Protein AF-0000000078900677 (afdb_homodimer)

Organism: Rhodospirillum centenum (strain ATCC 51521 / SW) (NCBI:txid414684)

Nearest PDB structures (foldseek):
  5m3i-assembly2_B  TM=9.871E-01  e=1.539E-17  Mycobacterium tuberculosis
  5m31-assembly1_A  TM=9.769E-01  e=2.908E-17  Thermus aquaticus Y51MC23
  4etj-assembly1_A-2  TM=8.429E-01  e=5.356E-09  synthetic construct
  4j5s-assembly1_A  TM=8.784E-01  e=6.621E-09  Homo sapiens
  7ny6-assembly1_A  TM=7.768E-01  e=5.996E-07  Capsaspora owczarzaki ATCC 30864

Foldseek 3Di:
DEDEDADQQVPDQFQEEEAEDALQLDQDDDRSVVCCVVPVVVSVVSNVCSVVSNDAQLAWDWDQPPDPGPHRIYIYQHQALFLQAAGDVVSLLSSLLNVQVVCVVVVTQEYEYEQRRVALRVDDSVVNVVSNCVSNVPPPNHYYYYHYDDPDRHPHPHAHADDDDLLLLLLLQLQVLLCVVDPDQWDFPLLSQLLSVLLVLLPPPPVFDWDQDDLATGGPCVLVVCCNCDRPFKHQCVVPDDPRRGIIHGGNPNNVVSCVVCVPVVSSVVSSVLSSQLCVVQSDSNSSSLLRLLLCCCPVVVQPDLVSSLVVQVVSDVVSVVADSVSNVVSVVSCVVSPSHDDD/DEDEDADDQVPDQFQEEEAEDALQLDQDDDRSVVCCVVPVVVSVVSNVCSVVSNDAQLAWDWDQPPDPGPHRIYIYQHQALFLQAAGDVVSLLSSLLNVLVVCVVVVTQEYEYEQRRVALRVDPSVVNVVSNCVSHVPPPNHYYYYHYDDPDRHPHPHAHADDDDLLLLLLLQLQVLLCVVDPDQWDFPLLSQLLSVLLVLLPPPPVFDWDQDDLATGGPCVLVVCCNCDRPAKHQCPVPDDPRRGIIGGGHPNNVVSCVVCVPVVSSVVSSVLSSQLCVVQSDSNSSSLLRLLLCCCPVVVQPDLVSSLVVQVVSDVVSVVQDSVSNVVSVVSCVVSVSHDDD

Solvent-accessible surface area (backbone atoms only — not comparable to full-atom values): 36822 Å² total; per-residue (Å²): 90,81,45,76,46,72,81,65,74,92,70,52,90,20,44,26,38,50,39,62,32,33,25,69,45,63,57,85,55,71,67,28,26,53,44,37,71,76,34,51,66,53,42,54,52,46,31,52,34,20,48,54,67,57,35,37,71,34,34,67,43,75,38,72,66,82,49,94,52,70,48,31,29,41,36,36,38,28,32,21,44,23,85,56,19,37,34,44,70,70,28,46,53,40,28,39,54,34,48,42,51,50,36,60,75,66,63,51,47,25,35,35,36,58,50,73,33,38,41,75,23,65,41,58,55,84,66,42,52,59,53,54,46,68,52,51,68,81,48,76,78,30,42,36,39,36,33,51,73,71,90,66,82,57,84,45,89,45,54,70,78,64,77,87,41,73,61,57,23,47,52,45,47,50,52,50,58,65,32,66,71,43,64,49,77,53,45,31,47,46,43,49,46,38,51,53,49,46,40,38,75,60,64,47,88,62,83,66,60,66,41,88,45,96,73,23,61,38,40,73,64,49,54,57,54,47,55,50,30,39,26,57,41,32,37,67,45,86,83,56,81,79,59,52,78,40,53,35,29,75,29,65,65,27,53,60,53,24,51,61,69,42,69,82,34,64,68,61,52,52,34,50,50,53,44,57,59,64,42,60,62,24,89,44,62,62,20,35,31,49,41,44,36,50,51,43,36,36,72,76,64,60,31,85,45,68,67,46,34,48,54,50,46,44,65,71,41,79,70,43,60,73,57,29,55,61,55,52,43,51,41,50,48,50,37,48,76,72,61,73,45,82,80,125,88,79,46,79,47,73,80,64,74,91,69,53,89,21,43,25,38,48,37,60,31,34,25,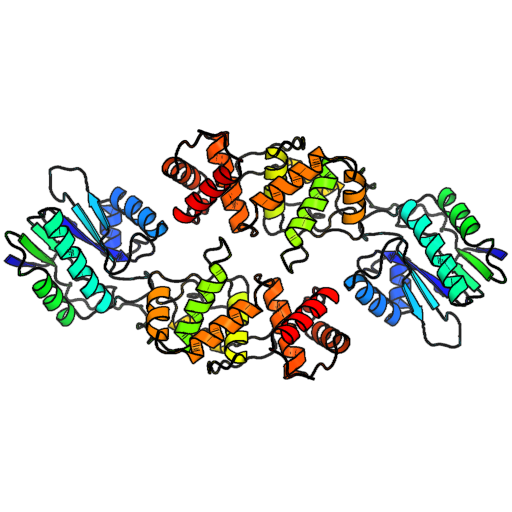69,46,63,58,86,56,71,68,29,28,53,45,36,73,76,35,52,67,53,41,54,51,47,31,53,32,19,48,51,67,56,35,39,71,34,33,64,44,74,39,72,65,81,49,96,53,70,46,32,28,40,34,36,39,27,31,20,45,23,84,58,20,39,34,44,69,68,27,46,54,39,26,39,55,34,47,41,50,50,36,60,76,65,64,51,46,26,35,34,36,59,48,72,32,38,40,73,23,65,41,58,54,85,65,43,52,60,54,53,48,68,50,50,68,80,49,77,77,28,41,36,39,36,32,52,72,68,90,62,82,55,85,45,88,46,54,72,78,64,79,86,41,72,60,57,25,46,52,45,48,49,52,51,60,67,32,66,71,44,63,48,77,52,47,31,46,46,41,50,44,39,51,53,49,44,39,38,73,59,63,46,88,63,83,66,60,66,40,88,45,97,72,22,62,40,39,72,65,49,53,58,55,48,56,51,30,39,26,58,40,32,36,66,45,85,84,56,82,79,59,51,78,40,54,34,29,75,29,66,64,27,52,60,54,23,51,60,68,42,70,83,34,63,69,61,52,52,35,50,51,52,44,57,60,64,43,61,61,23,88,42,62,62,22,34,31,50,41,44,36,53,49,43,36,37,72,75,62,62,32,84,44,68,67,46,34,48,53,49,44,46,66,69,41,79,72,44,59,76,58,28,57,59,53,52,44,51,42,49,48,50,36,48,75,71,63,75,43,80,81,126

Secondary structure (DSSP, 8-state):
-EEEE-S-GGG---SEEEEEE-SSS---SHHHHHHHHH-HHHHHHHHHHHHTT---TT--EEEE---SSSPSEEEEEE--SSTTS---HHHHHHHHHHHHHHHHHHT--EEEE--TTSSTT---HHHHHHHHHHHHTT-TT-EEEEEPPPSS-----PPPPPPP-HHHHHHHHHHHHHHHTSS-S-EEHHHHHHHHHHHHHTT------EEEETTEEEETTHHHHHHHHBTTTEES-TT----TT-EEEEPTTHHHHHHHHHTT-HHHHHHHHHHHHHHTT--SHHHHHHHHHHHHHHHTS---SHHHHHHHHHHH-GGGGGS-HHHHHHHHHHHHHTT-S---/-EEEE-S-GGG---SEEEEEEESSS---SHHHHHHHHH-HHHHHHHHHHHHTT---TT--EEEE---SSSPSEEEEEEEESSTTS---HHHHHHHHHHHHHHHHHHT--EEEE--TTSSTT---HHHHHHHHHHHHTT-TT-EEEEEPPPSS-----PPPPPPP-HHHHHHHHHHHHHHHTSS-S-EEHHHHHHHHHHHHHTT------EEEETTEEEETTHHHHHHHHBTTTEES-TT----TT-EEEEPTTHHHHHHHHHTT-HHHHHHHHHHHHHHTT--SHHHHHHHHHHHHHHHTS---SHHHHHHHHHHH-GGGGGS-HHHHHHHHHHHHHTT-S---

Radius of gyration: 32.6 Å; Cα contacts (8 Å, |Δi|>4): 1233; chains: 2; bounding box: 56×105×67 Å

pLDDT: mean 92.78, std 8.24, range [39.47, 98.81]

Sequence (688 aa):
MIRYTTGDILRADAEAIVNTVNCVGIMGRGIALQFKNAFPANFKAYEAACKRDEVQPGKMFVFDTGTFTNPKYIINFPTKRHWRGKSRMDDIDSGLVALAEEVRQRSIRSIAIPPLGSGLGGLNWEDVRPRIEAALRDLPDLDVIVFEPNNAPVTTKSQEVPTMSPGRAALVVLMNRYLGGLMDPFVTLLELHKLMYFMQEAGEPLRLKYAKAPYGPYAENLRHVLHAVEGHLVSGYADGGDAPDKQLELVPGAVKDAESFLSDKQDTTARLDRVAELVEGFETPFGLELLATVHWVTTRENAISAEDAMAKVYAWNERKKRFSPRQIGIALQTLQNKGWLASAMIRYTTGDILRADAEAIVNTVNCVGIMGRGIALQFKNAFPANFKAYEAACKRDEVQPGKMFVFDTGTFTNPKYIINFPTKRHWRGKSRMDDIDSGLVALAEEVRQRSIRSIAIPPLGSGLGGLNWEDVRPRIEAALRDLPDLDVIVFEPNNAPVTTKSQEVPTMSPGRAALVVLMNRYLGGLMDPFVTLLELHKLMYFMQEAGEPLRLKYAKAPYGPYAENLRHVLHAVEGHLVSGYADGGDAPDKQLELVPGAVKDAESFLSDKQDTTARLDRVAELVEGFETPFGLELLATVHWVTTRENAISAEDAMAKVYAWNERKKRFSPRQIGIALQTLQNKGWLASA

InterPro domains:
  IPR002589 Macro domain [PF01661] (18-130)
  IPR002589 Macro domain [PS51154] (1-163)
  IPR002589 Macro domain [SM00506] (1-132)
  IPR043472 Macro domain-like [G3DSA:3.40.220.10] (1-148)
  IPR043472 Macro domain-like [SSF52949] (1-148)
  IPR050892 ADP-ribose derivative metabolism enzymes [PTHR12521] (2-157)

Structure (mmCIF, N/CA/C/O backbone):
data_AF-0000000078900677-model_v1
#
loop_
_entity.id
_entity.type
_entity.pdbx_description
1 polymer 'Macro domain-containing protein'
#
loop_
_atom_site.group_PDB
_atom_site.id
_atom_site.type_symbol
_atom_site.label_atom_id
_atom_site.label_alt_id
_atom_site.label_comp_id
_atom_site.label_asym_id
_atom_site.label_entity_id
_atom_site.label_seq_id
_atom_site.pdbx_PDB_ins_code
_atom_site.Cartn_x
_atom_site.Cartn_y
_atom_site.Cartn_z
_atom_site.occupancy
_atom_site.B_iso_or_equiv
_atom_site.auth_seq_id
_atom_site.auth_comp_id
_atom_site.auth_asym_id
_atom_site.auth_atom_id
_atom_site.pdbx_PDB_model_num
ATOM 1 N N . MET A 1 1 ? 4.938 -49.375 -26.469 1 87.06 1 MET A N 1
ATOM 2 C CA . MET A 1 1 ? 4.348 -50.312 -25.531 1 87.06 1 MET A CA 1
ATOM 3 C C . MET A 1 1 ? 4.121 -49.688 -24.172 1 87.06 1 MET A C 1
ATOM 5 O O . MET A 1 1 ? 4.953 -48.906 -23.688 1 87.06 1 MET A O 1
ATOM 9 N N . ILE A 1 2 ? 2.906 -49.812 -23.641 1 95.06 2 ILE A N 1
ATOM 10 C CA . ILE A 1 2 ? 2.572 -49.281 -22.328 1 95.06 2 ILE A CA 1
ATOM 11 C C . ILE A 1 2 ? 2.391 -50.438 -21.328 1 95.06 2 ILE A C 1
ATOM 13 O O . ILE A 1 2 ? 1.645 -51.375 -21.594 1 95.06 2 ILE A O 1
ATOM 17 N N . ARG A 1 3 ? 3.117 -50.438 -20.312 1 95 3 ARG A N 1
ATOM 18 C CA . ARG A 1 3 ? 2.963 -51.438 -19.25 1 95 3 ARG A CA 1
ATOM 19 C C . ARG A 1 3 ? 2.648 -50.781 -17.922 1 95 3 ARG A C 1
ATOM 21 O O . ARG A 1 3 ? 3.129 -49.688 -17.641 1 95 3 ARG A O 1
ATOM 28 N N . TYR A 1 4 ? 1.927 -51.438 -17.062 1 95.12 4 TYR A N 1
ATOM 29 C CA . TYR A 1 4 ? 1.5 -50.938 -15.766 1 95.12 4 TYR A CA 1
ATOM 30 C C . TYR A 1 4 ? 2.225 -51.656 -14.641 1 95.12 4 TYR A C 1
ATOM 32 O O . TYR A 1 4 ? 2.475 -52.875 -14.719 1 95.12 4 TYR A O 1
ATOM 40 N N . THR A 1 5 ? 2.57 -50.969 -13.719 1 94 5 THR A N 1
ATOM 41 C CA . THR A 1 5 ? 3.242 -51.562 -12.562 1 94 5 THR A CA 1
ATOM 42 C C . THR A 1 5 ? 2.885 -50.781 -11.289 1 94 5 THR A C 1
ATOM 44 O O . THR A 1 5 ? 2.102 -49.844 -11.328 1 94 5 THR A O 1
ATOM 47 N N . THR A 1 6 ? 3.301 -51.281 -10.094 1 91.81 6 THR A N 1
ATOM 48 C CA . THR A 1 6 ? 3.184 -50.625 -8.805 1 91.81 6 THR A CA 1
ATOM 49 C C . THR A 1 6 ? 4.543 -50.531 -8.117 1 91.81 6 THR A C 1
ATOM 51 O O . THR A 1 6 ? 5.5 -51.188 -8.531 1 91.81 6 THR A O 1
ATOM 54 N N . GLY A 1 7 ? 4.656 -49.656 -7.227 1 89.06 7 GLY A N 1
ATOM 55 C CA . GLY A 1 7 ? 5.906 -49.594 -6.488 1 89.06 7 GLY A CA 1
ATOM 56 C C . GLY A 1 7 ? 6.531 -48.219 -6.52 1 89.06 7 GLY A C 1
ATOM 57 O O . GLY A 1 7 ? 5.82 -47.188 -6.535 1 89.06 7 GLY A O 1
ATOM 58 N N . ASP A 1 8 ? 7.93 -48.25 -6.422 1 92.19 8 ASP A N 1
ATOM 59 C CA . ASP A 1 8 ? 8.695 -47 -6.277 1 92.19 8 ASP A CA 1
ATOM 60 C C . ASP A 1 8 ? 9.242 -46.562 -7.625 1 92.19 8 ASP A C 1
ATOM 62 O O . ASP A 1 8 ? 10.172 -47.156 -8.164 1 92.19 8 ASP A O 1
ATOM 66 N N . ILE A 1 9 ? 8.75 -45.438 -8.094 1 94.94 9 ILE A N 1
ATOM 67 C CA . ILE A 1 9 ? 9.094 -44.938 -9.422 1 94.94 9 ILE A CA 1
ATOM 68 C C . ILE A 1 9 ? 10.57 -44.562 -9.469 1 94.94 9 ILE A C 1
ATOM 70 O O . ILE A 1 9 ? 11.188 -44.594 -10.531 1 94.94 9 ILE A O 1
ATOM 74 N N . LEU A 1 10 ? 11.188 -44.25 -8.344 1 95.38 10 LEU A N 1
ATOM 75 C CA . LEU A 1 10 ? 12.586 -43.844 -8.289 1 95.38 10 LEU A CA 1
ATOM 76 C C . LEU A 1 10 ? 13.5 -45.031 -8.609 1 95.38 10 LEU A C 1
ATOM 78 O O . LEU A 1 10 ? 14.688 -44.844 -8.906 1 95.38 10 LEU A O 1
ATOM 82 N N . ARG A 1 11 ? 12.938 -46.188 -8.602 1 92.56 11 ARG A N 1
ATOM 83 C CA . ARG A 1 11 ? 13.711 -47.406 -8.859 1 92.56 11 ARG A CA 1
ATOM 84 C C . ARG A 1 11 ? 13.469 -47.906 -10.281 1 92.56 11 ARG A C 1
ATOM 86 O O . ARG A 1 11 ? 14.016 -48.938 -10.68 1 92.56 11 ARG A O 1
ATOM 93 N N . ALA A 1 12 ? 12.656 -47.188 -10.984 1 94.88 12 ALA A N 1
ATOM 94 C CA . ALA A 1 12 ? 12.359 -47.594 -12.352 1 94.88 12 ALA A CA 1
ATOM 95 C C . ALA A 1 12 ? 13.594 -47.469 -13.242 1 94.88 12 ALA A C 1
ATOM 97 O O . ALA A 1 12 ? 14.344 -46.5 -13.141 1 94.88 12 ALA A O 1
ATOM 98 N N . ASP A 1 13 ? 13.867 -48.469 -14.055 1 95.38 13 ASP A N 1
ATOM 99 C CA . ASP A 1 13 ? 14.93 -48.375 -15.047 1 95.38 13 ASP A CA 1
ATOM 100 C C . ASP A 1 13 ? 14.414 -47.781 -16.359 1 95.38 13 ASP A C 1
ATOM 102 O O . ASP A 1 13 ? 14.172 -48.5 -17.328 1 95.38 13 ASP A O 1
ATOM 106 N N . ALA A 1 14 ? 14.289 -46.5 -16.422 1 97.31 14 ALA A N 1
ATOM 107 C CA . ALA A 1 14 ? 13.797 -45.75 -17.562 1 97.31 14 ALA A CA 1
ATOM 108 C C . ALA A 1 14 ? 14.688 -44.531 -17.859 1 97.31 14 ALA A C 1
ATOM 110 O O . ALA A 1 14 ? 15.242 -43.938 -16.938 1 97.31 14 ALA A O 1
ATOM 111 N N . GLU A 1 15 ? 14.805 -44.219 -19.062 1 97.69 15 GLU A N 1
ATOM 112 C CA . GLU A 1 15 ? 15.609 -43.062 -19.484 1 97.69 15 GLU A CA 1
ATOM 113 C C . GLU A 1 15 ? 15.094 -41.781 -18.891 1 97.69 15 GLU A C 1
ATOM 115 O O . GLU A 1 15 ? 15.875 -40.875 -18.562 1 97.69 15 GLU A O 1
ATOM 120 N N . ALA A 1 16 ? 13.789 -41.656 -18.797 1 98.19 16 ALA A N 1
ATOM 121 C CA . ALA A 1 16 ? 13.148 -40.5 -18.188 1 98.19 16 ALA A CA 1
ATOM 122 C C . ALA A 1 16 ? 12.164 -40.938 -17.094 1 98.19 16 ALA A C 1
ATOM 124 O O . ALA A 1 16 ? 11.469 -41.938 -17.25 1 98.19 16 ALA A O 1
ATOM 125 N N . ILE A 1 17 ? 12.125 -40.188 -16 1 98.31 17 ILE A N 1
ATOM 126 C CA . ILE A 1 17 ? 11.117 -40.406 -14.969 1 98.31 17 ILE A CA 1
ATOM 127 C C . ILE A 1 17 ? 10.352 -39.094 -14.727 1 98.31 17 ILE A C 1
ATOM 129 O O . ILE A 1 17 ? 10.945 -38 -14.734 1 98.31 17 ILE A O 1
ATOM 133 N N . VAL A 1 18 ? 9.055 -39.219 -14.555 1 98.31 18 VAL A N 1
ATOM 134 C CA . VAL A 1 18 ? 8.195 -38.031 -14.422 1 98.31 18 VAL A CA 1
ATOM 135 C C . VAL A 1 18 ? 7.949 -37.75 -12.945 1 98.31 18 VAL A C 1
ATOM 137 O O . VAL A 1 18 ? 7.625 -38.625 -12.164 1 98.31 18 VAL A O 1
ATOM 140 N N . ASN A 1 19 ? 8.164 -36.531 -12.547 1 97.38 19 ASN A N 1
ATOM 141 C CA . ASN A 1 19 ? 7.875 -35.969 -11.219 1 97.38 19 ASN A CA 1
ATOM 142 C C . ASN A 1 19 ? 6.676 -35.031 -11.25 1 97.38 19 ASN A C 1
ATOM 144 O O . ASN A 1 19 ? 6.703 -34 -11.93 1 97.38 19 ASN A O 1
ATOM 148 N N . THR A 1 20 ? 5.605 -35.375 -10.555 1 95.69 20 THR A N 1
ATOM 149 C CA . THR A 1 20 ? 4.465 -34.469 -10.492 1 95.69 20 THR A CA 1
ATOM 150 C C . THR A 1 20 ? 4.75 -33.312 -9.547 1 95.69 20 THR A C 1
ATOM 152 O O . THR A 1 20 ? 5.129 -33.531 -8.391 1 95.69 20 THR A O 1
ATOM 155 N N . VAL A 1 21 ? 4.586 -32.094 -10.086 1 95.69 21 VAL A N 1
ATOM 156 C CA . VAL A 1 21 ? 4.938 -30.906 -9.297 1 95.69 21 VAL A CA 1
ATOM 157 C C . VAL A 1 21 ? 3.83 -29.875 -9.406 1 95.69 21 VAL A C 1
ATOM 159 O O . VAL A 1 21 ? 2.873 -30.047 -10.164 1 95.69 21 VAL A O 1
ATOM 162 N N . ASN A 1 22 ? 3.963 -28.844 -8.547 1 93.44 22 ASN A N 1
ATOM 163 C CA . ASN A 1 22 ? 3.172 -27.625 -8.695 1 93.44 22 ASN A CA 1
ATOM 164 C C . ASN A 1 22 ? 3.951 -26.531 -9.414 1 93.44 22 ASN A C 1
ATOM 166 O O . ASN A 1 22 ? 5.113 -26.734 -9.781 1 93.44 22 ASN A O 1
ATOM 170 N N . CYS A 1 23 ? 3.314 -25.406 -9.578 1 94.25 23 CYS A N 1
ATOM 171 C CA . CYS A 1 23 ? 3.932 -24.344 -10.367 1 94.25 23 CYS A CA 1
ATOM 172 C C . CYS A 1 23 ? 4.586 -23.312 -9.469 1 94.25 23 CYS A C 1
ATOM 174 O O . CYS A 1 23 ? 5.039 -22.266 -9.945 1 94.25 23 CYS A O 1
ATOM 176 N N . VAL A 1 24 ? 4.664 -23.594 -8.156 1 91.06 24 VAL A N 1
ATOM 177 C CA . VAL A 1 24 ? 5.133 -22.531 -7.273 1 91.06 24 VAL A CA 1
ATOM 178 C C . VAL A 1 24 ? 6.395 -22.984 -6.543 1 91.06 24 VAL A C 1
ATOM 180 O O . VAL A 1 24 ? 6.781 -22.406 -5.531 1 91.06 24 VAL A O 1
ATOM 183 N N . GLY A 1 25 ? 6.969 -24.078 -6.934 1 92.19 25 GLY A N 1
ATOM 184 C CA . GLY A 1 25 ? 8.328 -24.422 -6.551 1 92.19 25 GLY A CA 1
ATOM 185 C C . GLY A 1 25 ? 8.406 -25.141 -5.211 1 92.19 25 GLY A C 1
ATOM 186 O O . GLY A 1 25 ? 9.414 -25.047 -4.512 1 92.19 25 GLY A O 1
ATOM 187 N N . ILE A 1 26 ? 7.309 -25.844 -4.855 1 90.06 26 ILE A N 1
ATOM 188 C CA . ILE A 1 26 ? 7.277 -26.5 -3.553 1 90.06 26 ILE A CA 1
ATOM 189 C C . ILE A 1 26 ? 7.234 -28.016 -3.74 1 90.06 26 ILE A C 1
ATOM 191 O O . ILE A 1 26 ? 6.457 -28.531 -4.551 1 90.06 26 ILE A O 1
ATOM 195 N N . MET A 1 27 ? 8.172 -28.672 -3.135 1 92.94 27 MET A N 1
ATOM 196 C CA . MET A 1 27 ? 8.125 -30.125 -3.014 1 92.94 27 MET A CA 1
ATOM 197 C C . MET A 1 27 ? 8.062 -30.547 -1.548 1 92.94 27 MET A C 1
ATOM 199 O O . MET A 1 27 ? 9.094 -30.859 -0.945 1 92.94 27 MET A O 1
ATOM 203 N N . GLY A 1 28 ? 6.898 -30.609 -1.034 1 86.94 28 GLY A N 1
ATOM 204 C CA . GLY A 1 28 ? 6.781 -30.75 0.408 1 86.94 28 GLY A CA 1
ATOM 205 C C . GLY A 1 28 ? 6.258 -32.125 0.831 1 86.94 28 GLY A C 1
ATOM 206 O O . GLY A 1 28 ? 6.406 -32.5 1.989 1 86.94 28 GLY A O 1
ATOM 207 N N . ARG A 1 29 ? 5.59 -32.875 -0.027 1 85.56 29 ARG A N 1
ATOM 208 C CA . ARG A 1 29 ? 5 -34.188 0.309 1 85.56 29 ARG A CA 1
ATOM 209 C C . ARG A 1 29 ? 4.914 -35.062 -0.92 1 85.56 29 ARG A C 1
ATOM 211 O O . ARG A 1 29 ? 5.145 -34.625 -2.043 1 85.56 29 ARG A O 1
ATOM 218 N N . GLY A 1 30 ? 4.688 -36.406 -0.71 1 86.06 30 GLY A N 1
ATOM 219 C CA . GLY A 1 30 ? 4.414 -37.344 -1.78 1 86.06 30 GLY A CA 1
ATOM 220 C C . GLY A 1 30 ? 5.625 -37.625 -2.646 1 86.06 30 GLY A C 1
ATOM 221 O O . GLY A 1 30 ? 6.746 -37.719 -2.143 1 86.06 30 GLY A O 1
ATOM 222 N N . ILE A 1 31 ? 5.336 -37.812 -3.844 1 89.75 31 ILE A N 1
ATOM 223 C CA . ILE A 1 31 ? 6.379 -38.188 -4.789 1 89.75 31 ILE A CA 1
ATOM 224 C C . ILE A 1 31 ? 7.34 -37.031 -5 1 89.75 31 ILE A C 1
ATOM 226 O O . ILE A 1 31 ? 8.539 -37.219 -5.18 1 89.75 31 ILE A O 1
ATOM 230 N N . ALA A 1 32 ? 6.754 -35.781 -4.992 1 92.56 32 ALA A N 1
ATOM 231 C CA . ALA A 1 32 ? 7.594 -34.594 -5.176 1 92.56 32 ALA A CA 1
ATOM 232 C C . ALA A 1 32 ? 8.68 -34.531 -4.102 1 92.56 32 ALA A C 1
ATOM 234 O O . ALA A 1 32 ? 9.828 -34.188 -4.391 1 92.56 32 ALA A O 1
ATOM 235 N N . LEU A 1 33 ? 8.336 -34.906 -2.912 1 91.81 33 LEU A N 1
ATOM 236 C CA . LEU A 1 33 ? 9.305 -34.906 -1.823 1 91.81 33 LEU A CA 1
ATOM 237 C C . LEU A 1 33 ? 10.367 -35.969 -2.035 1 91.81 33 LEU A C 1
ATOM 239 O O . LEU A 1 33 ? 11.555 -35.75 -1.774 1 91.81 33 LEU A O 1
ATOM 243 N N . GLN A 1 34 ? 9.969 -37.125 -2.42 1 92.75 34 GLN A N 1
ATOM 244 C CA . GLN A 1 34 ? 10.906 -38.219 -2.707 1 92.75 34 GLN A CA 1
ATOM 245 C C . GLN A 1 34 ? 11.914 -37.781 -3.773 1 92.75 34 GLN A C 1
ATOM 247 O O . GLN A 1 34 ? 13.109 -38.062 -3.646 1 92.75 34 GLN A O 1
ATOM 252 N N . PHE A 1 35 ? 11.414 -37.094 -4.781 1 96.56 35 PHE A N 1
ATOM 253 C CA . PHE A 1 35 ? 12.297 -36.625 -5.848 1 96.56 35 PHE A CA 1
ATOM 254 C C . PHE A 1 35 ? 13.258 -35.562 -5.32 1 96.56 35 PHE A C 1
ATOM 256 O O . PHE A 1 35 ? 14.414 -35.531 -5.734 1 96.56 35 PHE A O 1
ATOM 263 N N . LYS A 1 36 ? 12.711 -34.688 -4.473 1 95.69 36 LYS A N 1
ATOM 264 C CA . LYS A 1 36 ? 13.578 -33.688 -3.873 1 95.69 36 LYS A CA 1
ATOM 265 C C . LYS A 1 36 ? 14.75 -34.312 -3.135 1 95.69 36 LYS A C 1
ATOM 267 O O . LYS A 1 36 ? 15.891 -33.875 -3.273 1 95.69 36 LYS A O 1
ATOM 272 N N . ASN A 1 37 ? 14.5 -35.344 -2.416 1 94.19 37 ASN A N 1
ATOM 273 C CA . ASN A 1 37 ? 15.523 -36.062 -1.642 1 94.19 37 ASN A CA 1
ATOM 274 C C . ASN A 1 37 ? 16.484 -36.812 -2.545 1 94.19 37 ASN A C 1
ATOM 276 O O . ASN A 1 37 ? 17.703 -36.812 -2.305 1 94.19 37 ASN A O 1
ATOM 280 N N . ALA A 1 38 ? 15.992 -37.438 -3.566 1 94.75 38 ALA A N 1
ATOM 281 C CA . ALA A 1 38 ? 16.797 -38.281 -4.449 1 94.75 38 ALA A CA 1
ATOM 282 C C . ALA A 1 38 ? 17.594 -37.438 -5.43 1 94.75 38 ALA A C 1
ATOM 284 O O . ALA A 1 38 ? 18.703 -37.812 -5.82 1 94.75 38 ALA A O 1
ATOM 285 N N . PHE A 1 39 ? 17 -36.219 -5.816 1 96.44 39 PHE A N 1
ATOM 286 C CA . PHE A 1 39 ? 17.609 -35.375 -6.832 1 96.44 39 PHE A CA 1
ATOM 287 C C . PHE A 1 39 ? 17.578 -33.906 -6.418 1 96.44 39 PHE A C 1
ATOM 289 O O . PHE A 1 39 ? 16.906 -33.094 -7.062 1 96.44 39 PHE A O 1
ATOM 296 N N . PRO A 1 40 ? 18.375 -33.469 -5.496 1 95.44 40 PRO A N 1
ATOM 297 C CA . PRO A 1 40 ? 18.359 -32.094 -4.984 1 95.44 40 PRO A CA 1
ATOM 298 C C . PRO A 1 40 ? 18.656 -31.062 -6.062 1 95.44 40 PRO A C 1
ATOM 300 O O . PRO A 1 40 ? 18.141 -29.953 -6.008 1 95.44 40 PRO A O 1
ATOM 303 N N . ALA A 1 41 ? 19.469 -31.422 -7.031 1 94.88 41 ALA A N 1
ATOM 304 C CA . ALA A 1 41 ? 19.781 -30.484 -8.109 1 94.88 41 ALA A CA 1
ATOM 305 C C . ALA A 1 41 ? 18.547 -30.203 -8.961 1 94.88 41 ALA A C 1
ATOM 307 O O . ALA A 1 41 ? 18.328 -29.078 -9.422 1 94.88 41 ALA A O 1
ATOM 308 N N . ASN A 1 42 ? 17.797 -31.25 -9.219 1 96.94 42 ASN A N 1
ATOM 309 C CA . ASN A 1 42 ? 16.531 -31.094 -9.914 1 96.94 42 ASN A CA 1
ATOM 310 C C . ASN A 1 42 ? 15.594 -30.141 -9.164 1 96.94 42 ASN A C 1
ATOM 312 O O . ASN A 1 42 ? 14.938 -29.281 -9.773 1 96.94 42 ASN A O 1
ATOM 316 N N . PHE A 1 43 ? 15.531 -30.25 -7.828 1 96.56 43 PHE A N 1
ATOM 317 C CA . PHE A 1 43 ? 14.656 -29.391 -7.02 1 96.56 43 PHE A CA 1
ATOM 318 C C . PHE A 1 43 ? 15.094 -27.938 -7.117 1 96.56 43 PHE A C 1
ATOM 320 O O . PHE A 1 43 ? 14.258 -27.047 -7.297 1 96.56 43 PHE A O 1
ATOM 327 N N . LYS A 1 44 ? 16.344 -27.75 -7.008 1 92 44 LYS A N 1
ATOM 328 C CA . LYS A 1 44 ? 16.875 -26.391 -7.078 1 92 44 LYS A CA 1
ATOM 329 C C . LYS A 1 44 ? 16.547 -25.75 -8.422 1 92 44 LYS A C 1
ATOM 331 O O . LYS A 1 44 ? 16.141 -24.578 -8.484 1 92 44 LYS A O 1
ATOM 336 N N . ALA A 1 45 ? 16.75 -26.516 -9.469 1 93.62 45 ALA A N 1
ATOM 337 C CA . ALA A 1 45 ? 16.469 -26.016 -10.812 1 93.62 45 ALA A CA 1
ATOM 338 C C . ALA A 1 45 ? 14.977 -25.75 -10.992 1 93.62 45 ALA A C 1
ATOM 340 O O . ALA A 1 45 ? 14.594 -24.734 -11.57 1 93.62 45 ALA A O 1
ATOM 341 N N . TYR A 1 46 ? 14.18 -26.625 -10.516 1 95.62 46 TYR A N 1
ATOM 342 C CA . TYR A 1 46 ? 12.727 -26.516 -10.57 1 95.62 46 TYR A CA 1
ATOM 343 C C . TYR A 1 46 ? 12.25 -25.281 -9.828 1 95.62 46 TYR A C 1
ATOM 345 O O . TYR A 1 46 ? 11.438 -24.5 -10.344 1 95.62 46 TYR A O 1
ATOM 353 N N . GLU A 1 47 ? 12.727 -25.094 -8.625 1 92 47 GLU A N 1
ATOM 354 C CA . GLU A 1 47 ? 12.352 -23.953 -7.805 1 92 47 GLU A CA 1
ATOM 355 C C . GLU A 1 47 ? 12.688 -22.641 -8.516 1 92 47 GLU A C 1
ATOM 357 O O . GLU A 1 47 ? 11.875 -21.719 -8.531 1 92 47 GLU A O 1
ATOM 362 N N . ALA A 1 48 ? 13.852 -22.609 -9.062 1 86.88 48 ALA A N 1
ATOM 363 C CA . ALA A 1 48 ? 14.281 -21.422 -9.797 1 86.88 48 ALA A CA 1
ATOM 364 C C . ALA A 1 48 ? 13.398 -21.188 -11.023 1 86.88 48 ALA A C 1
ATOM 366 O O . ALA A 1 48 ? 13.062 -20.031 -11.336 1 86.88 48 ALA A O 1
ATOM 367 N N . ALA A 1 49 ? 13.078 -22.234 -11.75 1 92.12 49 ALA A N 1
ATOM 368 C CA . ALA A 1 49 ? 12.219 -22.125 -12.93 1 92.12 49 ALA A CA 1
ATOM 369 C C . ALA A 1 49 ? 10.836 -21.609 -12.555 1 92.12 49 ALA A C 1
ATOM 371 O O . ALA A 1 49 ? 10.227 -20.844 -13.312 1 92.12 49 ALA A O 1
ATOM 372 N N . CYS A 1 50 ? 10.312 -22.031 -11.43 1 92.75 50 CYS A N 1
ATOM 373 C CA . CYS A 1 50 ? 9.016 -21.547 -10.961 1 92.75 50 CYS A CA 1
ATOM 374 C C . CYS A 1 50 ? 9.055 -20.047 -10.688 1 92.75 50 CYS A C 1
ATOM 376 O O . CYS A 1 50 ? 8.117 -19.328 -11.023 1 92.75 50 CYS A O 1
ATOM 378 N N . LYS A 1 51 ? 10.164 -19.656 -10.164 1 84.69 51 LYS A N 1
ATOM 379 C CA . LYS A 1 51 ? 10.32 -18.25 -9.852 1 84.69 51 LYS A CA 1
ATOM 380 C C . LYS A 1 51 ? 10.391 -17.406 -11.125 1 84.69 51 LYS A C 1
ATOM 382 O O . LYS A 1 51 ? 10.133 -16.203 -11.094 1 84.69 51 LYS A O 1
ATOM 387 N N . ARG A 1 52 ? 10.742 -18.094 -12.266 1 84.75 52 ARG A N 1
ATOM 388 C CA . ARG A 1 52 ? 10.797 -17.422 -13.562 1 84.75 52 ARG A CA 1
ATOM 389 C C . ARG A 1 52 ? 9.508 -17.656 -14.352 1 84.75 52 ARG A C 1
ATOM 391 O O . ARG A 1 52 ? 9.453 -17.375 -15.547 1 84.75 52 ARG A O 1
ATOM 398 N N . ASP A 1 53 ? 8.555 -18.25 -13.711 1 85.38 53 ASP A N 1
ATOM 399 C CA . ASP A 1 53 ? 7.266 -18.547 -14.328 1 85.38 53 ASP A CA 1
ATOM 400 C C . ASP A 1 53 ? 7.434 -19.469 -15.539 1 85.38 53 ASP A C 1
ATOM 402 O O . ASP A 1 53 ? 6.75 -19.297 -16.547 1 85.38 53 ASP A O 1
ATOM 406 N N . GLU A 1 54 ? 8.445 -20.297 -15.398 1 90.94 54 GLU A N 1
ATOM 407 C CA . GLU A 1 54 ? 8.758 -21.203 -16.5 1 90.94 54 GLU A CA 1
ATOM 408 C C . GLU A 1 54 ? 8.055 -22.547 -16.328 1 90.94 54 GLU A C 1
ATOM 410 O O . GLU A 1 54 ? 8.023 -23.359 -17.266 1 90.94 54 GLU A O 1
ATOM 415 N N . VAL A 1 55 ? 7.52 -22.781 -15.172 1 93.69 55 VAL A N 1
ATOM 416 C CA . VAL A 1 55 ? 6.75 -24 -14.906 1 93.69 55 VAL A CA 1
ATOM 417 C C . VAL A 1 55 ? 5.258 -23.672 -14.883 1 93.69 55 VAL A C 1
ATOM 419 O O . VAL A 1 55 ? 4.758 -23.094 -13.914 1 93.69 55 VAL A O 1
ATOM 422 N N . GLN A 1 56 ? 4.582 -24.016 -15.961 1 92.5 56 GLN A N 1
ATOM 423 C CA . GLN A 1 56 ? 3.166 -23.734 -16.172 1 92.5 56 GLN A CA 1
ATOM 424 C C . GLN A 1 56 ? 2.41 -24.969 -16.625 1 92.5 56 GLN A C 1
ATOM 426 O O . GLN A 1 56 ? 3.008 -25.922 -17.156 1 92.5 56 GLN A O 1
ATOM 431 N N . PRO A 1 57 ? 1.095 -24.922 -16.391 1 91.25 57 PRO A N 1
ATOM 432 C CA . PRO A 1 57 ? 0.342 -26.047 -16.953 1 91.25 57 PRO A CA 1
ATOM 433 C C . PRO A 1 57 ? 0.555 -26.188 -18.469 1 91.25 57 PRO A C 1
ATOM 435 O O . PRO A 1 57 ? 0.55 -25.203 -19.188 1 91.25 57 PRO A O 1
ATOM 438 N N . GLY A 1 58 ? 0.856 -27.422 -18.844 1 93.69 58 GLY A N 1
ATOM 439 C CA . GLY A 1 58 ? 1.041 -27.672 -20.266 1 93.69 58 GLY A CA 1
ATOM 440 C C . GLY A 1 58 ? 2.471 -27.453 -20.734 1 93.69 58 GLY A C 1
ATOM 441 O O . GLY A 1 58 ? 2.758 -27.531 -21.922 1 93.69 58 GLY A O 1
ATOM 442 N N . LYS A 1 59 ? 3.312 -27.125 -19.828 1 94.5 59 LYS A N 1
ATOM 443 C CA . LYS A 1 59 ? 4.73 -26.953 -20.141 1 94.5 59 LYS A CA 1
ATOM 444 C C . LYS A 1 59 ? 5.602 -27.766 -19.188 1 94.5 59 LYS A C 1
ATOM 446 O O . LYS A 1 59 ? 5.535 -27.609 -17.969 1 94.5 59 LYS A O 1
ATOM 451 N N . MET A 1 60 ? 6.406 -28.641 -19.781 1 96.31 60 MET A N 1
ATOM 452 C CA . MET A 1 60 ? 7.273 -29.484 -18.953 1 96.31 60 MET A CA 1
ATOM 453 C C . MET A 1 60 ? 8.547 -28.734 -18.562 1 96.31 60 MET A C 1
ATOM 455 O O . MET A 1 60 ? 9.039 -27.906 -19.328 1 96.31 60 MET A O 1
ATOM 459 N N . PHE A 1 61 ? 9.008 -29 -17.391 1 97.25 61 PHE A N 1
ATOM 460 C CA . PHE A 1 61 ? 10.375 -28.641 -17.031 1 97.25 61 PHE A CA 1
ATOM 461 C C . PHE A 1 61 ? 11.266 -29.875 -16.984 1 97.25 61 PHE A C 1
ATOM 463 O O . PHE A 1 61 ? 11.125 -30.719 -16.094 1 97.25 61 PHE A O 1
ATOM 470 N N . VAL A 1 62 ? 12.188 -29.953 -17.938 1 98 62 VAL A N 1
ATOM 471 C CA . VAL A 1 62 ? 13.016 -31.141 -18.062 1 98 62 VAL A CA 1
ATOM 472 C C . VAL A 1 62 ? 14.406 -30.875 -17.484 1 98 62 VAL A C 1
ATOM 474 O O . VAL A 1 62 ? 15.062 -29.906 -17.844 1 98 62 VAL A O 1
ATOM 477 N N . PHE A 1 63 ? 14.758 -31.672 -16.516 1 97.56 63 PHE A N 1
ATOM 478 C CA . PHE A 1 63 ? 16.094 -31.594 -15.922 1 97.56 63 PHE A CA 1
ATOM 479 C C . PHE A 1 63 ? 16.969 -32.75 -16.422 1 97.56 63 PHE A C 1
ATOM 481 O O . PHE A 1 63 ? 16.625 -33.906 -16.266 1 97.56 63 PHE A O 1
ATOM 488 N N . ASP A 1 64 ? 18.047 -32.344 -17.078 1 96.62 64 ASP A N 1
ATOM 489 C CA . ASP A 1 64 ? 19.047 -33.344 -17.5 1 96.62 64 ASP A CA 1
ATOM 490 C C . ASP A 1 64 ? 19.984 -33.719 -16.359 1 96.62 64 ASP A C 1
ATOM 492 O O . ASP A 1 64 ? 20.719 -32.844 -15.836 1 96.62 64 ASP A O 1
ATOM 496 N N . THR A 1 65 ? 19.984 -34.938 -15.953 1 94.31 65 THR A N 1
ATOM 497 C CA . THR A 1 65 ? 20.781 -35.375 -14.805 1 94.31 65 THR A CA 1
ATOM 498 C C . THR A 1 65 ? 22.266 -35.375 -15.133 1 94.31 65 THR A C 1
ATOM 500 O O . THR A 1 65 ? 23.109 -35.438 -14.234 1 94.31 65 THR A O 1
ATOM 503 N N . GLY A 1 66 ? 22.578 -35.406 -16.406 1 91.88 66 GLY A N 1
ATOM 504 C CA . GLY A 1 66 ? 23.969 -35.375 -16.844 1 91.88 66 GLY A CA 1
ATOM 505 C C . GLY A 1 66 ? 24.688 -36.719 -16.688 1 91.88 66 GLY A C 1
ATOM 506 O O . GLY A 1 66 ? 25.922 -36.75 -16.734 1 91.88 66 GLY A O 1
ATOM 507 N N . THR A 1 67 ? 23.969 -37.75 -16.438 1 89.19 67 THR A N 1
ATOM 508 C CA . THR A 1 67 ? 24.562 -39.062 -16.25 1 89.19 67 THR A CA 1
ATOM 509 C C . THR A 1 67 ? 24.328 -39.938 -17.484 1 89.19 67 THR A C 1
ATOM 511 O O . THR A 1 67 ? 23.438 -39.656 -18.281 1 89.19 67 THR A O 1
ATOM 514 N N . PHE A 1 68 ? 25.125 -41.031 -17.547 1 88.81 68 PHE A N 1
ATOM 515 C CA . PHE A 1 68 ? 24.969 -41.969 -18.641 1 88.81 68 PHE A CA 1
ATOM 516 C C . PHE A 1 68 ? 24.078 -43.156 -18.219 1 88.81 68 PHE A C 1
ATOM 518 O O . PHE A 1 68 ? 23.672 -43.938 -19.047 1 88.81 68 PHE A O 1
ATOM 525 N N . THR A 1 69 ? 23.828 -43.188 -16.953 1 91.31 69 THR A N 1
ATOM 526 C CA . THR A 1 69 ? 22.922 -44.219 -16.438 1 91.31 69 THR A CA 1
ATOM 527 C C . THR A 1 69 ? 21.531 -43.625 -16.203 1 91.31 69 THR A C 1
ATOM 529 O O . THR A 1 69 ? 21.359 -42.406 -16.078 1 91.31 69 THR A O 1
ATOM 532 N N . ASN A 1 70 ? 20.547 -44.469 -16.234 1 94.12 70 ASN A N 1
ATOM 533 C CA . ASN A 1 70 ? 19.172 -44.062 -15.992 1 94.12 70 ASN A CA 1
ATOM 534 C C . ASN A 1 70 ? 18.969 -43.562 -14.555 1 94.12 70 ASN A C 1
ATOM 536 O O . ASN A 1 70 ? 19.594 -44.094 -13.625 1 94.12 70 ASN A O 1
ATOM 540 N N . PRO A 1 71 ? 18.172 -42.594 -14.383 1 96.88 71 PRO A N 1
ATOM 541 C CA . PRO A 1 71 ? 17.453 -41.812 -15.406 1 96.88 71 PRO A CA 1
ATOM 542 C C . PRO A 1 71 ? 18.281 -40.656 -15.969 1 96.88 71 PRO A C 1
ATOM 544 O O . PRO A 1 71 ? 18.984 -39.969 -15.219 1 96.88 71 PRO A O 1
ATOM 547 N N . LYS A 1 72 ? 18.266 -40.469 -17.203 1 97.19 72 LYS A N 1
ATOM 548 C CA . LYS A 1 72 ? 18.953 -39.344 -17.875 1 97.19 72 LYS A CA 1
ATOM 549 C C . LYS A 1 72 ? 18.172 -38.062 -17.734 1 97.19 72 LYS A C 1
ATOM 551 O O . LYS A 1 72 ? 18.75 -36.969 -17.688 1 97.19 72 LYS A O 1
ATOM 556 N N . TYR A 1 73 ? 16.812 -38.188 -17.703 1 97.94 73 TYR A N 1
ATOM 557 C CA . TYR A 1 73 ? 15.953 -37.031 -17.625 1 97.94 73 TYR A CA 1
ATOM 558 C C . TYR A 1 73 ? 14.961 -37.156 -16.469 1 97.94 73 TYR A C 1
ATOM 560 O O . TYR A 1 73 ? 14.414 -38.25 -16.25 1 97.94 73 TYR A O 1
ATOM 568 N N . ILE A 1 74 ? 14.867 -36.156 -15.703 1 98.25 74 ILE A N 1
ATOM 569 C CA . ILE A 1 74 ? 13.734 -35.969 -14.805 1 98.25 74 ILE A CA 1
ATOM 570 C C . ILE A 1 74 ? 12.758 -34.969 -15.391 1 98.25 74 ILE A C 1
ATOM 572 O O . ILE A 1 74 ? 13.125 -33.812 -15.602 1 98.25 74 ILE A O 1
ATOM 576 N N . ILE A 1 75 ? 11.57 -35.344 -15.672 1 98.44 75 ILE A N 1
ATOM 577 C CA . ILE A 1 75 ? 10.586 -34.469 -16.281 1 98.44 75 ILE A CA 1
ATOM 578 C C . ILE A 1 75 ? 9.586 -34 -15.211 1 98.44 75 ILE A C 1
ATOM 580 O O . ILE A 1 75 ? 8.758 -34.812 -14.75 1 98.44 75 ILE A O 1
ATOM 584 N N . ASN A 1 76 ? 9.68 -32.781 -14.836 1 98.25 76 ASN A N 1
ATOM 585 C CA . ASN A 1 76 ? 8.742 -32.219 -13.883 1 98.25 76 ASN A CA 1
ATOM 586 C C . ASN A 1 76 ? 7.434 -31.797 -14.562 1 98.25 76 ASN A C 1
ATOM 588 O O . ASN A 1 76 ? 7.418 -30.875 -15.375 1 98.25 76 ASN A O 1
ATOM 592 N N . PHE A 1 77 ? 6.422 -32.5 -14.289 1 97.94 77 PHE A N 1
ATOM 593 C CA . PHE A 1 77 ? 5.09 -32.375 -14.875 1 97.94 77 PHE A CA 1
ATOM 594 C C . PHE A 1 77 ? 4.168 -31.594 -13.953 1 97.94 77 PHE A C 1
ATOM 596 O O . PHE A 1 77 ? 3.723 -32.094 -12.922 1 97.94 77 PHE A O 1
ATOM 603 N N . PRO A 1 78 ? 3.881 -30.328 -14.273 1 96.56 78 PRO A N 1
ATOM 604 C CA . PRO A 1 78 ? 2.967 -29.562 -13.422 1 96.56 78 PRO A CA 1
ATOM 605 C C . PRO A 1 78 ? 1.538 -30.094 -13.453 1 96.56 78 PRO A C 1
ATOM 607 O O . PRO A 1 78 ? 0.803 -29.844 -14.414 1 96.56 78 PRO A O 1
ATOM 610 N N . THR A 1 79 ? 1.165 -30.781 -12.398 1 94.44 79 THR A N 1
ATOM 611 C CA . THR A 1 79 ? -0.189 -31.312 -12.305 1 94.44 79 THR A CA 1
ATOM 612 C C . THR A 1 79 ? -1.086 -30.375 -11.508 1 94.44 79 THR A C 1
ATOM 614 O O . THR A 1 79 ? -2.312 -30.469 -11.562 1 94.44 79 THR A O 1
ATOM 617 N N . LYS A 1 80 ? -0.41 -29.578 -10.656 1 91.06 80 LYS A N 1
ATOM 618 C CA . LYS A 1 80 ? -1.104 -28.578 -9.859 1 91.06 80 LYS A CA 1
ATOM 619 C C . LYS A 1 80 ? -0.526 -27.188 -10.102 1 91.06 80 LYS A C 1
ATOM 621 O O . LYS A 1 80 ? 0.687 -27.031 -10.266 1 91.06 80 LYS A O 1
ATOM 626 N N . ARG A 1 81 ? -1.368 -26.25 -10.086 1 91.25 81 ARG A N 1
ATOM 627 C CA . ARG A 1 81 ? -0.904 -24.875 -10.227 1 91.25 81 ARG A CA 1
ATOM 628 C C . ARG A 1 81 ? -0.348 -24.344 -8.906 1 91.25 81 ARG A C 1
ATOM 630 O O . ARG A 1 81 ? 0.591 -23.547 -8.898 1 91.25 81 ARG A O 1
ATOM 637 N N . HIS A 1 82 ? -0.964 -24.75 -7.812 1 88.44 82 HIS A N 1
ATOM 638 C CA . HIS A 1 82 ? -0.543 -24.453 -6.445 1 88.44 82 HIS A CA 1
ATOM 639 C C . HIS A 1 82 ? -0.659 -25.688 -5.559 1 88.44 82 HIS A C 1
ATOM 641 O O . HIS A 1 82 ? -1.574 -26.5 -5.727 1 88.44 82 HIS A O 1
ATOM 647 N N . TRP A 1 83 ? 0.198 -25.797 -4.582 1 83.62 83 TRP A N 1
ATOM 648 C CA . TRP A 1 83 ? 0.264 -27.016 -3.791 1 83.62 83 TRP A CA 1
ATOM 649 C C . TRP A 1 83 ? -0.99 -27.188 -2.939 1 83.62 83 TRP A C 1
ATOM 651 O O . TRP A 1 83 ? -1.361 -28.312 -2.582 1 83.62 83 TRP A O 1
ATOM 661 N N . ARG A 1 84 ? -1.653 -26.125 -2.67 1 79.81 84 ARG A N 1
ATOM 662 C CA . ARG A 1 84 ? -2.855 -26.156 -1.844 1 79.81 84 ARG A CA 1
ATOM 663 C C . ARG A 1 84 ? -4.086 -26.484 -2.684 1 79.81 84 ARG A C 1
ATOM 665 O O . ARG A 1 84 ? -5.145 -26.812 -2.145 1 79.81 84 ARG A O 1
ATOM 672 N N . GLY A 1 85 ? -3.982 -26.406 -3.955 1 83.69 85 GLY A N 1
ATOM 673 C CA . GLY A 1 85 ? -5.109 -26.641 -4.844 1 83.69 85 GLY A CA 1
ATOM 674 C C . GLY A 1 85 ? -5.18 -28.062 -5.355 1 83.69 85 GLY A C 1
ATOM 675 O O . GLY A 1 85 ? -4.309 -28.875 -5.055 1 83.69 85 GLY A O 1
ATOM 676 N N . LYS A 1 86 ? -6.207 -28.312 -6.145 1 87.62 86 LYS A N 1
ATOM 677 C CA . LYS A 1 86 ? -6.398 -29.625 -6.766 1 87.62 86 LYS A CA 1
ATOM 678 C C . LYS A 1 86 ? -5.875 -29.641 -8.203 1 87.62 86 LYS A C 1
ATOM 680 O O . LYS A 1 86 ? -5.754 -28.578 -8.828 1 87.62 86 LYS A O 1
ATOM 685 N N . SER A 1 87 ? -5.52 -30.812 -8.641 1 91.12 87 SER A N 1
ATOM 686 C CA . SER A 1 87 ? -5.176 -30.984 -10.047 1 91.12 87 SER A CA 1
ATOM 687 C C . SER A 1 87 ? -6.406 -30.828 -10.938 1 91.12 87 SER A C 1
ATOM 689 O O . SER A 1 87 ? -7.535 -31.016 -10.477 1 91.12 87 SER A O 1
ATOM 691 N N . ARG A 1 88 ? -6.211 -30.422 -12.117 1 92.06 88 ARG A N 1
ATOM 692 C CA . ARG A 1 88 ? -7.258 -30.281 -13.125 1 92.06 88 ARG A CA 1
ATOM 693 C C . ARG A 1 88 ? -6.992 -31.172 -14.328 1 92.06 88 ARG A C 1
ATOM 695 O O . ARG A 1 88 ? -5.848 -31.328 -14.766 1 92.06 88 ARG A O 1
ATOM 702 N N . MET A 1 89 ? -8.094 -31.781 -14.828 1 92.88 89 MET A N 1
ATOM 703 C CA . MET A 1 89 ? -7.953 -32.656 -15.984 1 92.88 89 MET A CA 1
ATOM 704 C C . MET A 1 89 ? -7.395 -31.891 -17.172 1 92.88 89 MET A C 1
ATOM 706 O O . MET A 1 89 ? -6.602 -32.438 -17.953 1 92.88 89 MET A O 1
ATOM 710 N N . ASP A 1 90 ? -7.816 -30.609 -17.266 1 92.75 90 ASP A N 1
ATOM 711 C CA . ASP A 1 90 ? -7.32 -29.781 -18.359 1 92.75 90 ASP A CA 1
ATOM 712 C C . ASP A 1 90 ? -5.801 -29.625 -18.297 1 92.75 90 ASP A C 1
ATOM 714 O O . ASP A 1 90 ? -5.129 -29.578 -19.328 1 92.75 90 ASP A O 1
ATOM 718 N N . ASP A 1 91 ? -5.332 -29.531 -17.156 1 94.5 91 ASP A N 1
ATOM 719 C CA . ASP A 1 91 ? -3.891 -29.406 -16.953 1 94.5 91 ASP A CA 1
ATOM 720 C C . ASP A 1 91 ? -3.178 -30.719 -17.297 1 94.5 91 ASP A C 1
ATOM 722 O O . ASP A 1 91 ? -2.072 -30.703 -17.844 1 94.5 91 ASP A O 1
ATOM 726 N N . ILE A 1 92 ? -3.807 -31.844 -16.984 1 96.12 92 ILE A N 1
ATOM 727 C CA . ILE A 1 92 ? -3.266 -33.156 -17.312 1 96.12 92 ILE A CA 1
ATOM 728 C C . ILE A 1 92 ? -3.225 -33.312 -18.844 1 96.12 92 ILE A C 1
ATOM 730 O O . ILE A 1 92 ? -2.201 -33.719 -19.391 1 96.12 92 ILE A O 1
ATOM 734 N N . ASP A 1 93 ? -4.309 -32.906 -19.469 1 96.5 93 ASP A N 1
ATOM 735 C CA . ASP A 1 93 ? -4.41 -33.062 -20.922 1 96.5 93 ASP A CA 1
ATOM 736 C C . ASP A 1 93 ? -3.34 -32.219 -21.625 1 96.5 93 ASP A C 1
ATOM 738 O O . ASP A 1 93 ? -2.617 -32.75 -22.484 1 96.5 93 ASP A O 1
ATOM 742 N N . SER A 1 94 ? -3.27 -31 -21.25 1 95.88 94 SER A N 1
ATOM 743 C CA . SER A 1 94 ? -2.283 -30.125 -21.875 1 95.88 94 SER A CA 1
ATOM 744 C C . SER A 1 94 ? -0.862 -30.562 -21.547 1 95.88 94 SER A C 1
ATOM 746 O O . SER A 1 94 ? 0.033 -30.469 -22.391 1 95.88 94 SER A O 1
ATOM 748 N N . GLY A 1 95 ? -0.684 -31.031 -20.391 1 97.31 95 GLY A N 1
ATOM 749 C CA . GLY A 1 95 ? 0.616 -31.547 -19.984 1 97.31 95 GLY A CA 1
ATOM 750 C C . GLY A 1 95 ? 1.041 -32.781 -20.75 1 97.31 95 GLY A C 1
ATOM 751 O O . GLY A 1 95 ? 2.211 -32.906 -21.109 1 97.31 95 GLY A O 1
ATOM 752 N N . LEU A 1 96 ? 0.121 -33.625 -21.016 1 97.69 96 LEU A N 1
ATOM 753 C CA . LEU A 1 96 ? 0.417 -34.875 -21.75 1 97.69 96 LEU A CA 1
ATOM 754 C C . LEU A 1 96 ? 0.818 -34.562 -23.188 1 97.69 96 LEU A C 1
ATOM 756 O O . LEU A 1 96 ? 1.686 -35.25 -23.75 1 97.69 96 LEU A O 1
ATOM 760 N N . VAL A 1 97 ? 0.166 -33.562 -23.766 1 97.12 97 VAL A N 1
ATOM 761 C CA . VAL A 1 97 ? 0.562 -33.125 -25.094 1 97.12 97 VAL A CA 1
ATOM 762 C C . VAL A 1 97 ? 2.01 -32.656 -25.078 1 97.12 97 VAL A C 1
ATOM 764 O O . VAL A 1 97 ? 2.812 -33.031 -25.922 1 97.12 97 VAL A O 1
ATOM 767 N N . ALA A 1 98 ? 2.289 -31.844 -24.094 1 97.25 98 ALA A N 1
ATOM 768 C CA . ALA A 1 98 ? 3.635 -31.297 -23.938 1 97.25 98 ALA A CA 1
ATOM 769 C C . ALA A 1 98 ? 4.645 -32.406 -23.641 1 97.25 98 ALA A C 1
ATOM 771 O O . ALA A 1 98 ? 5.777 -32.375 -24.125 1 97.25 98 ALA A O 1
ATOM 772 N N . LEU A 1 99 ? 4.258 -33.375 -22.844 1 97.75 99 LEU A N 1
ATOM 773 C CA . LEU A 1 99 ? 5.129 -34.5 -22.516 1 97.75 99 LEU A CA 1
ATOM 774 C C . LEU A 1 99 ? 5.492 -35.312 -23.75 1 97.75 99 LEU A C 1
ATOM 776 O O . LEU A 1 99 ? 6.652 -35.656 -23.953 1 97.75 99 LEU A O 1
ATOM 780 N N . ALA A 1 100 ? 4.508 -35.562 -24.578 1 97.5 100 ALA A N 1
ATOM 781 C CA . ALA A 1 100 ? 4.734 -36.281 -25.812 1 97.5 100 ALA A CA 1
ATOM 782 C C . ALA A 1 100 ? 5.73 -35.562 -26.719 1 97.5 100 ALA A C 1
ATOM 784 O O . ALA A 1 100 ? 6.586 -36.188 -27.344 1 97.5 100 ALA A O 1
ATOM 785 N N . GLU A 1 101 ? 5.535 -34.281 -26.734 1 97 101 GLU A N 1
ATOM 786 C CA . GLU A 1 101 ? 6.438 -33.469 -27.531 1 97 101 GLU A CA 1
ATOM 787 C C . GLU A 1 101 ? 7.871 -33.562 -27.016 1 97 101 GLU A C 1
ATOM 789 O O . GLU A 1 101 ? 8.812 -33.656 -27.812 1 97 101 GLU A O 1
ATOM 794 N N . GLU A 1 102 ? 8.039 -33.5 -25.719 1 97.19 102 GLU A N 1
ATOM 795 C CA . GLU A 1 102 ? 9.367 -33.625 -25.125 1 97.19 102 GLU A CA 1
ATOM 796 C C . GLU A 1 102 ? 9.992 -34.969 -25.438 1 97.19 102 GLU A C 1
ATOM 798 O O . GLU A 1 102 ? 11.195 -35.062 -25.688 1 97.19 102 GLU A O 1
ATOM 803 N N . VAL A 1 103 ? 9.25 -36 -25.375 1 97.12 103 VAL A N 1
ATOM 804 C CA . VAL A 1 103 ? 9.711 -37.375 -25.656 1 97.12 103 VAL A CA 1
ATOM 805 C C . VAL A 1 103 ? 10.211 -37.438 -27.094 1 97.12 103 VAL A C 1
ATOM 807 O O . VAL A 1 103 ? 11.273 -38 -27.359 1 97.12 103 VAL A O 1
ATOM 810 N N . ARG A 1 104 ? 9.438 -36.844 -27.969 1 96.12 104 ARG A N 1
ATOM 811 C CA . ARG A 1 104 ? 9.797 -36.844 -29.391 1 96.12 104 ARG A CA 1
ATOM 812 C C . ARG A 1 104 ? 11.078 -36.031 -29.625 1 96.12 104 ARG A C 1
ATOM 814 O O . ARG A 1 104 ? 12.008 -36.5 -30.281 1 96.12 104 ARG A O 1
ATOM 821 N N . GLN A 1 105 ? 11.117 -34.875 -29.094 1 95.81 105 GLN A N 1
ATOM 822 C CA . GLN A 1 105 ? 12.211 -33.938 -29.328 1 95.81 105 GLN A CA 1
ATOM 823 C C . GLN A 1 105 ? 13.523 -34.5 -28.781 1 95.81 105 GLN A C 1
ATOM 825 O O . GLN A 1 105 ? 14.586 -34.25 -29.359 1 95.81 105 GLN A O 1
ATOM 830 N N . ARG A 1 106 ? 13.414 -35.188 -27.734 1 95.81 106 ARG A N 1
ATOM 831 C CA . ARG A 1 106 ? 14.625 -35.688 -27.062 1 95.81 106 ARG A CA 1
ATOM 832 C C . ARG A 1 106 ? 14.891 -37.156 -27.391 1 95.81 106 ARG A C 1
ATOM 834 O O . ARG A 1 106 ? 15.867 -37.719 -26.922 1 95.81 106 ARG A O 1
ATOM 841 N N . SER A 1 107 ? 14.031 -37.75 -28.172 1 95.56 107 SER A N 1
ATOM 842 C CA . SER A 1 107 ? 14.148 -39.156 -28.609 1 95.56 107 SER A CA 1
ATOM 843 C C . SER A 1 107 ? 14.258 -40.094 -27.422 1 95.56 107 SER A C 1
ATOM 845 O O . SER A 1 107 ? 15.141 -40.938 -27.375 1 95.56 107 SER A O 1
ATOM 847 N N . ILE A 1 108 ? 13.445 -39.844 -26.469 1 96.62 108 ILE A N 1
ATOM 848 C CA . ILE A 1 108 ? 13.414 -40.688 -25.281 1 96.62 108 ILE A CA 1
ATOM 849 C C . ILE A 1 108 ? 12.852 -42.062 -25.625 1 96.62 108 ILE A C 1
ATOM 851 O O . ILE A 1 108 ? 11.836 -42.156 -26.312 1 96.62 108 ILE A O 1
ATOM 855 N N . ARG A 1 109 ? 13.461 -43.125 -25.109 1 96.31 109 ARG A N 1
ATOM 856 C CA . ARG A 1 109 ? 13.078 -44.469 -25.516 1 96.31 109 ARG A CA 1
ATOM 857 C C . ARG A 1 109 ? 12.312 -45.188 -24.406 1 96.31 109 ARG A C 1
ATOM 859 O O . ARG A 1 109 ? 11.656 -46.188 -24.656 1 96.31 109 ARG A O 1
ATOM 866 N N . SER A 1 110 ? 12.453 -44.75 -23.188 1 97.44 110 SER A N 1
ATOM 867 C CA . SER A 1 110 ? 11.688 -45.312 -22.078 1 97.44 110 SER A CA 1
ATOM 868 C C . SER A 1 110 ? 11.344 -44.219 -21.047 1 97.44 110 SER A C 1
ATOM 870 O O . SER A 1 110 ? 12.156 -43.344 -20.781 1 97.44 110 SER A O 1
ATOM 872 N N . ILE A 1 111 ? 10.148 -44.312 -20.516 1 98.31 111 ILE A N 1
ATOM 873 C CA . ILE A 1 111 ? 9.703 -43.281 -19.578 1 98.31 111 ILE A CA 1
ATOM 874 C C . ILE A 1 111 ? 8.82 -43.906 -18.5 1 98.31 111 ILE A C 1
ATOM 876 O O . ILE A 1 111 ? 8.023 -44.812 -18.797 1 98.31 111 ILE A O 1
ATOM 880 N N . ALA A 1 112 ? 9.078 -43.562 -17.234 1 98.12 112 ALA A N 1
ATOM 881 C CA . ALA A 1 112 ? 8.234 -43.969 -16.125 1 98.12 112 ALA A CA 1
ATOM 882 C C . ALA A 1 112 ? 7.301 -42.812 -15.703 1 98.12 112 ALA A C 1
ATOM 884 O O . ALA A 1 112 ? 7.738 -41.688 -15.516 1 98.12 112 ALA A O 1
ATOM 885 N N . ILE A 1 113 ? 6.031 -43.094 -15.562 1 97.69 113 ILE A N 1
ATOM 886 C CA . ILE A 1 113 ? 5.016 -42.062 -15.312 1 97.69 113 ILE A CA 1
ATOM 887 C C . ILE A 1 113 ? 4.207 -42.438 -14.07 1 97.69 113 ILE A C 1
ATOM 889 O O . ILE A 1 113 ? 3.666 -43.531 -13.984 1 97.69 113 ILE A O 1
ATOM 893 N N . PRO A 1 114 ? 4.152 -41.531 -13.125 1 96.38 114 PRO A N 1
ATOM 894 C CA . PRO A 1 114 ? 3.277 -41.75 -11.969 1 96.38 114 PRO A CA 1
ATOM 895 C C . PRO A 1 114 ? 1.809 -41.5 -12.289 1 96.38 114 PRO A C 1
ATOM 897 O O . PRO A 1 114 ? 1.479 -41.062 -13.398 1 96.38 114 PRO A O 1
ATOM 900 N N . PRO A 1 115 ? 0.912 -41.875 -11.32 1 93.94 115 PRO A N 1
ATOM 901 C CA . PRO A 1 115 ? -0.497 -41.531 -11.555 1 93.94 115 PRO A CA 1
ATOM 902 C C . PRO A 1 115 ? -0.773 -40.031 -11.477 1 93.94 115 PRO A C 1
ATOM 904 O O . PRO A 1 115 ? -1.212 -39.531 -10.438 1 93.94 115 PRO A O 1
ATOM 907 N N . LEU A 1 116 ? -0.625 -39.438 -12.594 1 94.62 116 LEU A N 1
ATOM 908 C CA . LEU A 1 116 ? -0.658 -38 -12.711 1 94.62 116 LEU A CA 1
ATOM 909 C C . LEU A 1 116 ? -1.905 -37.438 -12.047 1 94.62 116 LEU A C 1
ATOM 911 O O . LEU A 1 116 ? -3.027 -37.719 -12.477 1 94.62 116 LEU A O 1
ATOM 915 N N . GLY A 1 117 ? -1.687 -36.688 -10.992 1 90.88 117 GLY A N 1
ATOM 916 C CA . GLY A 1 117 ? -2.758 -35.938 -10.352 1 90.88 117 GLY A CA 1
ATOM 917 C C . GLY A 1 117 ? -3.719 -36.844 -9.578 1 90.88 117 GLY A C 1
ATOM 918 O O . GLY A 1 117 ? -4.703 -36.344 -9.016 1 90.88 117 GLY A O 1
ATOM 919 N N . SER A 1 118 ? -3.582 -38.125 -9.469 1 87.25 118 SER A N 1
ATOM 920 C CA . SER A 1 118 ? -4.566 -39.031 -8.914 1 87.25 118 SER A CA 1
ATOM 921 C C . SER A 1 118 ? -4.227 -39.406 -7.48 1 87.25 118 SER A C 1
ATOM 923 O O . SER A 1 118 ? -4.938 -40.219 -6.855 1 87.25 118 SER A O 1
ATOM 925 N N . GLY A 1 119 ? -3.432 -38.906 -6.832 1 80.94 119 GLY A N 1
ATOM 926 C CA . GLY A 1 119 ? -3.123 -39 -5.418 1 80.94 119 GLY A CA 1
ATOM 927 C C . GLY A 1 119 ? -3.502 -37.781 -4.625 1 80.94 119 GLY A C 1
ATOM 928 O O . GLY A 1 119 ? -4.684 -37.469 -4.445 1 80.94 119 GLY A O 1
ATOM 929 N N . LEU A 1 120 ? -2.553 -37.094 -4.281 1 76.44 120 LEU A N 1
ATOM 930 C CA . LEU A 1 120 ? -2.75 -35.844 -3.531 1 76.44 120 LEU A CA 1
ATOM 931 C C . LEU A 1 120 ? -3.455 -34.812 -4.383 1 76.44 120 LEU A C 1
ATOM 933 O O . LEU A 1 120 ? -4 -33.844 -3.854 1 76.44 120 LEU A O 1
ATOM 937 N N . GLY A 1 121 ? -3.498 -35.094 -5.703 1 85.06 121 GLY A N 1
ATOM 938 C CA . GLY A 1 121 ? -4.117 -34.156 -6.621 1 85.06 121 GLY A CA 1
ATOM 939 C C . GLY A 1 121 ? -5.621 -34.312 -6.723 1 85.06 121 GLY A C 1
ATOM 940 O O . GLY A 1 121 ? -6.32 -33.406 -7.195 1 85.06 121 GLY A O 1
ATOM 941 N N . GLY A 1 122 ? -6.191 -35.562 -6.387 1 83.94 122 GLY A N 1
ATOM 942 C CA . GLY A 1 122 ? -7.621 -35.75 -6.215 1 83.94 122 GLY A CA 1
ATOM 943 C C . GLY A 1 122 ? -8.312 -36.25 -7.473 1 83.94 122 GLY A C 1
ATOM 944 O O . GLY A 1 122 ? -9.516 -36.5 -7.465 1 83.94 122 GLY A O 1
ATOM 945 N N . LEU A 1 123 ? -7.625 -36.406 -8.586 1 90.75 123 LEU A N 1
ATOM 946 C CA . LEU A 1 123 ? -8.258 -36.875 -9.812 1 90.75 123 LEU A CA 1
ATOM 947 C C . LEU A 1 123 ? -8.523 -38.375 -9.75 1 90.75 123 LEU A C 1
ATOM 949 O O . LEU A 1 123 ? -7.844 -39.125 -9.023 1 90.75 123 LEU A O 1
ATOM 953 N N . ASN A 1 124 ? -9.539 -38.781 -10.469 1 90.56 124 ASN A N 1
ATOM 954 C CA . ASN A 1 124 ? -9.867 -40.188 -10.578 1 90.56 124 ASN A CA 1
ATOM 955 C C . ASN A 1 124 ? -8.922 -40.906 -11.547 1 90.56 124 ASN A C 1
ATOM 957 O O . ASN A 1 124 ? -8.891 -40.594 -12.734 1 90.56 124 ASN A O 1
ATOM 961 N N . TRP A 1 125 ? -8.281 -41.906 -11.055 1 92.88 125 TRP A N 1
ATOM 962 C CA . TRP A 1 125 ? -7.297 -42.656 -11.836 1 92.88 125 TRP A CA 1
ATOM 963 C C . TRP A 1 125 ? -7.938 -43.25 -13.086 1 92.88 125 TRP A C 1
ATOM 965 O O . TRP A 1 125 ? -7.32 -43.281 -14.156 1 92.88 125 TRP A O 1
ATOM 975 N N . GLU A 1 126 ? -9.156 -43.625 -12.969 1 93.19 126 GLU A N 1
ATOM 976 C CA . GLU A 1 126 ? -9.867 -44.25 -14.086 1 93.19 126 GLU A CA 1
ATOM 977 C C . GLU A 1 126 ? -10.07 -43.25 -15.227 1 93.19 126 GLU A C 1
ATOM 979 O O . GLU A 1 126 ? -10.25 -43.656 -16.375 1 93.19 126 GLU A O 1
ATOM 984 N N . ASP A 1 127 ? -10.023 -42.031 -14.867 1 94.88 127 ASP A N 1
ATOM 985 C CA . ASP A 1 127 ? -10.156 -40.969 -15.883 1 94.88 127 ASP A CA 1
ATOM 986 C C . ASP A 1 127 ? -8.797 -40.594 -16.453 1 94.88 127 ASP A C 1
ATOM 988 O O . ASP A 1 127 ? -8.688 -40.219 -17.625 1 94.88 127 ASP A O 1
ATOM 992 N N . VAL A 1 128 ? -7.75 -40.656 -15.68 1 95.94 128 VAL A N 1
ATOM 993 C CA . VAL A 1 128 ? -6.414 -40.156 -16.047 1 95.94 128 VAL A CA 1
ATOM 994 C C . VAL A 1 128 ? -5.707 -41.219 -16.891 1 95.94 128 VAL A C 1
ATOM 996 O O . VAL A 1 128 ? -5.039 -40.875 -17.875 1 95.94 128 VAL A O 1
ATOM 999 N N . ARG A 1 129 ? -5.895 -42.469 -16.562 1 95.75 129 ARG A N 1
ATOM 1000 C CA . ARG A 1 129 ? -5.203 -43.562 -17.188 1 95.75 129 ARG A CA 1
ATOM 1001 C C . ARG A 1 129 ? -5.406 -43.562 -18.703 1 95.75 129 ARG A C 1
ATOM 1003 O O . ARG A 1 129 ? -4.438 -43.562 -19.469 1 95.75 129 ARG A O 1
ATOM 1010 N N . PRO A 1 130 ? -6.664 -43.438 -19.172 1 96.12 130 PRO A N 1
ATOM 1011 C CA . PRO A 1 130 ? -6.867 -43.438 -20.609 1 96.12 130 PRO A CA 1
ATOM 1012 C C . PRO A 1 130 ? -6.227 -42.25 -21.312 1 96.12 130 PRO A C 1
ATOM 1014 O O . PRO A 1 130 ? -5.848 -42.344 -22.469 1 96.12 130 PRO A O 1
ATOM 1017 N N . ARG A 1 131 ? -6.109 -41.125 -20.641 1 96.75 131 ARG A N 1
ATOM 1018 C CA . ARG A 1 131 ? -5.484 -39.938 -21.219 1 96.75 131 ARG A CA 1
ATOM 1019 C C . ARG A 1 131 ? -3.988 -40.156 -21.422 1 96.75 131 ARG A C 1
ATOM 1021 O O . ARG A 1 131 ? -3.42 -39.688 -22.406 1 96.75 131 ARG A O 1
ATOM 1028 N N . ILE A 1 132 ? -3.355 -40.844 -20.5 1 97.06 132 ILE A N 1
ATOM 1029 C CA . ILE A 1 132 ? -1.939 -41.156 -20.625 1 97.06 132 ILE A CA 1
ATOM 1030 C C . ILE A 1 132 ? -1.726 -42.062 -21.828 1 97.06 132 ILE A C 1
ATOM 1032 O O . ILE A 1 132 ? -0.845 -41.812 -22.656 1 97.06 132 ILE A O 1
ATOM 1036 N N . GLU A 1 133 ? -2.562 -43.062 -21.938 1 96.5 133 GLU A N 1
ATOM 1037 C CA . GLU A 1 133 ? -2.465 -44.031 -23.031 1 96.5 133 GLU A CA 1
ATOM 1038 C C . GLU A 1 133 ? -2.646 -43.344 -24.391 1 96.5 133 GLU A C 1
ATOM 1040 O O . GLU A 1 133 ? -1.863 -43.562 -25.312 1 96.5 133 GLU A O 1
ATOM 1045 N N . ALA A 1 134 ? -3.658 -42.531 -24.422 1 96.06 134 ALA A N 1
ATOM 1046 C CA . ALA A 1 134 ? -3.984 -41.844 -25.672 1 96.06 134 ALA A CA 1
ATOM 1047 C C . ALA A 1 134 ? -2.846 -40.938 -26.109 1 96.06 134 ALA A C 1
ATOM 1049 O O . ALA A 1 134 ? -2.578 -40.781 -27.312 1 96.06 134 ALA A O 1
ATOM 1050 N N . ALA A 1 135 ? -2.191 -40.281 -25.203 1 95.94 135 ALA A N 1
ATOM 1051 C CA . ALA A 1 135 ? -1.172 -39.281 -25.516 1 95.94 135 ALA A CA 1
ATOM 1052 C C . ALA A 1 135 ? 0.133 -39.938 -25.938 1 95.94 135 ALA A C 1
ATOM 1054 O O . ALA A 1 135 ? 0.891 -39.375 -26.734 1 95.94 135 ALA A O 1
ATOM 1055 N N . LEU A 1 136 ? 0.407 -41.219 -25.453 1 95.56 136 LEU A N 1
ATOM 1056 C CA . LEU A 1 136 ? 1.75 -41.75 -25.641 1 95.56 136 LEU A CA 1
ATOM 1057 C C . LEU A 1 136 ? 1.722 -43 -26.516 1 95.56 136 LEU A C 1
ATOM 1059 O O . LEU A 1 136 ? 2.768 -43.5 -26.953 1 95.56 136 LEU A O 1
ATOM 1063 N N . ARG A 1 137 ? 0.564 -43.5 -26.875 1 91.56 137 ARG A N 1
ATOM 1064 C CA . ARG A 1 137 ? 0.414 -44.781 -27.562 1 91.56 137 ARG A CA 1
ATOM 1065 C C . ARG A 1 137 ? 1.015 -44.719 -28.969 1 91.56 137 ARG A C 1
ATOM 1067 O O . ARG A 1 137 ?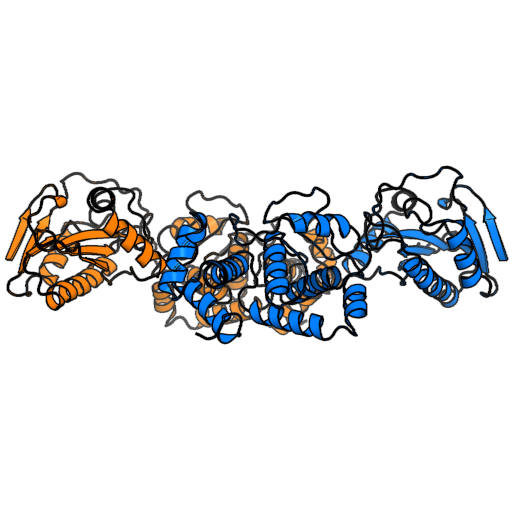 1.512 -45.719 -29.469 1 91.56 137 ARG A O 1
ATOM 1074 N N . ASP A 1 138 ? 1.051 -43.562 -29.609 1 90.81 138 ASP A N 1
ATOM 1075 C CA . ASP A 1 138 ? 1.444 -43.469 -31.016 1 90.81 138 ASP A CA 1
ATOM 1076 C C . ASP A 1 138 ? 2.918 -43.094 -31.156 1 90.81 138 ASP A C 1
ATOM 1078 O O . ASP A 1 138 ? 3.43 -42.969 -32.281 1 90.81 138 ASP A O 1
ATOM 1082 N N . LEU A 1 139 ? 3.557 -42.938 -30.062 1 93 139 LEU A N 1
ATOM 1083 C CA . LEU A 1 139 ? 4.977 -42.594 -30.141 1 93 139 LEU A CA 1
ATOM 1084 C C . LEU A 1 139 ? 5.809 -43.844 -30.438 1 93 139 LEU A C 1
ATOM 1086 O O . LEU A 1 139 ? 5.762 -44.812 -29.688 1 93 139 LEU A O 1
ATOM 1090 N N . PRO A 1 140 ? 6.496 -43.75 -31.5 1 89.69 140 PRO A N 1
ATOM 1091 C CA . PRO A 1 140 ? 7.25 -44.938 -31.906 1 89.69 140 PRO A CA 1
ATOM 1092 C C . PRO A 1 140 ? 8.43 -45.25 -30.984 1 89.69 140 PRO A C 1
ATOM 1094 O O . PRO A 1 140 ? 9.062 -44.312 -30.469 1 89.69 140 PRO A O 1
ATOM 1097 N N . ASP A 1 141 ? 8.773 -46.469 -30.75 1 91.94 141 ASP A N 1
ATOM 1098 C CA . ASP A 1 141 ? 9.969 -46.969 -30.062 1 91.94 141 ASP A CA 1
ATOM 1099 C C . ASP A 1 141 ? 10.039 -46.406 -28.641 1 91.94 141 ASP A C 1
ATOM 1101 O O . ASP A 1 141 ? 11.102 -46 -28.172 1 91.94 141 ASP A O 1
ATOM 1105 N N . LEU A 1 142 ? 8.906 -46.219 -28.031 1 96.44 142 LEU A N 1
ATOM 1106 C CA . LEU A 1 142 ? 8.859 -45.719 -26.656 1 96.44 142 LEU A CA 1
ATOM 1107 C C . LEU A 1 142 ? 8.297 -46.812 -25.734 1 96.44 142 LEU A C 1
ATOM 1109 O O . LEU A 1 142 ? 7.211 -47.344 -25.984 1 96.44 142 LEU A O 1
ATOM 1113 N N . ASP A 1 143 ? 9.062 -47.156 -24.719 1 96.62 143 ASP A N 1
ATOM 1114 C CA . ASP A 1 143 ? 8.594 -48.031 -23.625 1 96.62 143 ASP A CA 1
ATOM 1115 C C . ASP A 1 143 ? 8.047 -47.188 -22.469 1 96.62 143 ASP A C 1
ATOM 1117 O O . ASP A 1 143 ? 8.789 -46.469 -21.812 1 96.62 143 ASP A O 1
ATOM 1121 N N . VAL A 1 144 ? 6.75 -47.281 -22.219 1 97.62 144 VAL A N 1
ATOM 1122 C CA . VAL A 1 144 ? 6.102 -46.5 -21.188 1 97.62 144 VAL A CA 1
ATOM 1123 C C . VAL A 1 144 ? 5.777 -47.375 -19.984 1 97.62 144 VAL A C 1
ATOM 1125 O O . VAL A 1 144 ? 5.07 -48.375 -20.109 1 97.62 144 VAL A O 1
ATOM 1128 N N . ILE A 1 145 ? 6.328 -47 -18.844 1 97.31 145 ILE A N 1
ATOM 1129 C CA . ILE A 1 145 ? 6.023 -47.656 -17.578 1 97.31 145 ILE A CA 1
ATOM 1130 C C . ILE A 1 145 ? 5.102 -46.781 -16.734 1 97.31 145 ILE A C 1
ATOM 1132 O O . ILE A 1 145 ? 5.531 -45.75 -16.219 1 97.31 145 ILE A O 1
ATOM 1136 N N . VAL A 1 146 ? 3.881 -47.188 -16.578 1 96.94 146 VAL A N 1
ATOM 1137 C CA . VAL A 1 146 ? 2.92 -46.406 -15.82 1 96.94 146 VAL A CA 1
ATOM 1138 C C . VAL A 1 146 ? 2.762 -47 -14.422 1 96.94 146 VAL A C 1
ATOM 1140 O O . VAL A 1 146 ? 2.439 -48.156 -14.273 1 96.94 146 VAL A O 1
ATOM 1143 N N . PHE A 1 147 ? 3.045 -46.188 -13.445 1 95.25 147 PHE A N 1
ATOM 1144 C CA . PHE A 1 147 ? 2.84 -46.594 -12.062 1 95.25 147 PHE A CA 1
ATOM 1145 C C . PHE A 1 147 ? 1.404 -46.312 -11.625 1 95.25 147 PHE A C 1
ATOM 1147 O O . PHE A 1 147 ? 0.93 -45.188 -11.703 1 95.25 147 PHE A O 1
ATOM 1154 N N . GLU A 1 148 ? 0.724 -47.281 -11.164 1 92.19 148 GLU A N 1
ATOM 1155 C CA . GLU A 1 148 ? -0.656 -47.156 -10.703 1 92.19 148 GLU A CA 1
ATOM 1156 C C . GLU A 1 148 ? -0.713 -46.75 -9.234 1 92.19 148 GLU A C 1
ATOM 1158 O O . GLU A 1 148 ? 0.223 -47 -8.477 1 92.19 148 GLU A O 1
ATOM 1163 N N . PRO A 1 149 ? -1.805 -46 -8.891 1 87.38 149 PRO A N 1
ATOM 1164 C CA . PRO A 1 149 ? -1.921 -45.594 -7.48 1 87.38 149 PRO A CA 1
ATOM 1165 C C . PRO A 1 149 ? -2.02 -46.781 -6.539 1 87.38 149 PRO A C 1
ATOM 1167 O O . PRO A 1 149 ? -2.533 -47.844 -6.922 1 87.38 149 PRO A O 1
ATOM 1170 N N . ASN A 1 150 ? -1.382 -46.531 -5.363 1 72.81 150 ASN A N 1
ATOM 1171 C CA . ASN A 1 150 ? -1.585 -47.594 -4.363 1 72.81 150 ASN A CA 1
ATOM 1172 C C . ASN A 1 150 ? -3.012 -47.562 -3.822 1 72.81 150 ASN A C 1
ATOM 1174 O O . ASN A 1 150 ? -3.676 -46.531 -3.832 1 72.81 150 ASN A O 1
ATOM 1178 N N . ASN A 1 151 ? -3.854 -48.625 -3.887 1 59.31 151 ASN A N 1
ATOM 1179 C CA . ASN A 1 151 ? -5.254 -48.844 -3.523 1 59.31 151 ASN A CA 1
ATOM 1180 C C . ASN A 1 151 ? -5.664 -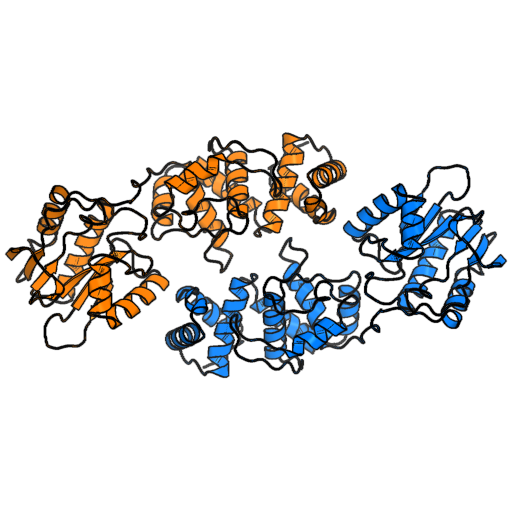47.969 -2.354 1 59.31 151 ASN A C 1
ATOM 1182 O O . ASN A 1 151 ? -6.824 -47.969 -1.933 1 59.31 151 ASN A O 1
ATOM 1186 N N . ALA A 1 152 ? -4.793 -47.188 -1.583 1 51.97 152 ALA A N 1
ATOM 1187 C CA . ALA A 1 152 ? -5.316 -46.469 -0.425 1 51.97 152 ALA A CA 1
ATOM 1188 C C . ALA A 1 152 ? -5.793 -45.062 -0.813 1 51.97 152 ALA A C 1
ATOM 1190 O O . ALA A 1 152 ? -5.055 -44.312 -1.442 1 51.97 152 ALA A O 1
ATOM 1191 N N . PRO A 1 153 ? -7.125 -44.906 -0.7 1 50.66 153 PRO A N 1
ATOM 1192 C CA . PRO A 1 153 ? -7.66 -43.562 -0.956 1 50.66 153 PRO A CA 1
ATOM 1193 C C . PRO A 1 153 ? -6.895 -42.469 -0.214 1 50.66 153 PRO A C 1
ATOM 1195 O O . PRO A 1 153 ? -6.605 -42.625 0.978 1 50.66 153 PRO A O 1
ATOM 1198 N N . VAL A 1 154 ? -6.066 -41.719 -0.835 1 52.16 154 VAL A N 1
ATOM 1199 C CA . VAL A 1 154 ? -5.41 -40.625 -0.129 1 52.16 154 VAL A CA 1
ATOM 1200 C C . VAL A 1 154 ? -6.391 -39.5 0.07 1 52.16 154 VAL A C 1
ATOM 1202 O O . VAL A 1 154 ? -7.047 -39.062 -0.879 1 52.16 154 VAL A O 1
ATOM 1205 N N . THR A 1 155 ? -6.898 -39.375 1.296 1 49.97 155 THR A N 1
ATOM 1206 C CA . THR A 1 155 ? -7.742 -38.219 1.649 1 49.97 155 THR A CA 1
ATOM 1207 C C . THR A 1 155 ? -7.027 -36.906 1.362 1 49.97 155 THR A C 1
ATOM 1209 O O . THR A 1 155 ? -5.953 -36.656 1.911 1 49.97 155 THR A O 1
ATOM 1212 N N . THR A 1 156 ? -7.262 -36.344 0.213 1 54.84 156 THR A N 1
ATOM 1213 C CA . THR A 1 156 ? -6.699 -35.031 -0.069 1 54.84 156 THR A CA 1
ATOM 1214 C C . THR A 1 156 ? -7.453 -33.938 0.69 1 54.84 156 THR A C 1
ATOM 1216 O O . THR A 1 156 ? -8.68 -33.969 0.778 1 54.84 156 THR A O 1
ATOM 1219 N N . LYS A 1 157 ? -6.836 -33.219 1.443 1 55.91 157 LYS A N 1
ATOM 1220 C CA . LYS A 1 157 ? -7.395 -32.062 2.148 1 55.91 157 LYS A CA 1
ATOM 1221 C C . LYS A 1 157 ? -7.672 -30.922 1.188 1 55.91 157 LYS A C 1
ATOM 1223 O O . LYS A 1 157 ? -7.996 -29.812 1.619 1 55.91 157 LYS A O 1
ATOM 1228 N N . SER A 1 158 ? -7.562 -31.359 -0.122 1 61.62 158 SER A N 1
ATOM 1229 C CA . SER A 1 158 ? -7.594 -30.219 -1.029 1 61.62 158 SER A CA 1
ATOM 1230 C C . SER A 1 158 ? -9.031 -29.812 -1.375 1 61.62 158 SER A C 1
ATOM 1232 O O . SER A 1 158 ? -9.914 -30.672 -1.45 1 61.62 158 SER A O 1
ATOM 1234 N N . GLN A 1 159 ? -9.258 -28.484 -1.423 1 67.38 159 GLN A N 1
ATOM 1235 C CA . GLN A 1 159 ? -10.555 -27.922 -1.778 1 67.38 159 GLN A CA 1
ATOM 1236 C C . GLN A 1 159 ? -10.859 -28.125 -3.26 1 67.38 159 GLN A C 1
ATOM 1238 O O . GLN A 1 159 ? -9.938 -28.219 -4.078 1 67.38 159 GLN A O 1
ATOM 1243 N N . GLU A 1 160 ? -12.109 -28.375 -3.551 1 80.5 160 GLU A N 1
ATOM 1244 C CA . GLU A 1 160 ? -12.562 -28.5 -4.934 1 80.5 160 GLU A CA 1
ATOM 1245 C C . GLU A 1 160 ? -12.195 -27.266 -5.75 1 80.5 160 GLU A C 1
ATOM 1247 O O . GLU A 1 160 ? -12.141 -26.156 -5.211 1 80.5 160 GLU A O 1
ATOM 1252 N N . VAL A 1 161 ? -11.844 -27.5 -6.977 1 84.12 161 VAL A N 1
ATOM 1253 C CA . VAL A 1 161 ? -11.562 -26.391 -7.875 1 84.12 161 VAL A CA 1
ATOM 1254 C C . VAL A 1 161 ? -12.789 -25.484 -8 1 84.12 161 VAL A C 1
ATOM 1256 O O . VAL A 1 161 ? -13.867 -25.953 -8.375 1 84.12 161 VAL A O 1
ATOM 1259 N N . PRO A 1 162 ? -12.609 -24.312 -7.676 1 89.75 162 PRO A N 1
ATOM 1260 C CA . PRO A 1 162 ? -13.773 -23.422 -7.773 1 89.75 162 PRO A CA 1
ATOM 1261 C C . PRO A 1 162 ? -14.164 -23.125 -9.219 1 89.75 162 PRO A C 1
ATOM 1263 O O . PRO A 1 162 ? -13.297 -23 -10.086 1 89.75 162 PRO A O 1
ATOM 1266 N N . THR A 1 163 ? -15.453 -23.094 -9.398 1 91.56 163 THR A N 1
ATOM 1267 C CA . THR A 1 163 ? -15.93 -22.656 -10.703 1 91.56 163 THR A CA 1
ATOM 1268 C C . THR A 1 163 ? -15.609 -21.172 -10.922 1 91.56 163 THR A C 1
ATOM 1270 O O . THR A 1 163 ? -15.727 -20.359 -10 1 91.56 163 THR A O 1
ATOM 1273 N N . MET A 1 164 ? -15.273 -20.906 -12.188 1 94.38 164 MET A N 1
ATOM 1274 C CA . MET A 1 164 ? -15.016 -19.5 -12.508 1 94.38 164 MET A CA 1
ATOM 1275 C C . MET A 1 164 ? -16.328 -18.719 -12.656 1 94.38 164 MET A C 1
ATOM 1277 O O . MET A 1 164 ? -17.266 -19.219 -13.273 1 94.38 164 MET A O 1
ATOM 1281 N N . SER A 1 165 ? -16.5 -17.703 -11.945 1 95.12 165 SER A N 1
ATOM 1282 C CA . SER A 1 165 ? -17.609 -16.75 -12.062 1 95.12 165 SER A CA 1
ATOM 1283 C C . SER A 1 165 ? -17.125 -15.375 -12.5 1 95.12 165 SER A C 1
ATOM 1285 O O . SER A 1 165 ? -15.922 -15.094 -12.453 1 95.12 165 SER A O 1
ATOM 1287 N N . PRO A 1 166 ? -17.953 -14.594 -13.047 1 94.75 166 PRO A N 1
ATOM 1288 C CA . PRO A 1 166 ? -17.531 -13.234 -13.391 1 94.75 166 PRO A CA 1
ATOM 1289 C C . PRO A 1 166 ? -16.875 -12.508 -12.227 1 94.75 166 PRO A C 1
ATOM 1291 O O . PRO A 1 166 ? -15.867 -11.812 -12.422 1 94.75 166 PRO A O 1
ATOM 1294 N N . GLY A 1 167 ? -17.406 -12.703 -11.07 1 96.06 167 GLY A N 1
ATOM 1295 C CA . GLY A 1 167 ? -16.828 -12.086 -9.883 1 96.06 167 GLY A CA 1
ATOM 1296 C C . GLY A 1 167 ? -15.43 -12.562 -9.578 1 96.06 167 GLY A C 1
ATOM 1297 O O . GLY A 1 167 ? -14.547 -11.75 -9.273 1 96.06 167 GLY A O 1
ATOM 1298 N N . ARG A 1 168 ? -15.195 -13.828 -9.633 1 97.25 168 ARG A N 1
ATOM 1299 C CA . ARG A 1 168 ? -13.875 -14.398 -9.375 1 97.25 168 ARG A CA 1
ATOM 1300 C C . ARG A 1 168 ? -12.883 -13.977 -10.461 1 97.25 168 ARG A C 1
ATOM 1302 O O . ARG A 1 168 ? -11.727 -13.672 -10.164 1 97.25 168 ARG A O 1
ATOM 1309 N N . ALA A 1 169 ? -13.312 -14.008 -11.688 1 97.88 169 ALA A N 1
ATOM 1310 C CA . ALA A 1 169 ? -12.469 -13.555 -12.789 1 97.88 169 ALA A CA 1
ATOM 1311 C C . ALA A 1 169 ? -12.086 -12.086 -12.625 1 97.88 169 ALA A C 1
ATOM 1313 O O . ALA A 1 169 ? -10.938 -11.711 -12.859 1 97.88 169 ALA A O 1
ATOM 1314 N N . ALA A 1 170 ? -13.07 -11.273 -12.234 1 97.44 170 ALA A N 1
ATOM 1315 C CA . ALA A 1 170 ? -12.812 -9.852 -12.016 1 97.44 170 ALA A CA 1
ATOM 1316 C C . ALA A 1 170 ? -11.773 -9.648 -10.914 1 97.44 170 ALA A C 1
ATOM 1318 O O . ALA A 1 170 ? -10.906 -8.781 -11.023 1 97.44 170 ALA A O 1
ATOM 1319 N N . LEU A 1 171 ? -11.914 -10.398 -9.859 1 97.94 171 LEU A N 1
ATOM 1320 C CA . LEU A 1 171 ? -10.961 -10.352 -8.758 1 97.94 171 LEU A CA 1
ATOM 1321 C C . LEU A 1 171 ? -9.539 -10.602 -9.258 1 97.94 171 LEU A C 1
ATOM 1323 O O . LEU A 1 171 ? -8.633 -9.812 -8.969 1 97.94 171 LEU A O 1
ATOM 1327 N N . VAL A 1 172 ? -9.297 -11.586 -10.062 1 97.94 172 VAL A N 1
ATOM 1328 C CA . VAL A 1 172 ? -7.992 -11.992 -10.562 1 97.94 172 VAL A CA 1
ATOM 1329 C C . VAL A 1 172 ? -7.445 -10.922 -11.508 1 97.94 172 VAL A C 1
ATOM 1331 O O . VAL A 1 172 ? -6.293 -10.5 -11.375 1 97.94 172 VAL A O 1
ATOM 1334 N N . VAL A 1 173 ? -8.289 -10.5 -12.414 1 97.75 173 VAL A N 1
ATOM 1335 C CA . VAL A 1 173 ? -7.844 -9.547 -13.422 1 97.75 173 VAL A CA 1
ATOM 1336 C C . VAL A 1 173 ? -7.555 -8.195 -12.773 1 97.75 173 VAL A C 1
ATOM 1338 O O . VAL A 1 173 ? -6.594 -7.516 -13.141 1 97.75 173 VAL A O 1
ATOM 1341 N N . LEU A 1 174 ? -8.352 -7.793 -11.844 1 97 174 LEU A N 1
ATOM 1342 C CA . LEU A 1 174 ? -8.133 -6.535 -11.141 1 97 174 LEU A CA 1
ATOM 1343 C C . LEU A 1 174 ? -6.824 -6.57 -10.359 1 97 174 LEU A C 1
ATOM 1345 O O . LEU A 1 174 ? -6.062 -5.602 -10.375 1 97 174 LEU A O 1
ATOM 1349 N N . MET A 1 175 ? -6.578 -7.668 -9.625 1 96.5 175 MET A N 1
ATOM 1350 C CA . MET A 1 175 ? -5.305 -7.84 -8.93 1 96.5 175 MET A CA 1
ATOM 1351 C C . MET A 1 175 ? -4.137 -7.719 -9.906 1 96.5 175 MET A C 1
ATOM 1353 O O . MET A 1 175 ? -3.162 -7.016 -9.625 1 96.5 175 MET A O 1
ATOM 1357 N N . ASN A 1 176 ? -4.262 -8.383 -11.016 1 95.94 176 ASN A N 1
ATOM 1358 C CA . ASN A 1 176 ? -3.197 -8.391 -12.016 1 95.94 176 ASN A CA 1
ATOM 1359 C C . ASN A 1 176 ? -2.922 -6.988 -12.555 1 95.94 176 ASN A C 1
ATOM 1361 O O . ASN A 1 176 ? -1.765 -6.582 -12.68 1 95.94 176 ASN A O 1
ATOM 1365 N N . ARG A 1 177 ? -3.961 -6.281 -12.867 1 93.94 177 ARG A N 1
ATOM 1366 C CA . ARG A 1 177 ? -3.824 -4.934 -13.398 1 93.94 177 ARG A CA 1
ATOM 1367 C C . ARG A 1 177 ? -3.232 -3.988 -12.359 1 93.94 177 ARG A C 1
ATOM 1369 O O . ARG A 1 177 ? -2.398 -3.141 -12.688 1 93.94 177 ARG A O 1
ATOM 1376 N N . TYR A 1 178 ? -3.75 -4.168 -11.164 1 93.94 178 TYR A N 1
ATOM 1377 C CA . TYR A 1 178 ? -3.256 -3.342 -10.062 1 93.94 178 TYR A CA 1
ATOM 1378 C C . TYR A 1 178 ? -1.758 -3.539 -9.867 1 93.94 178 TYR A C 1
ATOM 1380 O O . TYR A 1 178 ? -1.024 -2.578 -9.625 1 93.94 178 TYR A O 1
ATOM 1388 N N . LEU A 1 179 ? -1.289 -4.734 -10.008 1 90.31 179 LEU A N 1
ATOM 1389 C CA . LEU A 1 179 ? 0.105 -5.109 -9.789 1 90.31 179 LEU A CA 1
ATOM 1390 C C . LEU A 1 179 ? 0.967 -4.703 -10.984 1 90.31 179 LEU A C 1
ATOM 1392 O O . LEU A 1 179 ? 2.178 -4.52 -10.844 1 90.31 179 LEU A O 1
ATOM 1396 N N . GLY A 1 180 ? 0.449 -4.602 -12.141 1 84.56 180 GLY A N 1
ATOM 1397 C CA . GLY A 1 180 ? 1.177 -4.344 -13.375 1 84.56 180 GLY A CA 1
ATOM 1398 C C . GLY A 1 180 ? 2.012 -3.08 -13.32 1 84.56 180 GLY A C 1
ATOM 1399 O O . GLY A 1 180 ? 3.062 -2.996 -13.961 1 84.56 180 GLY A O 1
ATOM 1400 N N . GLY A 1 181 ? 1.654 -2.117 -12.602 1 75.56 181 GLY A N 1
ATOM 1401 C CA . GLY A 1 181 ? 2.393 -0.867 -12.531 1 75.56 181 GLY A CA 1
ATOM 1402 C C . GLY A 1 181 ? 3.4 -0.834 -11.398 1 75.56 181 GLY A C 1
ATOM 1403 O O . GLY A 1 181 ? 4.117 0.154 -11.219 1 75.56 181 GLY A O 1
ATOM 1404 N N . LEU A 1 182 ? 3.461 -1.951 -10.672 1 80.88 182 LEU A N 1
ATOM 1405 C CA . LEU A 1 182 ? 4.328 -2.02 -9.5 1 80.88 182 LEU A CA 1
ATOM 1406 C C . LEU A 1 182 ? 5.262 -3.219 -9.586 1 80.88 182 LEU A C 1
ATOM 1408 O O . LEU A 1 182 ? 5.105 -4.074 -10.461 1 80.88 182 LEU A O 1
ATOM 1412 N N . MET A 1 183 ? 6.289 -3.244 -8.844 1 85.81 183 MET A N 1
ATOM 1413 C CA . MET A 1 183 ? 7.203 -4.379 -8.789 1 85.81 183 MET A CA 1
ATOM 1414 C C . MET A 1 183 ? 6.738 -5.402 -7.754 1 85.81 183 MET A C 1
ATOM 1416 O O . MET A 1 183 ? 7.172 -6.555 -7.777 1 85.81 183 MET A O 1
ATOM 1420 N N . ASP A 1 184 ? 5.707 -5.035 -7.008 1 88.38 184 ASP A N 1
ATOM 1421 C CA . ASP A 1 184 ? 5.227 -5.902 -5.938 1 88.38 184 ASP A CA 1
ATOM 1422 C C . ASP A 1 184 ? 4.543 -7.145 -6.504 1 88.38 184 ASP A C 1
ATOM 1424 O O . ASP A 1 184 ? 3.775 -7.055 -7.465 1 88.38 184 ASP A O 1
ATOM 1428 N N . PRO A 1 185 ? 4.812 -8.281 -5.941 1 88.19 185 PRO A N 1
ATOM 1429 C CA . PRO A 1 185 ? 4.176 -9.516 -6.418 1 88.19 185 PRO A CA 1
ATOM 1430 C C . PRO A 1 185 ? 2.869 -9.82 -5.695 1 88.19 185 PRO A C 1
ATOM 1432 O O . PRO A 1 185 ? 2.289 -10.891 -5.887 1 88.19 185 PRO A O 1
ATOM 1435 N N . PHE A 1 186 ? 2.451 -8.953 -4.797 1 92.88 186 PHE A N 1
ATOM 1436 C CA . PHE A 1 186 ? 1.264 -9.227 -3.996 1 92.88 186 PHE A CA 1
ATOM 1437 C C . PHE A 1 186 ? 0.426 -7.961 -3.826 1 92.88 186 PHE A C 1
ATOM 1439 O O . PHE A 1 186 ? 0.913 -6.852 -4.055 1 92.88 186 PHE A O 1
ATOM 1446 N N . VAL A 1 187 ? -0.804 -8.133 -3.564 1 95.62 187 VAL A N 1
ATOM 1447 C CA . VAL A 1 187 ? -1.708 -7.109 -3.059 1 95.62 187 VAL A CA 1
ATOM 1448 C C . VAL A 1 187 ? -2.062 -7.402 -1.604 1 95.62 187 VAL A C 1
ATOM 1450 O O . VAL A 1 187 ? -2.053 -8.562 -1.177 1 95.62 187 VAL A O 1
ATOM 1453 N N . THR A 1 188 ? -2.248 -6.395 -0.802 1 96 188 THR A N 1
ATOM 1454 C CA . THR A 1 188 ? -2.691 -6.629 0.568 1 96 188 THR A CA 1
ATOM 1455 C C . THR A 1 188 ? -4.199 -6.855 0.617 1 96 188 THR A C 1
ATOM 1457 O O . THR A 1 188 ? -4.918 -6.496 -0.319 1 96 188 THR A O 1
ATOM 1460 N N . LEU A 1 189 ? -4.613 -7.488 1.704 1 97.56 189 LEU A N 1
ATOM 1461 C CA . LEU A 1 189 ? -6.043 -7.719 1.9 1 97.56 189 LEU A CA 1
ATOM 1462 C C . LEU A 1 189 ? -6.812 -6.402 1.894 1 97.56 189 LEU A C 1
ATOM 1464 O O . LEU A 1 189 ? -7.918 -6.328 1.354 1 97.56 189 LEU A O 1
ATOM 1468 N N . LEU A 1 190 ? -6.285 -5.352 2.477 1 97.88 190 LEU A N 1
ATOM 1469 C CA . LEU A 1 190 ? -6.906 -4.031 2.477 1 97.88 190 LEU A CA 1
ATOM 1470 C C . LEU A 1 190 ? -7.133 -3.535 1.053 1 97.88 190 LEU A C 1
ATOM 1472 O O . LEU A 1 190 ? -8.234 -3.09 0.713 1 97.88 190 LEU A O 1
ATOM 1476 N N . GLU A 1 191 ? -6.105 -3.607 0.265 1 97.62 191 GLU A N 1
ATOM 1477 C CA . GLU A 1 191 ? -6.188 -3.152 -1.12 1 97.62 191 GLU A CA 1
ATOM 1478 C C . GLU A 1 191 ? -7.238 -3.936 -1.897 1 97.62 191 GLU A C 1
ATOM 1480 O O . GLU A 1 191 ? -8.016 -3.357 -2.664 1 97.62 191 GLU A O 1
ATOM 1485 N N . LEU A 1 192 ? -7.23 -5.234 -1.653 1 98.25 192 LEU A N 1
ATOM 1486 C CA . LEU A 1 192 ? -8.18 -6.07 -2.383 1 98.25 192 LEU A CA 1
ATOM 1487 C C . LEU A 1 192 ? -9.617 -5.707 -2.018 1 98.25 192 LEU A C 1
ATOM 1489 O O . LEU A 1 192 ? -10.492 -5.672 -2.887 1 98.25 192 LEU A O 1
ATOM 1493 N N . HIS A 1 193 ? -9.875 -5.484 -0.709 1 98.44 193 HIS A N 1
ATOM 1494 C CA . HIS A 1 193 ? -11.211 -5.066 -0.29 1 98.44 193 HIS A CA 1
ATOM 1495 C C . HIS A 1 193 ? -11.641 -3.799 -1.021 1 98.44 193 HIS A C 1
ATOM 1497 O O . HIS A 1 193 ? -12.789 -3.693 -1.457 1 98.44 193 HIS A O 1
ATOM 1503 N N . LYS A 1 194 ? -10.742 -2.842 -1.195 1 98.75 194 LYS A N 1
ATOM 1504 C CA . LYS A 1 194 ? -11.086 -1.58 -1.848 1 98.75 194 LYS A CA 1
ATOM 1505 C C . LYS A 1 194 ? -11.305 -1.776 -3.344 1 98.75 194 LYS A C 1
ATOM 1507 O O . LYS A 1 194 ? -12.203 -1.174 -3.93 1 98.75 194 LYS A O 1
ATOM 1512 N N . LEU A 1 195 ? -10.453 -2.6 -3.928 1 98.5 195 LEU A N 1
ATOM 1513 C CA . LEU A 1 195 ? -10.594 -2.881 -5.352 1 98.5 195 LEU A CA 1
ATOM 1514 C C . LEU A 1 195 ? -11.945 -3.531 -5.645 1 98.5 195 LEU A C 1
ATOM 1516 O O . LEU A 1 195 ? -12.648 -3.125 -6.574 1 98.5 195 LEU A O 1
ATOM 1520 N N . MET A 1 196 ? -12.328 -4.539 -4.84 1 98.62 196 MET A N 1
ATOM 1521 C CA . MET A 1 196 ? -13.594 -5.234 -5.027 1 98.62 196 MET A CA 1
ATOM 1522 C C . MET A 1 196 ? -14.773 -4.312 -4.707 1 98.62 196 MET A C 1
ATOM 1524 O O . MET A 1 196 ? -15.828 -4.41 -5.336 1 98.62 196 MET A O 1
ATOM 1528 N N . TYR A 1 197 ? -14.609 -3.369 -3.789 1 98.75 197 TYR A N 1
ATOM 1529 C CA . TYR A 1 197 ? -15.617 -2.355 -3.504 1 98.75 197 TYR A CA 1
ATOM 1530 C C . TYR A 1 197 ? -15.93 -1.529 -4.746 1 98.75 197 TYR A C 1
ATOM 1532 O O . TYR A 1 197 ? -17.094 -1.391 -5.133 1 98.75 197 TYR A O 1
ATOM 1540 N N . PHE A 1 198 ? -14.891 -1.06 -5.355 1 98.81 198 PHE A N 1
ATOM 1541 C CA . PHE A 1 198 ? -15.094 -0.209 -6.523 1 98.81 198 PHE A CA 1
ATOM 1542 C C . PHE A 1 198 ? -15.617 -1.022 -7.703 1 98.81 198 PHE A C 1
ATOM 1544 O O . PHE A 1 198 ? -16.391 -0.52 -8.516 1 98.81 198 PHE A O 1
ATOM 1551 N N . MET A 1 199 ? -15.195 -2.326 -7.805 1 98.69 199 MET A N 1
ATOM 1552 C CA . MET A 1 199 ? -15.742 -3.184 -8.852 1 98.69 199 MET A CA 1
ATOM 1553 C C . MET A 1 199 ? -17.25 -3.312 -8.719 1 98.69 199 MET A C 1
ATOM 1555 O O . MET A 1 199 ? -17.969 -3.271 -9.719 1 98.69 199 MET A O 1
ATOM 1559 N N . GLN A 1 200 ? -17.75 -3.492 -7.441 1 98.5 200 GLN A N 1
ATOM 1560 C CA . GLN A 1 200 ? -19.188 -3.566 -7.203 1 98.5 200 GLN A CA 1
ATOM 1561 C C . GLN A 1 200 ? -19.859 -2.225 -7.469 1 98.5 200 GLN A C 1
ATOM 1563 O O . GLN A 1 200 ? -20.938 -2.172 -8.062 1 98.5 200 GLN A O 1
ATOM 1568 N N . GLU A 1 201 ? -19.203 -1.102 -7.105 1 98.12 201 GLU A N 1
ATOM 1569 C CA . GLU A 1 201 ? -19.75 0.232 -7.324 1 98.12 201 GLU A CA 1
ATOM 1570 C C . GLU A 1 201 ? -19.797 0.573 -8.812 1 98.12 201 GLU A C 1
ATOM 1572 O O . GLU A 1 201 ? -20.625 1.386 -9.242 1 98.12 201 GLU A O 1
ATOM 1577 N N . ALA A 1 202 ? -18.906 -0.07 -9.555 1 97.88 202 ALA A N 1
ATOM 1578 C CA . ALA A 1 202 ? -18.906 0.116 -11 1 97.88 202 ALA A CA 1
ATOM 1579 C C . ALA A 1 202 ? -20.062 -0.64 -11.656 1 97.88 202 ALA A C 1
ATOM 1581 O O . ALA A 1 202 ? -20.328 -0.456 -12.844 1 97.88 202 ALA A O 1
ATOM 1582 N N . GLY A 1 203 ? -20.734 -1.494 -10.898 1 97.31 203 GLY A N 1
ATOM 1583 C CA . GLY A 1 203 ? -21.938 -2.139 -11.398 1 97.31 203 GLY A CA 1
ATOM 1584 C C . GLY A 1 203 ? -21.812 -3.65 -11.477 1 97.31 203 GLY A C 1
ATOM 1585 O O . GLY A 1 203 ? -22.75 -4.336 -11.867 1 97.31 203 GLY A O 1
ATOM 1586 N N . GLU A 1 204 ? -20.625 -4.273 -11.141 1 97.25 204 GLU A N 1
ATOM 1587 C CA . GLU A 1 204 ? -20.5 -5.727 -11.148 1 97.25 204 GLU A CA 1
ATOM 1588 C C . GLU A 1 204 ? -21.312 -6.359 -10.023 1 97.25 204 GLU A C 1
ATOM 1590 O O . GLU A 1 204 ? -21.219 -5.945 -8.867 1 97.25 204 GLU A O 1
ATOM 1595 N N . PRO A 1 205 ? -22.141 -7.219 -10.312 1 96.69 205 PRO A N 1
ATOM 1596 C CA . PRO A 1 205 ? -23.031 -7.809 -9.297 1 96.69 205 PRO A CA 1
ATOM 1597 C C . PRO A 1 205 ? -22.297 -8.812 -8.398 1 96.69 205 PRO A C 1
ATOM 1599 O O . PRO A 1 205 ? -22.609 -10 -8.422 1 96.69 205 PRO A O 1
ATOM 1602 N N . LEU A 1 206 ? -21.531 -8.391 -7.484 1 97.12 206 LEU A N 1
ATOM 1603 C CA . LEU A 1 206 ? -20.688 -9.242 -6.637 1 97.12 206 LEU A CA 1
ATOM 1604 C C . LEU A 1 206 ? -21.438 -9.656 -5.375 1 97.12 206 LEU A C 1
ATOM 1606 O O . LEU A 1 206 ? -21.047 -10.609 -4.699 1 97.12 206 LEU A O 1
ATOM 1610 N N . ARG A 1 207 ? -22.484 -8.867 -5.035 1 96.62 207 ARG A N 1
ATOM 1611 C CA . ARG A 1 207 ? -23.328 -9.141 -3.875 1 96.62 207 ARG A CA 1
ATOM 1612 C C . ARG A 1 207 ? -22.516 -9.117 -2.588 1 96.62 207 ARG A C 1
ATOM 1614 O O . ARG A 1 207 ? -22.75 -9.922 -1.684 1 96.62 207 ARG A O 1
ATOM 1621 N N . LEU A 1 208 ? -21.469 -8.461 -2.506 1 97.94 208 LEU A N 1
ATOM 1622 C CA . LEU A 1 208 ? -20.703 -8.234 -1.279 1 97.94 208 LEU A CA 1
ATOM 1623 C C . LEU A 1 208 ? -21.422 -7.246 -0.367 1 97.94 208 LEU A C 1
ATOM 1625 O O . LEU A 1 208 ? -22 -6.258 -0.839 1 97.94 208 LEU A O 1
ATOM 1629 N N . LYS A 1 209 ? -21.469 -7.477 0.852 1 98.19 209 LYS A N 1
ATOM 1630 C CA . LYS A 1 209 ? -22.172 -6.656 1.828 1 98.19 209 LYS A CA 1
ATOM 1631 C C . LYS A 1 209 ? -21.219 -5.719 2.557 1 98.19 209 LYS A C 1
ATOM 1633 O O . LYS A 1 209 ? -20.766 -6.016 3.664 1 98.19 209 LYS A O 1
ATOM 1638 N N . TYR A 1 210 ? -21.094 -4.609 2.061 1 98 210 TYR A N 1
ATOM 1639 C CA . TYR A 1 210 ? -20.141 -3.658 2.609 1 98 210 TYR A CA 1
ATOM 1640 C C . TYR A 1 210 ? -20.75 -2.883 3.773 1 98 210 TYR A C 1
ATOM 1642 O O . TYR A 1 210 ? -21.922 -2.525 3.74 1 98 210 TYR A O 1
ATOM 1650 N N . ALA A 1 211 ? -19.984 -2.674 4.754 1 98.06 211 ALA A N 1
ATOM 1651 C CA . ALA A 1 211 ? -20.266 -1.841 5.918 1 98.06 211 ALA A CA 1
ATOM 1652 C C . ALA A 1 211 ? -19.062 -1.008 6.316 1 98.06 211 ALA A C 1
ATOM 1654 O O . ALA A 1 211 ? -17.938 -1.283 5.883 1 98.06 211 ALA A O 1
ATOM 1655 N N . LYS A 1 212 ? 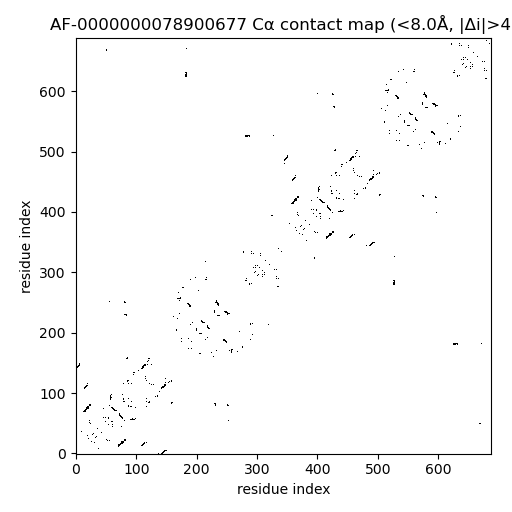-19.266 0.018 7.141 1 97.5 212 LYS A N 1
ATOM 1656 C CA . LYS A 1 212 ? -18.156 0.803 7.664 1 97.5 212 LYS A CA 1
ATOM 1657 C C . LYS A 1 212 ? -17.266 -0.039 8.578 1 97.5 212 LYS A C 1
ATOM 1659 O O . LYS A 1 212 ? -17.781 -0.784 9.422 1 97.5 212 LYS A O 1
ATOM 1664 N N . ALA A 1 213 ? -16.047 0.013 8.312 1 97.19 213 ALA A N 1
ATOM 1665 C CA . ALA A 1 213 ? -15.047 -0.649 9.148 1 97.19 213 ALA A CA 1
ATOM 1666 C C . ALA A 1 213 ? -13.828 0.243 9.359 1 97.19 213 ALA A C 1
ATOM 1668 O O . ALA A 1 213 ? -13.734 1.33 8.781 1 97.19 213 ALA A O 1
ATOM 1669 N N . PRO A 1 214 ? -12.906 -0.044 10.125 1 95.88 214 PRO A N 1
ATOM 1670 C CA . PRO A 1 214 ? -11.805 0.834 10.523 1 95.88 214 PRO A CA 1
ATOM 1671 C C . PRO A 1 214 ? -11.023 1.383 9.328 1 95.88 214 PRO A C 1
ATOM 1673 O O . PRO A 1 214 ? -10.586 2.537 9.352 1 95.88 214 PRO A O 1
ATOM 1676 N N . TYR A 1 215 ? -10.852 0.615 8.266 1 97.56 215 TYR A N 1
ATOM 1677 C CA . TYR A 1 215 ? -10.016 1.041 7.152 1 97.56 215 TYR A CA 1
ATOM 1678 C C . TYR A 1 215 ? -10.867 1.431 5.949 1 97.56 215 TYR A C 1
ATOM 1680 O O . TYR A 1 215 ? -10.359 1.54 4.832 1 97.56 215 TYR A O 1
ATOM 1688 N N . GLY A 1 216 ? -12.195 1.602 6.164 1 98.06 216 GLY A N 1
ATOM 1689 C CA . GLY A 1 216 ? -13.117 1.924 5.086 1 98.06 216 GLY A CA 1
ATOM 1690 C C . GLY A 1 216 ? -14.148 0.84 4.84 1 98.06 216 GLY A C 1
ATOM 1691 O O . GLY A 1 216 ? -14.375 -0.016 5.695 1 98.06 216 GLY A O 1
ATOM 1692 N N . PRO A 1 217 ? -14.836 0.963 3.68 1 98.44 217 PRO A N 1
ATOM 1693 C CA . PRO A 1 217 ? -15.828 -0.072 3.381 1 98.44 217 PRO A CA 1
ATOM 1694 C C . PRO A 1 217 ? -15.234 -1.48 3.416 1 98.44 217 PRO A C 1
ATOM 1696 O O . PRO A 1 217 ? -14.172 -1.724 2.844 1 98.44 217 PRO A O 1
ATOM 1699 N N . TYR A 1 218 ? -15.906 -2.398 4.129 1 97.94 218 TYR A N 1
ATOM 1700 C CA . TYR A 1 218 ? -15.445 -3.758 4.383 1 97.94 218 TYR A CA 1
ATOM 1701 C C . TYR A 1 218 ? -16.578 -4.762 4.215 1 97.94 218 TYR A C 1
ATOM 1703 O O . TYR A 1 218 ? -17.672 -4.562 4.742 1 97.94 218 TYR A O 1
ATOM 1711 N N . ALA A 1 219 ? -16.328 -5.738 3.426 1 98.06 219 ALA A N 1
ATOM 1712 C CA . ALA A 1 219 ? -17.312 -6.809 3.248 1 98.06 219 ALA A CA 1
ATOM 1713 C C . ALA A 1 219 ? -16.812 -8.109 3.881 1 98.06 219 ALA A C 1
ATOM 1715 O O . ALA A 1 219 ? -15.93 -8.773 3.344 1 98.06 219 ALA A O 1
ATOM 1716 N N . GLU A 1 220 ? -17.453 -8.492 4.906 1 95.62 220 GLU A N 1
ATOM 1717 C CA . GLU A 1 220 ? -17.062 -9.703 5.617 1 95.62 220 GLU A CA 1
ATOM 1718 C C . GLU A 1 220 ? -17.188 -10.938 4.727 1 95.62 220 GLU A C 1
ATOM 1720 O O . GLU A 1 220 ? -16.391 -11.859 4.812 1 95.62 220 GLU A O 1
ATOM 1725 N N . ASN A 1 221 ? -18.156 -10.977 3.902 1 97.12 221 ASN A N 1
ATOM 1726 C CA . ASN A 1 221 ? -18.453 -12.164 3.111 1 97.12 221 ASN A CA 1
ATOM 1727 C C . ASN A 1 221 ? -17.469 -12.32 1.952 1 97.12 221 ASN A C 1
ATOM 1729 O O . ASN A 1 221 ? -17.516 -13.312 1.221 1 97.12 221 ASN A O 1
ATOM 1733 N N . LEU A 1 222 ? -16.578 -11.344 1.76 1 97.25 222 LEU A N 1
ATOM 1734 C CA . LEU A 1 222 ? -15.492 -11.562 0.805 1 97.25 222 LEU A CA 1
ATOM 1735 C C . LEU A 1 222 ? -14.625 -12.742 1.23 1 97.25 222 LEU A C 1
ATOM 1737 O O . LEU A 1 222 ? -14.016 -13.406 0.387 1 97.25 222 LEU A O 1
ATOM 1741 N N . ARG A 1 223 ? -14.609 -12.992 2.555 1 96 223 ARG A N 1
ATOM 1742 C CA . ARG A 1 223 ? -13.812 -14.094 3.09 1 96 223 ARG A CA 1
ATOM 1743 C C . ARG A 1 223 ? -14.219 -15.422 2.467 1 96 223 ARG A C 1
ATOM 1745 O O . ARG A 1 223 ? -13.383 -16.297 2.256 1 96 223 ARG A O 1
ATOM 1752 N N . HIS A 1 224 ? -15.484 -15.594 2.127 1 94.75 224 HIS A N 1
ATOM 1753 C CA . HIS A 1 224 ? -15.969 -16.828 1.517 1 94.75 224 HIS A CA 1
ATOM 1754 C C . HIS A 1 224 ? -15.375 -17.016 0.124 1 94.75 224 HIS A C 1
ATOM 1756 O O . HIS A 1 224 ? -15.023 -18.141 -0.253 1 94.75 224 HIS A O 1
ATOM 1762 N N . VAL A 1 225 ? -15.312 -15.93 -0.553 1 95.81 225 VAL A N 1
ATOM 1763 C CA . VAL A 1 225 ? -14.719 -15.977 -1.885 1 95.81 225 VAL A CA 1
ATOM 1764 C C . VAL A 1 225 ? -13.234 -16.328 -1.779 1 95.81 225 VAL A C 1
ATOM 1766 O O . VAL A 1 225 ? -12.742 -17.203 -2.492 1 95.81 225 VAL A O 1
ATOM 1769 N N . LEU A 1 226 ? -12.562 -15.633 -0.881 1 95.81 226 LEU A N 1
ATOM 1770 C CA . LEU A 1 226 ? -11.125 -15.82 -0.732 1 95.81 226 LEU A CA 1
ATOM 1771 C C . LEU A 1 226 ? -10.805 -17.234 -0.28 1 95.81 226 LEU A C 1
ATOM 1773 O O . LEU A 1 226 ? -9.812 -17.828 -0.722 1 95.81 226 LEU A O 1
ATOM 1777 N N . HIS A 1 227 ? -11.664 -17.75 0.552 1 92.44 227 HIS A N 1
ATOM 1778 C CA . HIS A 1 227 ? -11.492 -19.141 0.971 1 92.44 227 HIS A CA 1
ATOM 1779 C C . HIS A 1 227 ? -11.695 -20.094 -0.199 1 92.44 227 HIS A C 1
ATOM 1781 O O . HIS A 1 227 ? -10.961 -21.078 -0.337 1 92.44 227 HIS A O 1
ATOM 1787 N N . ALA A 1 228 ? -12.633 -19.812 -0.975 1 91.88 228 ALA A N 1
ATOM 1788 C CA . ALA A 1 228 ? -12.984 -20.688 -2.094 1 91.88 228 ALA A CA 1
ATOM 1789 C C . ALA A 1 228 ? -11.875 -20.688 -3.146 1 91.88 228 ALA A C 1
ATOM 1791 O O . ALA A 1 228 ? -11.625 -21.719 -3.787 1 91.88 228 ALA A O 1
ATOM 1792 N N . VAL A 1 229 ? -11.242 -19.562 -3.309 1 94.56 229 VAL A N 1
ATOM 1793 C CA . VAL A 1 229 ? -10.312 -19.453 -4.426 1 94.56 229 VAL A CA 1
ATOM 1794 C C . VAL A 1 229 ? -8.891 -19.734 -3.938 1 94.56 229 VAL A C 1
ATOM 1796 O O . VAL A 1 229 ? -7.961 -19.844 -4.742 1 94.56 229 VAL A O 1
ATOM 1799 N N . GLU A 1 230 ? -8.664 -19.812 -2.654 1 93.12 230 GLU A N 1
ATOM 1800 C CA . GLU A 1 230 ? -7.355 -20.047 -2.062 1 93.12 230 GLU A CA 1
ATOM 1801 C C . GLU A 1 230 ? -6.711 -21.312 -2.641 1 93.12 230 GLU A C 1
ATOM 1803 O O . GLU A 1 230 ? -7.332 -22.375 -2.668 1 93.12 230 GLU A O 1
ATOM 1808 N N . GLY A 1 231 ? -5.488 -21.141 -3.176 1 89.94 231 GLY A N 1
ATOM 1809 C CA . GLY A 1 231 ? -4.742 -22.266 -3.725 1 89.94 231 GLY A CA 1
ATOM 1810 C C . GLY A 1 231 ? -5.047 -22.531 -5.188 1 89.94 231 GLY A C 1
ATOM 1811 O O . GLY A 1 231 ? -4.328 -23.266 -5.852 1 89.94 231 GLY A O 1
ATOM 1812 N N . HIS A 1 232 ? -6.062 -21.859 -5.758 1 91.5 232 HIS A N 1
ATOM 1813 C CA . HIS A 1 232 ? -6.48 -22.109 -7.133 1 91.5 232 HIS A CA 1
ATOM 1814 C C . HIS A 1 232 ? -6.328 -20.859 -7.996 1 91.5 232 HIS A C 1
ATOM 1816 O O . HIS A 1 232 ? -5.871 -20.938 -9.141 1 91.5 232 HIS A O 1
ATOM 1822 N N . LEU A 1 233 ? -6.762 -19.766 -7.449 1 93.81 233 LEU A N 1
ATOM 1823 C CA . LEU A 1 233 ? -6.645 -18.5 -8.18 1 93.81 233 LEU A CA 1
ATOM 1824 C C . LEU A 1 233 ? -5.73 -17.531 -7.434 1 93.81 233 LEU A C 1
ATOM 1826 O O . LEU A 1 233 ? -4.965 -16.797 -8.055 1 93.81 233 LEU A O 1
ATOM 1830 N N . VAL A 1 234 ? -5.879 -17.562 -6.117 1 94.19 234 VAL A N 1
ATOM 1831 C CA . VAL A 1 234 ? -5.121 -16.688 -5.227 1 94.19 234 VAL A CA 1
ATOM 1832 C C . VAL A 1 234 ? -4.492 -17.5 -4.105 1 94.19 234 VAL A C 1
ATOM 1834 O O . VAL A 1 234 ? -5 -18.578 -3.754 1 94.19 234 VAL A O 1
ATOM 1837 N N . SER A 1 235 ? -3.354 -17.078 -3.623 1 92.81 235 SER A N 1
ATOM 1838 C CA . SER A 1 235 ? -2.715 -17.688 -2.459 1 92.81 235 SER A CA 1
ATOM 1839 C C . SER A 1 235 ? -2.402 -16.641 -1.394 1 92.81 235 SER A C 1
ATOM 1841 O O . SER A 1 235 ? -2.193 -15.469 -1.71 1 92.81 235 SER A O 1
ATOM 1843 N N . GLY A 1 236 ? -2.447 -17.094 -0.069 1 91.81 236 GLY A N 1
ATOM 1844 C CA . GLY A 1 236 ? -2.084 -16.219 1.032 1 91.81 236 GLY A CA 1
ATOM 1845 C C . GLY A 1 236 ? -3.193 -16.047 2.053 1 91.81 236 GLY A C 1
ATOM 1846 O O . GLY A 1 236 ? -2.998 -15.414 3.092 1 91.81 236 GLY A O 1
ATOM 1847 N N . TYR A 1 237 ? -4.305 -16.656 1.83 1 92.75 237 TYR A N 1
ATOM 1848 C CA . TYR A 1 237 ? -5.453 -16.484 2.709 1 92.75 237 TYR A CA 1
ATOM 1849 C C . TYR A 1 237 ? -5.785 -17.766 3.445 1 92.75 237 TYR A C 1
ATOM 1851 O O . TYR A 1 237 ? -6.887 -17.922 3.977 1 92.75 237 TYR A O 1
ATOM 1859 N N . ALA A 1 238 ? -4.992 -18.719 3.516 1 86.56 238 ALA A N 1
ATOM 1860 C CA . ALA A 1 238 ? -5.227 -20.047 4.078 1 86.56 238 ALA A CA 1
ATOM 1861 C C . ALA A 1 238 ? -5.645 -19.953 5.543 1 86.56 238 ALA A C 1
ATOM 1863 O O . ALA A 1 238 ? -6.492 -20.719 6 1 86.56 238 ALA A O 1
ATOM 1864 N N . ASP A 1 239 ? -5.027 -19.078 6.301 1 85.75 239 ASP A N 1
ATOM 1865 C CA . ASP A 1 239 ? -5.285 -18.953 7.73 1 85.75 239 ASP A CA 1
ATOM 1866 C C . ASP A 1 239 ? -6.465 -18.016 7.992 1 85.75 239 ASP A C 1
ATOM 1868 O O . ASP A 1 239 ? -6.844 -17.797 9.141 1 85.75 239 ASP A O 1
ATOM 1872 N N . GLY A 1 240 ? -6.996 -17.609 6.895 1 90.12 240 GLY A N 1
ATOM 1873 C CA . GLY A 1 240 ? -8.055 -16.625 7.062 1 90.12 240 GLY A CA 1
ATOM 1874 C C . GLY A 1 240 ? -7.59 -15.375 7.777 1 90.12 240 GLY A C 1
ATOM 1875 O O . GLY A 1 240 ? -6.473 -14.898 7.551 1 90.12 240 GLY A O 1
ATOM 1876 N N . GLY A 1 241 ? -8.43 -14.75 8.461 1 88.19 241 GLY A N 1
ATOM 1877 C CA . GLY A 1 241 ? -8.086 -13.547 9.195 1 88.19 241 GLY A CA 1
ATOM 1878 C C . GLY A 1 241 ? -8.367 -12.273 8.422 1 88.19 241 GLY A C 1
ATOM 1879 O O . GLY A 1 241 ? -8.641 -12.312 7.219 1 88.19 241 GLY A O 1
ATOM 1880 N N . ASP A 1 242 ? -8.195 -11.172 9.164 1 90.38 242 ASP A N 1
ATOM 1881 C CA . ASP A 1 242 ? -8.625 -9.898 8.586 1 90.38 242 ASP A CA 1
ATOM 1882 C C . ASP A 1 242 ? -7.527 -8.844 8.719 1 90.38 242 ASP A C 1
ATOM 1884 O O . ASP A 1 242 ? -7.801 -7.645 8.648 1 90.38 242 ASP A O 1
ATOM 1888 N N . ALA A 1 243 ? -6.336 -9.344 8.945 1 92.94 243 ALA A N 1
ATOM 1889 C CA . ALA A 1 243 ? -5.242 -8.383 9 1 92.94 243 ALA A CA 1
ATOM 1890 C C . ALA A 1 243 ? -5.125 -7.598 7.699 1 92.94 243 ALA A C 1
ATOM 1892 O O . ALA A 1 243 ? -5 -8.188 6.621 1 92.94 243 ALA A O 1
ATOM 1893 N N . PRO A 1 244 ? -5.094 -6.262 7.754 1 94.25 244 PRO A N 1
ATOM 1894 C CA . PRO A 1 244 ? -5.137 -5.453 6.531 1 94.25 244 PRO A CA 1
ATOM 1895 C C . PRO A 1 244 ? -3.879 -5.609 5.68 1 94.25 244 PRO A C 1
ATOM 1897 O O . PRO A 1 244 ? -3.932 -5.445 4.457 1 94.25 244 PRO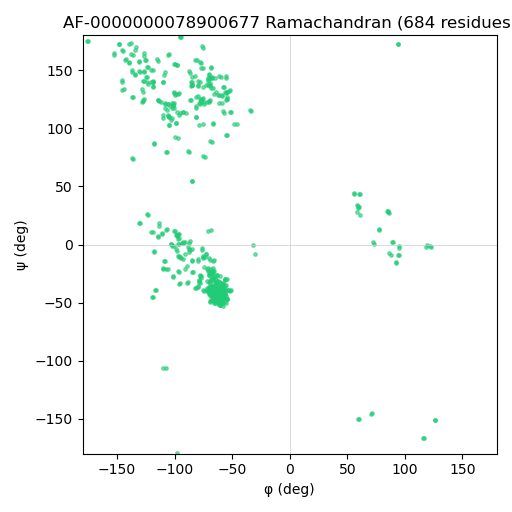 A O 1
ATOM 1900 N N . ASP A 1 245 ? -2.736 -5.996 6.297 1 92.69 245 ASP A N 1
ATOM 1901 C CA . ASP A 1 245 ? -1.471 -6.066 5.574 1 92.69 245 ASP A CA 1
ATOM 1902 C C . ASP A 1 245 ? -1.191 -7.488 5.09 1 92.69 245 ASP A C 1
ATOM 1904 O O . ASP A 1 245 ? -0.101 -7.781 4.598 1 92.69 245 ASP A O 1
ATOM 1908 N N . LYS A 1 246 ? -2.199 -8.383 5.223 1 94.19 246 LYS A N 1
ATOM 1909 C CA . LYS A 1 246 ? -2.051 -9.734 4.684 1 94.19 246 LYS A CA 1
ATOM 1910 C C . LYS A 1 246 ? -1.76 -9.695 3.186 1 94.19 246 LYS A C 1
ATOM 1912 O O . LYS A 1 246 ? -2.422 -8.969 2.438 1 94.19 246 LYS A O 1
ATOM 1917 N N . GLN A 1 247 ? -0.819 -10.5 2.775 1 94 247 GLN A N 1
ATOM 1918 C CA . GLN A 1 247 ? -0.354 -10.469 1.393 1 94 247 GLN A CA 1
ATOM 1919 C C . GLN A 1 247 ? -0.998 -11.578 0.568 1 94 247 GLN A C 1
ATOM 1921 O O . GLN A 1 247 ? -1.003 -12.742 0.98 1 94 247 GLN A O 1
ATOM 1926 N N . LEU A 1 248 ? -1.551 -11.227 -0.561 1 95.5 248 LEU A N 1
ATOM 1927 C CA . LEU A 1 248 ? -2.188 -12.156 -1.486 1 95.5 248 LEU A CA 1
ATOM 1928 C C . LEU A 1 248 ? -1.481 -12.148 -2.838 1 95.5 248 LEU A C 1
ATOM 1930 O O . LEU A 1 248 ? -1.142 -11.086 -3.359 1 95.5 248 LEU A O 1
ATOM 1934 N N . GLU A 1 249 ? -1.281 -13.336 -3.363 1 93.81 249 GLU A N 1
ATOM 1935 C CA . GLU A 1 249 ? -0.604 -13.484 -4.648 1 93.81 249 GLU A CA 1
ATOM 1936 C C . GLU A 1 249 ? -1.466 -14.266 -5.637 1 93.81 249 GLU A C 1
ATOM 1938 O O . GLU A 1 249 ? -2.285 -15.094 -5.238 1 93.81 249 GLU A O 1
ATOM 1943 N N . LEU A 1 250 ? -1.274 -14.008 -6.883 1 93.62 250 LEU A N 1
ATOM 1944 C CA . LEU A 1 250 ? -1.965 -14.766 -7.922 1 93.62 250 LEU A CA 1
ATOM 1945 C C . LEU A 1 250 ? -1.285 -16.109 -8.156 1 93.62 250 LEU A C 1
ATOM 1947 O O . LEU A 1 250 ? -0.055 -16.188 -8.156 1 93.62 250 LEU A O 1
ATOM 1951 N N . VAL A 1 251 ? -2.104 -17.094 -8.289 1 91.88 251 VAL A N 1
ATOM 1952 C CA . VAL A 1 251 ? -1.608 -18.422 -8.609 1 91.88 251 VAL A CA 1
ATOM 1953 C C . VAL A 1 251 ? -1.308 -18.516 -10.109 1 91.88 251 VAL A C 1
ATOM 1955 O O . VAL A 1 251 ? -2.049 -17.969 -10.93 1 91.88 251 VAL A O 1
ATOM 1958 N N . PRO A 1 252 ? -0.212 -19.203 -10.492 1 88.69 252 PRO A N 1
ATOM 1959 C CA . PRO A 1 252 ? 0.127 -19.328 -11.914 1 88.69 252 PRO A CA 1
ATOM 1960 C C . PRO A 1 252 ? -1.032 -19.859 -12.75 1 88.69 252 PRO A C 1
ATOM 1962 O O . PRO A 1 252 ? -1.714 -20.797 -12.344 1 88.69 252 PRO A O 1
ATOM 1965 N N . GLY A 1 253 ? -1.297 -19.203 -13.859 1 89.25 253 GLY A N 1
ATOM 1966 C CA . GLY A 1 253 ? -2.35 -19.625 -14.773 1 89.25 253 GLY A CA 1
ATOM 1967 C C . GLY A 1 253 ? -3.684 -18.953 -14.492 1 89.25 253 GLY A C 1
ATOM 1968 O O . GLY A 1 253 ? -4.57 -18.938 -15.344 1 89.25 253 GLY A O 1
ATOM 1969 N N . ALA A 1 254 ? -3.82 -18.359 -13.32 1 92.62 254 ALA A N 1
ATOM 1970 C CA . ALA A 1 254 ? -5.094 -17.781 -12.914 1 92.62 254 ALA A CA 1
ATOM 1971 C C . ALA A 1 254 ? -5.488 -16.625 -13.844 1 92.62 254 ALA A C 1
ATOM 1973 O O . ALA A 1 254 ? -6.652 -16.5 -14.211 1 92.62 254 ALA A O 1
ATOM 1974 N N . VAL A 1 255 ? -4.547 -15.828 -14.211 1 94.31 255 VAL A N 1
ATOM 1975 C CA . VAL A 1 255 ? -4.816 -14.656 -15.039 1 94.31 255 VAL A CA 1
ATOM 1976 C C . VAL A 1 255 ? -5.312 -15.102 -16.422 1 94.31 255 VAL A C 1
ATOM 1978 O O . VAL A 1 255 ? -6.305 -14.57 -16.922 1 94.31 255 VAL A O 1
ATOM 1981 N N . LYS A 1 256 ? -4.656 -16.062 -16.984 1 92.19 256 LYS A N 1
ATOM 1982 C CA . LYS A 1 256 ? -5.055 -16.594 -18.297 1 92.19 256 LYS A CA 1
ATOM 1983 C C . LYS A 1 256 ? -6.477 -17.141 -18.25 1 92.19 256 LYS A C 1
ATOM 1985 O O . LYS A 1 256 ? -7.281 -16.875 -19.141 1 92.19 256 LYS A O 1
ATOM 1990 N N . ASP A 1 257 ? -6.777 -17.906 -17.188 1 93.38 257 ASP A N 1
ATOM 1991 C CA . ASP A 1 257 ? -8.109 -18.469 -17.031 1 93.38 257 ASP A CA 1
ATOM 1992 C C . ASP A 1 257 ? -9.164 -17.375 -16.922 1 93.38 257 ASP A C 1
ATOM 1994 O O . ASP A 1 257 ? -10.219 -17.453 -17.562 1 93.38 257 ASP A O 1
ATOM 1998 N N . ALA A 1 258 ? -8.836 -16.406 -16.109 1 96.62 258 ALA A N 1
ATOM 1999 C CA . ALA A 1 258 ? -9.789 -15.32 -15.859 1 96.62 258 ALA A CA 1
ATOM 2000 C C . ALA A 1 258 ? -10.016 -14.484 -17.125 1 96.62 258 ALA A C 1
ATOM 2002 O O . ALA A 1 258 ? -11.156 -14.141 -17.438 1 96.62 258 ALA A O 1
ATOM 2003 N N . GLU A 1 259 ? -8.945 -14.164 -17.812 1 96.12 259 GLU A N 1
ATOM 2004 C CA . GLU A 1 259 ? -9.047 -13.383 -19.047 1 96.12 259 GLU A CA 1
ATOM 2005 C C . GLU A 1 259 ? -9.812 -14.148 -20.125 1 96.12 259 GLU A C 1
ATOM 2007 O O . GLU A 1 259 ? -10.617 -13.562 -20.859 1 96.12 259 GLU A O 1
ATOM 2012 N N . SER A 1 260 ? -9.523 -15.461 -20.25 1 95.44 260 SER A N 1
ATOM 2013 C CA . SER A 1 260 ? -10.25 -16.297 -21.188 1 95.44 260 SER A CA 1
ATOM 2014 C C . SER A 1 260 ? -11.742 -16.328 -20.859 1 95.44 260 SER A C 1
ATOM 2016 O O . SER A 1 260 ? -12.578 -16.234 -21.766 1 95.44 260 SER A O 1
ATOM 2018 N N . PHE A 1 261 ? -12.062 -16.453 -19.625 1 96.62 261 PHE A N 1
ATOM 2019 C CA . PHE A 1 261 ? -13.461 -16.484 -19.188 1 96.62 261 PHE A CA 1
ATOM 2020 C C . PHE A 1 261 ? -14.148 -15.156 -19.516 1 96.62 261 PHE A C 1
ATOM 2022 O O . PHE A 1 261 ? -15.32 -15.141 -19.891 1 96.62 261 PHE A O 1
ATOM 2029 N N . LEU A 1 262 ? -13.438 -14.023 -19.406 1 97.06 262 LEU A N 1
ATOM 2030 C CA . LEU A 1 262 ? -14.016 -12.695 -19.562 1 97.06 262 LEU A CA 1
ATOM 2031 C C . LEU A 1 262 ? -14 -12.258 -21.031 1 97.06 262 LEU A C 1
ATOM 2033 O O . LEU A 1 262 ? -14.508 -11.188 -21.359 1 97.06 262 LEU A O 1
ATOM 2037 N N . SER A 1 263 ? -13.43 -13.055 -21.938 1 95.56 263 SER A N 1
ATOM 2038 C CA . SER A 1 263 ? -13.219 -12.688 -23.328 1 95.56 263 SER A CA 1
ATOM 2039 C C . SER A 1 263 ? -14.523 -12.281 -24 1 95.56 263 SER A C 1
ATOM 2041 O O . SER A 1 263 ? -14.523 -11.445 -24.906 1 95.56 263 SER A O 1
ATOM 2043 N N . ASP A 1 264 ? -15.633 -12.844 -23.562 1 94.88 264 ASP A N 1
ATOM 2044 C CA . ASP A 1 264 ? -16.922 -12.523 -24.188 1 94.88 264 ASP A CA 1
ATOM 2045 C C . ASP A 1 264 ? -17.797 -11.711 -23.234 1 94.88 264 ASP A C 1
ATOM 2047 O O . ASP A 1 264 ? -19.016 -11.609 -23.438 1 94.88 264 ASP A O 1
ATOM 2051 N N . LYS A 1 265 ? -17.281 -11.266 -22.172 1 96.06 265 LYS A N 1
ATOM 2052 C CA . LYS A 1 265 ? -18.016 -10.469 -21.188 1 96.06 265 LYS A CA 1
ATOM 2053 C C . LYS A 1 265 ? -17.578 -9.008 -21.234 1 96.06 265 LYS A C 1
ATOM 2055 O O . LYS A 1 265 ? -16.922 -8.516 -20.312 1 96.06 265 LYS A O 1
ATOM 2060 N N . GLN A 1 266 ? -18.062 -8.312 -22.141 1 95.19 266 GLN A N 1
ATOM 2061 C CA . GLN A 1 266 ? -17.641 -6.945 -22.438 1 95.19 266 GLN A CA 1
ATOM 2062 C C . GLN A 1 266 ? -18.016 -5.996 -21.312 1 95.19 266 GLN A C 1
ATOM 2064 O O . GLN A 1 266 ? -17.266 -5.059 -21 1 95.19 266 GLN A O 1
ATOM 2069 N N . ASP A 1 267 ? -19.172 -6.238 -20.703 1 96.69 267 ASP A N 1
ATOM 2070 C CA . ASP A 1 267 ? -19.609 -5.379 -19.609 1 96.69 267 ASP A CA 1
ATOM 2071 C C . ASP A 1 267 ? -18.625 -5.434 -18.438 1 96.69 267 ASP A C 1
ATOM 2073 O O . ASP A 1 267 ? -18.234 -4.398 -17.906 1 96.69 267 ASP A O 1
ATOM 2077 N N . THR A 1 268 ? -18.266 -6.641 -18.062 1 97 268 THR A N 1
ATOM 2078 C CA . THR A 1 268 ? -17.312 -6.824 -16.953 1 97 268 THR A CA 1
ATOM 2079 C C . THR A 1 268 ? -15.969 -6.188 -17.297 1 97 268 THR A C 1
ATOM 2081 O O . THR A 1 268 ? -15.352 -5.531 -16.453 1 97 268 THR A O 1
ATOM 2084 N N . THR A 1 269 ? -15.469 -6.332 -18.469 1 96.62 269 THR A N 1
ATOM 2085 C CA . THR A 1 269 ? -14.195 -5.777 -18.906 1 96.62 269 THR A CA 1
ATOM 2086 C C . THR A 1 269 ? -14.227 -4.25 -18.859 1 96.62 269 THR A C 1
ATOM 2088 O O . THR A 1 269 ? -13.25 -3.617 -18.453 1 96.62 269 THR A O 1
ATOM 2091 N N . ALA A 1 270 ? -15.344 -3.691 -19.281 1 97.5 270 ALA A N 1
ATOM 2092 C CA . ALA A 1 270 ? -15.5 -2.24 -19.234 1 97.5 270 ALA A CA 1
ATOM 2093 C C . ALA A 1 270 ? -15.438 -1.733 -17.797 1 97.5 270 ALA A C 1
ATOM 2095 O O . ALA A 1 270 ? -14.867 -0.675 -17.531 1 97.5 270 ALA A O 1
ATOM 2096 N N . ARG A 1 271 ? -16.047 -2.484 -16.906 1 98 271 ARG A N 1
ATOM 2097 C CA . ARG A 1 271 ? -16.031 -2.109 -15.492 1 98 271 ARG A CA 1
ATOM 2098 C C . ARG A 1 271 ? -14.633 -2.219 -14.914 1 98 271 ARG A C 1
ATOM 2100 O O . ARG A 1 271 ? -14.227 -1.395 -14.094 1 98 271 ARG A O 1
ATOM 2107 N N . LEU A 1 272 ? -13.914 -3.248 -15.344 1 97.81 272 LEU A N 1
ATOM 2108 C CA . LEU A 1 272 ? -12.516 -3.4 -14.945 1 97.81 272 LEU A CA 1
ATOM 2109 C C . LEU A 1 272 ? -11.695 -2.191 -15.383 1 97.81 272 LEU A C 1
ATOM 2111 O O . LEU A 1 272 ? -10.875 -1.682 -14.609 1 97.81 272 LEU A O 1
ATOM 2115 N N . ASP A 1 273 ? -11.906 -1.731 -16.562 1 97.12 273 ASP A N 1
ATOM 2116 C CA . ASP A 1 273 ? -11.211 -0.561 -17.094 1 97.12 273 ASP A CA 1
ATOM 2117 C C . ASP A 1 273 ? -11.539 0.688 -16.281 1 97.12 273 ASP A C 1
ATOM 2119 O O . ASP A 1 273 ? -10.656 1.503 -15.992 1 97.12 273 ASP A O 1
ATOM 2123 N N . ARG A 1 274 ? -12.758 0.812 -15.914 1 97.88 274 ARG A N 1
ATOM 2124 C CA . ARG A 1 274 ? -13.211 1.954 -15.133 1 97.88 274 ARG A CA 1
ATOM 2125 C C . ARG A 1 274 ? -12.531 1.982 -13.766 1 97.88 274 ARG A C 1
ATOM 2127 O O . ARG A 1 274 ? -12.109 3.041 -13.305 1 97.88 274 ARG A O 1
ATOM 2134 N N . VAL A 1 275 ? -12.414 0.803 -13.148 1 98.38 275 VAL A N 1
ATOM 2135 C CA . VAL A 1 275 ? -11.789 0.713 -11.828 1 98.38 275 VAL A CA 1
ATOM 2136 C C . VAL A 1 275 ? -10.289 0.987 -11.945 1 98.38 275 VAL A C 1
ATOM 2138 O O . VAL A 1 275 ? -9.719 1.709 -11.125 1 98.38 275 VAL A O 1
ATOM 2141 N N . ALA A 1 276 ? -9.656 0.428 -12.961 1 95.62 276 ALA A N 1
ATOM 2142 C CA . ALA A 1 276 ? -8.227 0.63 -13.18 1 95.62 276 ALA A CA 1
ATOM 2143 C C . ALA A 1 276 ? -7.902 2.109 -13.375 1 95.62 276 ALA A C 1
ATOM 2145 O O . ALA A 1 276 ? -6.906 2.611 -12.852 1 95.62 276 ALA A O 1
ATOM 2146 N N . GLU A 1 277 ? -8.758 2.754 -14.117 1 96.5 277 GLU A N 1
ATOM 2147 C CA . GLU A 1 277 ? -8.586 4.184 -14.352 1 96.5 277 GLU A CA 1
ATOM 2148 C C . GLU A 1 277 ? -8.789 4.984 -13.07 1 96.5 277 GLU A C 1
ATOM 2150 O O . GLU A 1 277 ? -8.055 5.938 -12.797 1 96.5 277 GLU A O 1
ATOM 2155 N N . LEU A 1 278 ? -9.703 4.602 -12.289 1 97.75 278 LEU A N 1
ATOM 2156 C CA . LEU A 1 278 ? -10.039 5.328 -11.07 1 97.75 278 LEU A CA 1
ATOM 2157 C C . LEU A 1 278 ? -8.875 5.309 -10.086 1 97.75 278 LEU A C 1
ATOM 2159 O O . LEU A 1 278 ? -8.586 6.32 -9.438 1 97.75 278 LEU A O 1
ATOM 2163 N N . VAL A 1 279 ? -8.234 4.117 -9.961 1 95.31 279 VAL A N 1
ATOM 2164 C CA . VAL A 1 279 ? -7.312 3.947 -8.852 1 95.31 279 VAL A CA 1
ATOM 2165 C C . VAL A 1 279 ? -5.934 4.488 -9.227 1 95.31 279 VAL A C 1
ATOM 2167 O O . VAL A 1 279 ? -5.023 4.523 -8.398 1 95.31 279 VAL A O 1
ATOM 2170 N N . GLU A 1 280 ? -5.777 4.941 -10.508 1 91.69 280 GLU A N 1
ATOM 2171 C CA . GLU A 1 280 ? -4.527 5.582 -10.898 1 91.69 280 GLU A CA 1
ATOM 2172 C C . GLU A 1 280 ? -4.195 6.758 -9.984 1 91.69 280 GLU A C 1
ATOM 2174 O O . GLU A 1 280 ? -5.023 7.648 -9.789 1 91.69 280 GLU A O 1
ATOM 2179 N N . GLY A 1 281 ? -3.045 6.727 -9.391 1 87.94 281 GLY A N 1
ATOM 2180 C CA . GLY A 1 281 ? -2.625 7.766 -8.469 1 87.94 281 GLY A CA 1
ATOM 2181 C C . GLY A 1 281 ? -2.914 7.426 -7.016 1 87.94 281 GLY A C 1
ATOM 2182 O O . GLY A 1 281 ? -2.438 8.109 -6.105 1 87.94 281 GLY A O 1
ATOM 2183 N N . PHE A 1 282 ? -3.676 6.316 -6.793 1 93.62 282 PHE A N 1
ATOM 2184 C CA . PHE A 1 282 ? -4.07 5.91 -5.449 1 93.62 282 PHE A CA 1
ATOM 2185 C C . PHE A 1 282 ? -3.621 4.48 -5.164 1 93.62 282 PHE A C 1
ATOM 2187 O O . PHE A 1 282 ? -4.211 3.795 -4.328 1 93.62 282 PHE A O 1
ATOM 2194 N N . GLU A 1 283 ? -2.557 4.023 -5.844 1 91.25 283 GLU A N 1
ATOM 2195 C CA . GLU A 1 283 ? -2.203 2.609 -5.859 1 91.25 283 GLU A CA 1
ATOM 2196 C C . GLU A 1 283 ? -1.346 2.24 -4.652 1 91.25 283 GLU A C 1
ATOM 2198 O O . GLU A 1 283 ? -0.274 1.65 -4.805 1 91.25 283 GLU A O 1
ATOM 2203 N N . THR A 1 284 ? -1.825 2.541 -3.457 1 93.25 284 THR A N 1
ATOM 2204 C CA . THR A 1 284 ? -1.282 2.15 -2.16 1 93.25 284 THR A CA 1
ATOM 2205 C C . THR A 1 284 ? -2.404 1.845 -1.174 1 93.25 284 THR A C 1
ATOM 2207 O O . THR A 1 284 ? -3.553 2.242 -1.388 1 93.25 284 THR A O 1
ATOM 2210 N N . PRO A 1 285 ? -2.072 1.082 -0.111 1 94.62 285 PRO A N 1
ATOM 2211 C CA . PRO A 1 285 ? -3.1 0.878 0.914 1 94.62 285 PRO A CA 1
ATOM 2212 C C . PRO A 1 285 ? -3.686 2.189 1.432 1 94.62 285 PRO A C 1
ATOM 2214 O O . PRO A 1 285 ? -4.898 2.297 1.618 1 94.62 285 PRO A O 1
ATOM 2217 N N . PHE A 1 286 ? -2.867 3.203 1.614 1 95.31 286 PHE A N 1
ATOM 2218 C CA . PHE A 1 286 ? -3.291 4.52 2.078 1 95.31 286 PHE A CA 1
ATOM 2219 C C . PHE A 1 286 ? -4.203 5.184 1.055 1 95.31 286 PHE A C 1
ATOM 2221 O O . PHE A 1 286 ? -5.289 5.664 1.399 1 95.31 286 PHE A O 1
ATOM 2228 N N . GLY A 1 287 ? -3.744 5.191 -0.12 1 96.06 287 GLY A N 1
ATOM 2229 C CA . GLY A 1 287 ? -4.508 5.832 -1.179 1 96.06 287 GLY A CA 1
ATOM 2230 C C . GLY A 1 287 ? -5.859 5.191 -1.413 1 96.06 287 GLY A C 1
ATOM 2231 O O . GLY A 1 287 ? -6.863 5.887 -1.585 1 96.06 287 GLY A O 1
ATOM 2232 N N . LEU A 1 288 ? -5.895 3.926 -1.452 1 97.81 288 LEU A N 1
ATOM 2233 C CA . LEU A 1 288 ? -7.145 3.219 -1.706 1 97.81 288 LEU A CA 1
ATOM 2234 C C . LEU A 1 288 ? -8.109 3.375 -0.533 1 97.81 288 LEU A C 1
ATOM 2236 O O . LEU A 1 288 ? -9.32 3.453 -0.727 1 97.81 288 LEU A O 1
ATOM 2240 N N . GLU A 1 289 ? -7.523 3.316 0.689 1 98.19 289 GLU A N 1
ATOM 2241 C CA . GLU A 1 289 ? -8.359 3.576 1.858 1 98.19 289 GLU A CA 1
ATOM 2242 C C . GLU A 1 289 ? -9.008 4.953 1.776 1 98.19 289 GLU A C 1
ATOM 2244 O O . GLU A 1 289 ? -10.203 5.098 2.031 1 98.19 289 GLU A O 1
ATOM 2249 N N . LEU A 1 290 ? -8.258 5.957 1.398 1 98.06 290 LEU A N 1
ATOM 2250 C CA . LEU A 1 290 ? -8.742 7.324 1.245 1 98.06 290 LEU A CA 1
ATOM 2251 C C . LEU A 1 290 ? -9.852 7.391 0.201 1 98.06 290 LEU A C 1
ATOM 2253 O O . LEU A 1 290 ? -10.938 7.906 0.475 1 98.06 290 LEU A O 1
ATOM 2257 N N . LEU A 1 291 ? -9.562 6.855 -0.947 1 98.38 291 LEU A N 1
ATOM 2258 C CA . LEU A 1 291 ? -10.477 6.926 -2.082 1 98.38 291 LEU A CA 1
ATOM 2259 C C . LEU A 1 291 ? -11.805 6.246 -1.754 1 98.38 291 LEU A C 1
ATOM 2261 O O . LEU A 1 291 ? -12.867 6.797 -2.023 1 98.38 291 LEU A O 1
ATOM 2265 N N . ALA A 1 292 ? -11.734 5.082 -1.173 1 98.75 292 ALA A N 1
ATOM 2266 C CA . ALA A 1 292 ? -12.93 4.312 -0.847 1 98.75 292 ALA A CA 1
ATOM 2267 C C . ALA A 1 292 ? -13.734 4.992 0.262 1 98.75 292 ALA A C 1
ATOM 2269 O O . ALA A 1 292 ? -14.961 4.992 0.235 1 98.75 292 ALA A O 1
ATOM 2270 N N . THR A 1 293 ? -13.062 5.488 1.245 1 98.69 293 THR A N 1
ATOM 2271 C CA . THR A 1 293 ? -13.719 6.188 2.346 1 98.69 293 THR A CA 1
ATOM 2272 C C . THR A 1 293 ? -14.477 7.41 1.837 1 98.69 293 THR A C 1
ATOM 2274 O O . THR A 1 293 ? -15.625 7.629 2.205 1 98.69 293 THR A O 1
ATOM 2277 N N . VAL A 1 294 ? -13.836 8.211 0.986 1 98.56 294 VAL A N 1
ATOM 2278 C CA . VAL A 1 294 ? -14.453 9.414 0.446 1 98.56 294 VAL A CA 1
ATOM 2279 C C . VAL A 1 294 ? -15.648 9.031 -0.424 1 98.56 294 VAL A C 1
ATOM 2281 O O . VAL A 1 294 ? -16.703 9.68 -0.369 1 98.56 294 VAL A O 1
ATOM 2284 N N . HIS A 1 295 ? -15.477 8 -1.221 1 98.69 295 HIS A N 1
ATOM 2285 C CA . HIS A 1 295 ? -16.594 7.531 -2.021 1 98.69 295 HIS A CA 1
ATOM 2286 C C . HIS A 1 295 ? -17.781 7.16 -1.141 1 98.69 295 HIS A C 1
ATOM 2288 O O . HIS A 1 295 ? -18.938 7.504 -1.456 1 98.69 295 HIS A O 1
ATOM 2294 N N . TRP A 1 296 ? -17.531 6.457 -0.086 1 98.62 296 TRP A N 1
ATOM 2295 C CA . TRP A 1 296 ? -18.578 5.988 0.823 1 98.62 296 TRP A CA 1
ATOM 2296 C C . TRP A 1 296 ? -19.328 7.164 1.439 1 98.62 296 TRP A C 1
ATOM 2298 O O . TRP A 1 296 ? -20.562 7.191 1.436 1 98.62 296 TRP A O 1
ATOM 2308 N N . VAL A 1 297 ? -18.641 8.141 2.004 1 98.31 297 VAL A N 1
ATOM 2309 C CA . VAL A 1 297 ? -19.328 9.219 2.709 1 98.31 297 VAL A CA 1
ATOM 2310 C C . VAL A 1 297 ? -20.125 10.062 1.717 1 98.31 297 VAL A C 1
ATOM 2312 O O . VAL A 1 297 ? -21.172 10.617 2.068 1 98.31 297 VAL A O 1
ATOM 2315 N N . THR A 1 298 ? -19.656 10.141 0.523 1 97.69 298 THR A N 1
ATOM 2316 C CA . THR A 1 298 ? -20.359 10.922 -0.491 1 97.69 298 THR A CA 1
ATOM 2317 C C . THR A 1 298 ? -21.594 10.18 -0.975 1 97.69 298 THR A C 1
ATOM 2319 O O . THR A 1 298 ? -22.656 10.789 -1.154 1 97.69 298 THR A O 1
ATOM 2322 N N . THR A 1 299 ? -21.547 8.914 -1.14 1 97.31 299 THR A N 1
ATOM 2323 C CA . THR A 1 299 ? -22.625 8.164 -1.78 1 97.31 299 THR A CA 1
ATOM 2324 C C . THR A 1 299 ? -23.562 7.578 -0.736 1 97.31 299 THR A C 1
ATOM 2326 O O . THR A 1 299 ? -24.766 7.457 -0.979 1 97.31 299 THR A O 1
ATOM 2329 N N . ARG A 1 300 ? -23.078 7.191 0.412 1 97.12 300 ARG A N 1
ATOM 2330 C CA . ARG A 1 300 ? -23.891 6.52 1.412 1 97.12 300 ARG A CA 1
ATOM 2331 C C . ARG A 1 300 ? -24.312 7.484 2.516 1 97.12 300 ARG A C 1
ATOM 2333 O O . ARG A 1 300 ? -25.359 7.297 3.148 1 97.12 300 ARG A O 1
ATOM 2340 N N . GLU A 1 301 ? -23.516 8.453 2.719 1 96.94 301 GLU A N 1
ATOM 2341 C CA . GLU A 1 301 ? -23.828 9.383 3.801 1 96.94 301 GLU A CA 1
ATOM 2342 C C . GLU A 1 301 ? -24.141 10.773 3.258 1 96.94 301 GLU A C 1
ATOM 2344 O O . GLU A 1 301 ? -24.25 11.734 4.02 1 96.94 301 GLU A O 1
ATOM 2349 N N . ASN A 1 302 ? -24.234 10.922 2.018 1 95.12 302 ASN A N 1
ATOM 2350 C CA . ASN A 1 302 ? -24.734 12.102 1.32 1 95.12 302 ASN A CA 1
ATOM 2351 C C . ASN A 1 302 ? -23.906 13.344 1.634 1 95.12 302 ASN A C 1
ATOM 2353 O O . ASN A 1 302 ? -24.453 14.383 1.996 1 95.12 302 ASN A O 1
ATOM 2357 N N . ALA A 1 303 ? -22.656 13.172 1.638 1 94.25 303 ALA A N 1
ATOM 2358 C CA . ALA A 1 303 ? -21.828 14.367 1.709 1 94.25 303 ALA A CA 1
ATOM 2359 C C . ALA A 1 303 ? -22.047 15.273 0.501 1 94.25 303 ALA A C 1
ATOM 2361 O O . ALA A 1 303 ? -21.953 14.828 -0.644 1 94.25 303 ALA A O 1
ATOM 2362 N N . ILE A 1 304 ? -22.297 16.484 0.696 1 90.38 304 ILE A N 1
ATOM 2363 C CA . ILE A 1 304 ? -22.797 17.344 -0.368 1 90.38 304 ILE A CA 1
ATOM 2364 C C . ILE A 1 304 ? -21.703 18.328 -0.789 1 90.38 304 ILE A C 1
ATOM 2366 O O . ILE A 1 304 ? -21.859 19.031 -1.79 1 90.38 304 ILE A O 1
ATOM 2370 N N . SER A 1 305 ? -20.641 18.453 0.035 1 91.44 305 SER A N 1
ATOM 2371 C CA . SER A 1 305 ? -19.516 19.344 -0.253 1 91.44 305 SER A CA 1
ATOM 2372 C C . SER A 1 305 ? -18.203 18.75 0.228 1 91.44 305 SER A C 1
ATOM 2374 O O . SER A 1 305 ? -18.188 17.734 0.929 1 91.44 305 SER A O 1
ATOM 2376 N N . ALA A 1 306 ? -17.141 19.344 -0.23 1 92.12 306 ALA A N 1
ATOM 2377 C CA . ALA A 1 306 ? -15.82 18.906 0.224 1 92.12 306 ALA A CA 1
ATOM 2378 C C . ALA A 1 306 ? -15.703 19.016 1.742 1 92.12 306 ALA A C 1
ATOM 2380 O O . ALA A 1 306 ? -15.109 18.141 2.385 1 92.12 306 ALA A O 1
ATOM 2381 N N . GLU A 1 307 ? -16.219 20.078 2.307 1 92.56 307 GLU A N 1
ATOM 2382 C CA . GLU A 1 307 ? -16.188 20.281 3.752 1 92.56 307 GLU A CA 1
ATOM 2383 C C . GLU A 1 307 ? -17.016 19.219 4.477 1 92.56 307 GLU A C 1
ATOM 2385 O O . GLU A 1 307 ? -16.609 18.719 5.523 1 92.56 307 GLU A O 1
ATOM 2390 N N . ASP A 1 308 ? -18.156 18.969 3.861 1 95.56 308 ASP A N 1
ATOM 2391 C CA . ASP A 1 308 ? -19.031 17.938 4.426 1 95.56 308 ASP A CA 1
ATOM 2392 C C . ASP A 1 308 ? -18.359 16.562 4.363 1 95.56 308 ASP A C 1
ATOM 2394 O O . ASP A 1 308 ? -18.453 15.789 5.316 1 95.56 308 ASP A O 1
ATOM 2398 N N . ALA A 1 309 ? -17.766 16.266 3.262 1 96.56 309 ALA A N 1
ATOM 2399 C CA . ALA A 1 309 ? -17.031 15.016 3.109 1 96.56 309 ALA A CA 1
ATOM 2400 C C . ALA A 1 309 ? -15.922 14.891 4.148 1 96.56 309 ALA A C 1
ATOM 2402 O O . ALA A 1 309 ? -15.734 13.836 4.75 1 96.56 309 ALA A O 1
ATOM 2403 N N . MET A 1 310 ? -15.203 15.969 4.281 1 95.19 310 MET A N 1
ATOM 2404 C CA . MET A 1 310 ? -14.125 15.992 5.258 1 95.19 310 MET A CA 1
ATOM 2405 C C . MET A 1 310 ? -14.648 15.711 6.66 1 95.19 310 MET A C 1
ATOM 2407 O O . MET A 1 310 ? -14.07 14.898 7.387 1 95.19 310 MET A O 1
ATOM 2411 N N . ALA A 1 311 ? -15.727 16.375 7.07 1 95.12 311 ALA A N 1
ATOM 2412 C CA . ALA A 1 311 ? -16.312 16.188 8.391 1 95.12 311 ALA A CA 1
ATOM 2413 C C . ALA A 1 311 ? -16.734 14.734 8.609 1 95.12 311 ALA A C 1
ATOM 2415 O O . ALA A 1 311 ? -16.5 14.172 9.688 1 95.12 311 ALA A O 1
ATOM 2416 N N . LYS A 1 312 ? -17.297 14.211 7.613 1 97.81 312 LYS A N 1
ATOM 2417 C CA . LYS A 1 312 ? -17.797 12.844 7.719 1 97.81 312 LYS A CA 1
ATOM 2418 C C . LYS A 1 312 ? -16.641 11.844 7.723 1 97.81 312 LYS A C 1
ATOM 2420 O O . LYS A 1 312 ? -16.703 10.82 8.406 1 97.81 312 LYS A O 1
ATOM 2425 N N . VAL A 1 313 ? -15.625 12.055 6.945 1 97.62 313 VAL A N 1
ATOM 2426 C CA . VAL A 1 313 ? -14.43 11.219 6.969 1 97.62 313 VAL A CA 1
ATOM 2427 C C . VAL A 1 313 ? -13.812 11.242 8.367 1 97.62 313 VAL A C 1
ATOM 2429 O O . VAL A 1 313 ? -13.477 10.188 8.914 1 97.62 313 VAL A O 1
ATOM 2432 N N . TYR A 1 314 ? -13.703 12.445 8.953 1 94.25 314 TYR A N 1
ATOM 2433 C CA . TYR A 1 314 ? -13.078 12.578 10.266 1 94.25 314 TYR A CA 1
ATOM 2434 C C . TYR A 1 314 ? -13.961 11.977 11.352 1 94.25 314 TYR A C 1
ATOM 2436 O O . TYR A 1 314 ? -13.461 11.539 12.391 1 94.25 314 TYR A O 1
ATOM 2444 N N . ALA A 1 315 ? -15.234 11.938 11.109 1 95.81 315 ALA A N 1
ATOM 2445 C CA . ALA A 1 315 ? -16.172 11.359 12.062 1 95.81 315 ALA A CA 1
ATOM 2446 C C . ALA A 1 315 ? -16.188 9.836 11.977 1 95.81 315 ALA A C 1
ATOM 2448 O O . ALA A 1 315 ? -16.703 9.156 12.859 1 95.81 315 ALA A O 1
ATOM 2449 N N . TRP A 1 316 ? -15.602 9.227 10.891 1 96.88 316 TRP A N 1
ATOM 2450 C CA . TRP A 1 316 ? -15.562 7.785 10.672 1 96.88 316 TRP A CA 1
ATOM 2451 C C . TRP A 1 316 ? -14.883 7.074 11.844 1 96.88 316 TRP A C 1
ATOM 2453 O O . TRP A 1 316 ? -15.453 6.148 12.43 1 96.88 316 TRP A O 1
ATOM 2463 N N . ASN A 1 317 ? -13.688 7.477 12.234 1 94 317 ASN A N 1
ATOM 2464 C CA . ASN A 1 317 ? -12.906 7.047 13.391 1 94 317 ASN A CA 1
ATOM 2465 C C . ASN A 1 317 ? -11.617 7.848 13.523 1 94 317 ASN A C 1
ATOM 2467 O O . ASN A 1 317 ? -11.32 8.703 12.688 1 94 317 ASN A O 1
ATOM 2471 N N . GLU A 1 318 ? -10.828 7.691 14.539 1 90.38 318 GLU A N 1
ATOM 2472 C CA . GLU A 1 318 ? -9.625 8.461 14.836 1 90.38 318 GLU A CA 1
ATOM 2473 C C . GLU A 1 318 ? -8.57 8.289 13.742 1 90.38 318 GLU A C 1
ATOM 2475 O O . GLU A 1 318 ? -7.844 9.227 13.422 1 90.38 318 GLU A O 1
ATOM 2480 N N . ARG A 1 319 ? -8.516 7.156 13.094 1 91.56 319 ARG A N 1
ATOM 2481 C CA . ARG A 1 319 ? -7.527 6.832 12.07 1 91.56 319 ARG A CA 1
ATOM 2482 C C . ARG A 1 319 ? -7.695 7.73 10.844 1 91.56 319 ARG A C 1
ATOM 2484 O O . ARG A 1 319 ? -6.711 8.117 10.219 1 91.56 319 ARG A O 1
ATOM 2491 N N . LYS A 1 320 ? -8.93 8.148 10.609 1 95.44 320 LYS A N 1
ATOM 2492 C CA . LYS A 1 320 ? -9.219 8.875 9.375 1 95.44 320 LYS A CA 1
ATOM 2493 C C . LYS A 1 320 ? -8.695 10.305 9.445 1 95.44 320 LYS A C 1
ATOM 2495 O O . LYS A 1 320 ? -8.57 10.977 8.422 1 95.44 320 LYS A O 1
ATOM 2500 N N . LYS A 1 321 ? -8.281 10.688 10.578 1 88 321 LYS A N 1
ATOM 2501 C CA . LYS A 1 321 ? -7.707 12.023 10.742 1 88 321 LYS A CA 1
ATOM 2502 C C . LYS A 1 321 ? -6.316 12.109 10.117 1 88 321 LYS A C 1
ATOM 2504 O O . LYS A 1 321 ? -5.785 13.203 9.93 1 88 321 LYS A O 1
ATOM 2509 N N . ARG A 1 322 ? -5.828 10.961 9.703 1 87.69 322 ARG A N 1
ATOM 2510 C CA . ARG A 1 322 ? -4.539 10.93 9.023 1 87.69 322 ARG A CA 1
ATOM 2511 C C . ARG A 1 322 ? -4.641 11.523 7.625 1 87.69 322 ARG A C 1
ATOM 2513 O O . ARG A 1 322 ? -3.631 11.922 7.035 1 87.69 322 ARG A O 1
ATOM 2520 N N . PHE A 1 323 ? -5.871 11.562 7.066 1 93.75 323 PHE A N 1
ATOM 2521 C CA . PHE A 1 323 ? -6.078 12.141 5.742 1 93.75 323 PHE A CA 1
ATOM 2522 C C . PHE A 1 323 ? -6.176 13.664 5.824 1 93.75 323 PHE A C 1
ATOM 2524 O O . PHE A 1 323 ? -7.008 14.195 6.559 1 93.75 323 PHE A O 1
ATOM 2531 N N . SER A 1 324 ? -5.363 14.344 5.02 1 89.06 324 SER A N 1
ATOM 2532 C CA . SER A 1 324 ? -5.441 15.805 5.008 1 89.06 324 SER A CA 1
ATOM 2533 C C . SER A 1 324 ? -6.648 16.281 4.211 1 89.06 324 SER A C 1
ATOM 2535 O O . SER A 1 324 ? -7.164 15.562 3.357 1 89.06 324 SER A O 1
ATOM 2537 N N . PRO A 1 325 ? -7.105 17.453 4.492 1 89.88 325 PRO A N 1
ATOM 2538 C CA . PRO A 1 325 ? -8.195 18.031 3.691 1 89.88 325 PRO A CA 1
ATOM 2539 C C . PRO A 1 325 ? -7.875 18.062 2.199 1 89.88 325 PRO A C 1
ATOM 2541 O O . PRO A 1 325 ? -8.75 17.812 1.369 1 89.88 325 PRO A O 1
ATOM 2544 N N . ARG A 1 326 ? -6.645 18.359 1.917 1 88.19 326 ARG A N 1
ATOM 2545 C CA . ARG A 1 326 ? -6.227 18.391 0.52 1 88.19 326 ARG A CA 1
ATOM 2546 C C . ARG A 1 326 ? -6.379 17.016 -0.132 1 88.19 326 ARG A C 1
ATOM 2548 O O . ARG A 1 326 ? -6.871 16.906 -1.256 1 88.19 326 ARG A O 1
ATOM 2555 N N . GLN A 1 327 ? -5.98 16.062 0.596 1 92.94 327 GLN A N 1
ATOM 2556 C CA . GLN A 1 327 ? -6.074 14.695 0.081 1 92.94 327 GLN A CA 1
ATOM 2557 C C . GLN A 1 327 ? -7.527 14.281 -0.127 1 92.94 327 GLN A C 1
ATOM 2559 O O . GLN A 1 327 ? -7.867 13.664 -1.138 1 92.94 327 GLN A O 1
ATOM 2564 N N . ILE A 1 328 ? -8.352 14.586 0.842 1 96 328 ILE A N 1
ATOM 2565 C CA . ILE A 1 328 ? -9.781 14.305 0.729 1 96 328 ILE A CA 1
ATOM 2566 C C . ILE A 1 328 ? -10.359 15.039 -0.48 1 96 328 ILE A C 1
ATOM 2568 O O . ILE A 1 328 ? -11.156 14.469 -1.234 1 96 328 ILE A O 1
ATOM 2572 N N . GLY A 1 329 ? -9.883 16.266 -0.639 1 94.38 329 GLY A N 1
ATOM 2573 C CA . GLY A 1 329 ? -10.312 17.047 -1.795 1 94.38 329 GLY A CA 1
ATOM 2574 C C . GLY A 1 329 ? -9.898 16.422 -3.115 1 94.38 329 GLY A C 1
ATOM 2575 O O . GLY A 1 329 ? -10.688 16.391 -4.062 1 94.38 329 GLY A O 1
ATOM 2576 N N . ILE A 1 330 ? -8.656 15.945 -3.195 1 94.06 330 ILE A N 1
ATOM 2577 C CA . ILE A 1 330 ? -8.148 15.312 -4.406 1 94.06 330 ILE A CA 1
ATOM 2578 C C . ILE A 1 330 ? -8.961 14.055 -4.715 1 94.06 330 ILE A C 1
ATOM 2580 O O . ILE A 1 330 ? -9.32 13.812 -5.867 1 94.06 330 ILE A O 1
ATOM 2584 N N . ALA A 1 331 ? -9.227 13.258 -3.693 1 97 331 ALA A N 1
ATOM 2585 C CA . ALA A 1 331 ? -10.031 12.047 -3.875 1 97 331 ALA A CA 1
ATOM 2586 C C . ALA A 1 331 ? -11.43 12.383 -4.383 1 97 331 ALA A C 1
ATOM 2588 O O . ALA A 1 331 ? -11.938 11.742 -5.305 1 97 331 ALA A O 1
ATOM 2589 N N . LEU A 1 332 ? -12.031 13.391 -3.756 1 97.06 332 LEU A N 1
ATOM 2590 C CA . LEU A 1 332 ? -13.367 13.82 -4.148 1 97.06 332 LEU A CA 1
ATOM 2591 C C . LEU A 1 332 ? -13.391 14.289 -5.598 1 97.06 332 LEU A C 1
ATOM 2593 O O . LEU A 1 332 ? -14.281 13.922 -6.363 1 97.06 332 LEU A O 1
ATOM 2597 N N . GLN A 1 333 ? -12.414 15.102 -5.945 1 96.06 333 GLN A N 1
ATOM 2598 C CA . GLN A 1 333 ? -12.312 15.625 -7.305 1 96.06 333 GLN A CA 1
ATOM 2599 C C . GLN A 1 333 ? -12.094 14.5 -8.312 1 96.06 333 GLN A C 1
ATOM 2601 O O . GLN A 1 333 ? -12.656 14.516 -9.406 1 96.06 333 GLN A O 1
ATOM 2606 N N . THR A 1 334 ? -11.227 13.547 -7.961 1 96.56 334 THR A N 1
ATOM 2607 C CA . THR A 1 334 ? -10.961 12.414 -8.836 1 96.56 334 THR A CA 1
ATOM 2608 C C . THR A 1 334 ? -12.242 11.609 -9.078 1 96.56 334 THR A C 1
ATOM 2610 O O . THR A 1 334 ? -12.539 11.242 -10.211 1 96.56 334 THR A O 1
ATOM 2613 N N . LEU A 1 335 ? -12.969 11.328 -7.988 1 98 335 LEU A N 1
ATOM 2614 C CA . LEU A 1 335 ? -14.219 10.594 -8.094 1 98 335 LEU A CA 1
ATOM 2615 C C . LEU A 1 335 ? -15.219 11.344 -8.977 1 98 335 LEU A C 1
ATOM 2617 O O . LEU A 1 335 ? -15.922 10.727 -9.781 1 98 335 LEU A O 1
ATOM 2621 N N . GLN A 1 336 ? -15.266 12.664 -8.844 1 96.44 336 GLN A N 1
ATOM 2622 C CA . GLN A 1 336 ? -16.172 13.492 -9.633 1 96.44 336 GLN A CA 1
ATOM 2623 C C . GLN A 1 336 ? -15.758 13.516 -11.102 1 96.44 336 GLN A C 1
ATOM 2625 O O . GLN A 1 336 ? -16.578 13.273 -11.992 1 96.44 336 GLN A O 1
ATOM 2630 N N . ASN A 1 337 ? -14.453 13.789 -11.344 1 96.38 337 ASN A N 1
ATOM 2631 C CA . ASN A 1 337 ? -13.93 13.938 -12.695 1 96.38 337 ASN A CA 1
ATOM 2632 C C . ASN A 1 337 ? -14.047 12.641 -13.492 1 96.38 337 ASN A C 1
ATOM 2634 O O . ASN A 1 337 ? -14.25 12.664 -14.703 1 96.38 337 ASN A O 1
ATOM 2638 N N . LYS A 1 338 ? -13.938 11.555 -12.766 1 97 338 LYS A N 1
ATOM 2639 C CA . LYS A 1 338 ? -13.945 10.266 -13.453 1 97 338 LYS A CA 1
ATOM 2640 C C . LYS A 1 338 ? -15.336 9.641 -13.445 1 97 338 LYS A C 1
ATOM 2642 O O . LYS A 1 338 ? -15.5 8.477 -13.805 1 97 338 LYS A O 1
ATOM 2647 N N . GLY A 1 339 ? -16.344 10.352 -12.93 1 96.12 339 GLY A N 1
ATOM 2648 C CA . GLY A 1 339 ? -17.734 9.984 -13.102 1 96.12 339 GLY A CA 1
ATOM 2649 C C . GLY A 1 339 ? -18.219 8.984 -12.078 1 96.12 339 GLY A C 1
ATOM 2650 O O . GLY A 1 339 ? -19.094 8.156 -12.367 1 96.12 339 GLY A O 1
ATOM 2651 N N . TRP A 1 340 ? -17.672 8.953 -10.898 1 97.44 340 TRP A N 1
ATOM 2652 C CA . TRP A 1 340 ? -18.047 7.977 -9.883 1 97.44 340 TRP A CA 1
ATOM 2653 C C . TRP A 1 340 ? -19.047 8.57 -8.898 1 97.44 340 TRP A C 1
ATOM 2655 O O . TRP A 1 340 ? -19.531 7.879 -7.996 1 97.44 340 TRP A O 1
ATOM 2665 N N . LEU A 1 341 ? -19.312 9.859 -9.055 1 94.5 341 LEU A N 1
ATOM 2666 C CA . LEU A 1 341 ? -20.281 10.539 -8.219 1 94.5 341 LEU A CA 1
ATOM 2667 C C . LEU A 1 341 ? -21.422 11.102 -9.062 1 94.5 341 LEU A C 1
ATOM 2669 O O . LEU A 1 341 ? -21.219 11.445 -10.234 1 94.5 341 LEU A O 1
ATOM 2673 N N . ALA A 1 342 ? -22.594 11 -8.547 1 77.5 342 ALA A N 1
ATOM 2674 C CA . ALA A 1 342 ? -23.766 11.531 -9.258 1 77.5 342 ALA A CA 1
ATOM 2675 C C . ALA A 1 342 ? -23.594 13.023 -9.531 1 77.5 342 ALA A C 1
ATOM 2677 O O . ALA A 1 342 ? -22.969 13.734 -8.75 1 77.5 342 ALA A O 1
ATOM 2678 N N . SER A 1 343 ? -23.5 13.453 -10.781 1 58.88 343 SER A N 1
ATOM 2679 C CA . SER A 1 343 ? -23.5 14.867 -11.125 1 58.88 343 SER A CA 1
ATOM 2680 C C . SER A 1 343 ? -24.406 15.664 -10.188 1 58.88 343 SER A C 1
ATOM 2682 O O . SER A 1 343 ? -25.547 15.25 -9.914 1 58.88 343 SER A O 1
ATOM 2684 N N . ALA A 1 344 ? -23.812 16.453 -9.523 1 39.47 344 ALA A N 1
ATOM 2685 C CA . ALA A 1 344 ? -24.656 17.391 -8.781 1 39.47 344 ALA A CA 1
ATOM 2686 C C . ALA A 1 344 ? -25.5 18.234 -9.734 1 39.47 344 ALA A C 1
ATOM 2688 O O . ALA A 1 344 ? -25.062 18.547 -10.844 1 39.47 344 ALA A O 1
ATOM 2689 N N . MET B 1 1 ? 0.465 51.594 22.312 1 86.75 1 MET B N 1
ATOM 2690 C CA . MET B 1 1 ? 1.142 51.5 23.609 1 86.75 1 MET B CA 1
ATOM 2691 C C . MET B 1 1 ? 1.459 50.062 23.938 1 86.75 1 MET B C 1
ATOM 2693 O O . MET B 1 1 ? 0.647 49.156 23.688 1 86.75 1 MET B O 1
ATOM 2697 N N . ILE B 1 2 ? 2.703 49.781 24.297 1 94.81 2 ILE B N 1
ATOM 2698 C CA . ILE B 1 2 ? 3.123 48.438 24.688 1 94.81 2 ILE B CA 1
ATOM 2699 C C . ILE B 1 2 ? 3.395 48.375 26.188 1 94.81 2 ILE B C 1
ATOM 2701 O O . ILE B 1 2 ? 4.133 49.219 26.719 1 94.81 2 ILE B O 1
ATOM 2705 N N . ARG B 1 3 ? 2.762 47.594 26.859 1 94.94 3 ARG B N 1
ATOM 2706 C CA . ARG B 1 3 ? 3.008 47.375 28.281 1 94.94 3 ARG B CA 1
ATOM 2707 C C . ARG B 1 3 ? 3.406 45.938 28.578 1 94.94 3 ARG B C 1
ATOM 2709 O O . ARG B 1 3 ? 2.926 45 27.922 1 94.94 3 ARG B O 1
ATOM 2716 N N . TYR B 1 4 ? 4.199 45.719 29.594 1 95.06 4 TYR B N 1
ATOM 2717 C CA . TYR B 1 4 ? 4.711 44.406 29.969 1 95.06 4 TYR B CA 1
ATOM 2718 C C . TYR B 1 4 ? 4.078 43.938 31.281 1 95.06 4 TYR B C 1
ATOM 2720 O O . TYR B 1 4 ? 3.836 44.75 32.188 1 95.06 4 TYR B O 1
ATOM 2728 N N . THR B 1 5 ? 3.789 42.781 31.328 1 93.94 5 THR B N 1
ATOM 2729 C CA . THR B 1 5 ? 3.215 42.219 32.531 1 93.94 5 THR B CA 1
ATOM 2730 C C . THR B 1 5 ? 3.648 40.75 32.688 1 93.94 5 THR B C 1
ATOM 2732 O O . THR B 1 5 ? 4.402 40.219 31.875 1 93.94 5 THR B O 1
ATOM 2735 N N . THR B 1 6 ? 3.328 40.094 33.844 1 91.69 6 THR B N 1
ATOM 2736 C CA . THR B 1 6 ? 3.525 38.688 34.125 1 91.69 6 THR B CA 1
ATOM 2737 C C . THR B 1 6 ? 2.217 38.031 34.562 1 91.69 6 THR B C 1
ATOM 2739 O O . THR B 1 6 ? 1.251 38.719 34.875 1 91.69 6 THR B O 1
ATOM 2742 N N . GLY B 1 7 ? 2.137 36.812 34.438 1 89 7 GLY B N 1
ATOM 2743 C CA . GLY B 1 7 ? 0.943 36.125 34.906 1 89 7 GLY B CA 1
ATOM 2744 C C . GLY B 1 7 ? 0.3 35.25 33.844 1 89 7 GLY B C 1
ATOM 2745 O O . GLY B 1 7 ? 0.993 34.688 33 1 89 7 GLY B O 1
ATOM 2746 N N . ASP B 1 8 ? -1.066 35.125 34.031 1 92.06 8 ASP B N 1
ATOM 2747 C CA . ASP B 1 8 ? -1.841 34.188 33.219 1 92.06 8 ASP B CA 1
ATOM 2748 C C . ASP B 1 8 ? -2.484 34.938 32.031 1 92.06 8 ASP B C 1
ATOM 2750 O O . ASP B 1 8 ? -3.443 35.688 32.219 1 92.06 8 ASP B O 1
ATOM 2754 N N . ILE B 1 9 ? -2.021 34.656 30.859 1 95 9 ILE B N 1
ATOM 2755 C CA . ILE B 1 9 ? -2.463 35.344 29.656 1 95 9 ILE B CA 1
ATOM 2756 C C . ILE B 1 9 ? -3.949 35.094 29.422 1 95 9 ILE B C 1
ATOM 2758 O O . ILE B 1 9 ? -4.645 35.906 28.828 1 95 9 ILE B O 1
ATOM 2762 N N . LEU B 1 10 ? -4.5 33.969 29.906 1 95.31 10 LEU B N 1
ATOM 2763 C CA . LEU B 1 10 ? -5.902 33.625 29.703 1 95.31 10 LEU B CA 1
ATOM 2764 C C . LEU B 1 10 ? -6.82 34.531 30.484 1 95.31 10 LEU B C 1
ATOM 2766 O O . LEU B 1 10 ? -8.023 34.594 30.219 1 95.31 10 LEU B O 1
ATOM 2770 N N . ARG B 1 11 ? -6.242 35.281 31.359 1 92.44 11 ARG B N 1
ATOM 2771 C CA . ARG B 1 11 ? -7.012 36.219 32.188 1 92.44 11 ARG B CA 1
ATOM 2772 C C . ARG B 1 11 ? -6.867 37.656 31.688 1 92.44 11 ARG B C 1
ATOM 2774 O O . ARG B 1 11 ? -7.434 38.562 32.281 1 92.44 11 ARG B O 1
ATOM 2781 N N . ALA B 1 12 ? -6.121 37.781 30.641 1 94.81 12 ALA B N 1
ATOM 2782 C CA . ALA B 1 12 ? -5.922 39.125 30.109 1 94.81 12 ALA B CA 1
ATOM 2783 C C . ALA B 1 12 ? -7.219 39.688 29.516 1 94.81 12 ALA B C 1
ATOM 2785 O O . ALA B 1 12 ? -7.977 38.969 28.875 1 94.81 12 ALA B O 1
ATOM 2786 N N . ASP B 1 13 ? -7.516 40.906 29.828 1 95.31 13 ASP B N 1
ATOM 2787 C CA . ASP B 1 13 ? -8.648 41.594 29.203 1 95.31 13 ASP B CA 1
ATOM 2788 C C . ASP B 1 13 ? -8.234 42.281 27.891 1 95.31 13 ASP B C 1
ATOM 2790 O O . ASP B 1 13 ? -8.031 43.469 27.844 1 95.31 13 ASP B O 1
ATOM 2794 N N . ALA B 1 14 ? -8.141 41.531 26.844 1 97.31 14 ALA B N 1
ATOM 2795 C CA . ALA B 1 14 ? -7.742 42 25.516 1 97.31 14 ALA B CA 1
ATOM 2796 C C . ALA B 1 14 ? -8.664 41.438 24.438 1 97.31 14 ALA B C 1
ATOM 2798 O O . ALA B 1 14 ? -9.156 40.312 24.578 1 97.31 14 ALA B O 1
ATOM 2799 N N . GLU B 1 15 ? -8.875 42.188 23.438 1 97.62 15 GLU B N 1
ATOM 2800 C CA . GLU B 1 15 ? -9.727 41.75 22.328 1 97.62 15 GLU B CA 1
ATOM 2801 C C . GLU B 1 15 ? -9.18 40.5 21.656 1 97.62 15 GLU B C 1
ATOM 2803 O O . GLU B 1 15 ? -9.945 39.656 21.203 1 97.62 15 GLU B O 1
ATOM 2808 N N . ALA B 1 16 ? -7.863 40.406 21.547 1 98.19 16 ALA B N 1
ATOM 2809 C CA . ALA B 1 16 ? -7.199 39.25 20.984 1 98.19 16 ALA B CA 1
ATOM 2810 C C . ALA B 1 16 ? -6.129 38.719 21.938 1 98.19 16 ALA B C 1
ATOM 2812 O O . ALA B 1 16 ? -5.43 39.5 22.594 1 98.19 16 ALA B O 1
ATOM 2813 N N . ILE B 1 17 ? -6.023 37.406 22.031 1 98.31 17 ILE B N 1
ATOM 2814 C CA . ILE B 1 17 ? -4.938 36.75 22.781 1 98.31 17 ILE B CA 1
ATOM 2815 C C . ILE B 1 17 ? -4.176 35.812 21.859 1 98.31 17 ILE B C 1
ATOM 2817 O O . ILE B 1 17 ? -4.781 35.094 21.047 1 98.31 17 ILE B O 1
ATOM 2821 N N . VAL B 1 18 ? -2.857 35.812 21.984 1 98.31 18 VAL B N 1
ATOM 2822 C CA . VAL B 1 18 ? -2.002 35 21.109 1 98.31 18 VAL B CA 1
ATOM 2823 C C . VAL B 1 18 ? -1.662 33.688 21.781 1 98.31 18 VAL B C 1
ATOM 2825 O O . VAL B 1 18 ? -1.274 33.656 22.953 1 98.31 18 VAL B O 1
ATOM 2828 N N . ASN B 1 19 ? -1.846 32.594 21.078 1 97.25 19 ASN B N 1
ATOM 2829 C CA . ASN B 1 19 ? -1.468 31.25 21.469 1 97.25 19 ASN B CA 1
ATOM 2830 C C . ASN B 1 19 ? -0.285 30.75 20.656 1 97.25 19 ASN B C 1
ATOM 2832 O O . ASN B 1 19 ? -0.372 30.641 19.422 1 97.25 19 ASN B O 1
ATOM 2836 N N . THR B 1 20 ? 0.843 30.469 21.297 1 95.56 20 THR B N 1
ATOM 2837 C CA . THR B 1 20 ? 1.973 29.891 20.562 1 95.56 20 THR B CA 1
ATOM 2838 C C . THR B 1 20 ? 1.731 28.422 20.25 1 95.56 20 THR B C 1
ATOM 2840 O O . THR B 1 20 ? 1.435 27.641 21.156 1 95.56 20 THR B O 1
ATOM 2843 N N . VAL B 1 21 ? 1.854 28.094 18.953 1 95.62 21 VAL B N 1
ATOM 2844 C CA . VAL B 1 21 ? 1.538 26.734 18.531 1 95.62 21 VAL B CA 1
ATOM 2845 C C . VAL B 1 21 ? 2.619 26.219 17.594 1 95.62 21 VAL B C 1
ATOM 2847 O O . VAL B 1 21 ? 3.537 26.953 17.219 1 95.62 21 VAL B O 1
ATOM 2850 N N . ASN B 1 22 ? 2.559 24.906 17.375 1 93.31 22 ASN B N 1
ATOM 2851 C CA . ASN B 1 22 ? 3.322 24.297 16.281 1 93.31 22 ASN B CA 1
ATOM 2852 C C . ASN B 1 22 ? 2.479 24.141 15.023 1 93.31 22 ASN B C 1
ATOM 2854 O O . ASN B 1 22 ? 1.294 24.484 15.016 1 93.31 22 ASN B O 1
ATOM 2858 N N . CYS B 1 23 ? 3.098 23.609 13.977 1 94.25 23 CYS B N 1
ATOM 2859 C CA . CYS B 1 23 ? 2.408 23.547 12.695 1 94.25 23 CYS B CA 1
ATOM 2860 C C . CYS B 1 23 ? 1.8 22.172 12.477 1 94.25 23 CYS B C 1
ATOM 2862 O O . CYS B 1 23 ? 1.299 21.875 11.391 1 94.25 23 CYS B O 1
ATOM 2864 N N . VAL B 1 24 ? 1.835 21.312 13.516 1 91 24 VAL B N 1
ATOM 2865 C CA . VAL B 1 24 ? 1.407 19.938 13.258 1 91 24 VAL B CA 1
ATOM 2866 C C . VAL B 1 24 ? 0.203 19.609 14.133 1 91 24 VAL B C 1
ATOM 2868 O O . VAL B 1 24 ? -0.134 18.438 14.312 1 91 24 VAL B O 1
ATOM 2871 N N . GLY B 1 25 ? -0.394 20.547 14.781 1 92.19 25 GLY B N 1
ATOM 2872 C CA . GLY B 1 25 ? -1.719 20.406 15.367 1 92.19 25 GLY B CA 1
ATOM 2873 C C . GLY B 1 25 ? -1.698 19.797 16.75 1 92.19 25 GLY B C 1
ATOM 2874 O O . GLY B 1 25 ? -2.658 19.141 17.172 1 92.19 25 GLY B O 1
ATOM 2875 N N . ILE B 1 26 ? -0.558 20 17.484 1 90 26 ILE B N 1
ATOM 2876 C CA . ILE B 1 26 ? -0.429 19.406 18.797 1 90 26 ILE B CA 1
ATOM 2877 C C . ILE B 1 26 ? -0.376 20.5 19.859 1 90 26 ILE B C 1
ATOM 2879 O O . ILE B 1 26 ? 0.349 21.484 19.719 1 90 26 ILE B O 1
ATOM 2883 N N . MET B 1 27 ? -1.281 20.391 20.797 1 92.88 27 MET B N 1
ATOM 2884 C CA . MET B 1 27 ? -1.199 21.203 22 1 92.88 27 MET B CA 1
ATOM 2885 C C . MET B 1 27 ? -1.035 20.328 23.234 1 92.88 27 MET B C 1
ATOM 2887 O O . MET B 1 27 ? -2.014 20.031 23.922 1 92.88 27 MET B O 1
ATOM 2891 N N . GLY B 1 28 ? 0.164 20 23.531 1 86.94 28 GLY B N 1
ATOM 2892 C CA . GLY B 1 28 ? 0.383 18.969 24.531 1 86.94 28 GLY B CA 1
ATOM 2893 C C . GLY B 1 28 ? 0.965 19.516 25.828 1 86.94 28 GLY B C 1
ATOM 2894 O O . GLY B 1 28 ? 0.913 18.844 26.875 1 86.94 28 GLY B O 1
ATOM 2895 N N . ARG B 1 29 ? 1.585 20.703 25.859 1 85.38 29 ARG B N 1
ATOM 2896 C CA . ARG B 1 29 ? 2.223 21.266 27.031 1 85.38 29 ARG B CA 1
ATOM 2897 C C . ARG B 1 29 ? 2.23 22.797 26.984 1 85.38 29 ARG B C 1
ATOM 2899 O O . ARG B 1 29 ? 1.911 23.375 25.938 1 85.38 29 ARG B O 1
ATOM 2906 N N . GLY B 1 30 ? 2.471 23.453 28.125 1 86.19 30 GLY B N 1
ATOM 2907 C CA . GLY B 1 30 ? 2.676 24.891 28.188 1 86.19 30 GLY B CA 1
ATOM 2908 C C . GLY B 1 30 ? 1.409 25.688 27.953 1 86.19 30 GLY B C 1
ATOM 2909 O O . GLY B 1 30 ? 0.327 25.297 28.391 1 86.19 30 GLY B O 1
ATOM 2910 N N . ILE B 1 31 ? 1.642 26.75 27.328 1 89.81 31 ILE B N 1
ATOM 2911 C CA . ILE B 1 31 ? 0.536 27.672 27.109 1 89.81 31 ILE B CA 1
ATOM 2912 C C . ILE B 1 31 ? -0.452 27.062 26.109 1 89.81 31 ILE B C 1
ATOM 2914 O O . ILE B 1 31 ? -1.662 27.281 26.234 1 89.81 31 ILE B O 1
ATOM 2918 N N . ALA B 1 32 ? 0.089 26.344 25.109 1 92.44 32 ALA B N 1
ATOM 2919 C CA . ALA B 1 32 ? -0.782 25.703 24.125 1 92.44 32 ALA B CA 1
ATOM 2920 C C . ALA B 1 32 ? -1.785 24.766 24.797 1 92.44 32 ALA B C 1
ATOM 2922 O O . ALA B 1 32 ? -2.955 24.719 24.406 1 92.44 32 ALA B O 1
ATOM 2923 N N . LEU B 1 33 ? -1.345 24.078 25.812 1 91.75 33 LEU B N 1
ATOM 2924 C CA . LEU B 1 33 ? -2.236 23.172 26.531 1 91.75 33 LEU B CA 1
ATOM 2925 C C . LEU B 1 33 ? -3.297 23.969 27.297 1 91.75 33 LEU B C 1
ATOM 2927 O O . LEU B 1 33 ? -4.461 23.562 27.344 1 91.75 33 LEU B O 1
ATOM 2931 N N . GLN B 1 34 ? -2.91 25.016 27.953 1 92.62 34 GLN B N 1
ATOM 2932 C CA . GLN B 1 34 ? -3.852 25.875 28.672 1 92.62 34 GLN B CA 1
ATOM 2933 C C . GLN B 1 34 ? -4.941 26.391 27.734 1 92.62 34 GLN B C 1
ATOM 2935 O O . GLN B 1 34 ? -6.121 26.406 28.094 1 92.62 34 GLN B O 1
ATOM 2940 N N . PHE B 1 35 ? -4.531 26.781 26.547 1 96.5 35 PHE B N 1
ATOM 2941 C CA . PHE B 1 35 ? -5.488 27.266 25.562 1 96.5 35 PHE B CA 1
ATOM 2942 C C . PHE B 1 35 ? -6.43 26.156 25.125 1 96.5 35 PHE B C 1
ATOM 2944 O O . PHE B 1 35 ? -7.613 26.391 24.891 1 96.5 35 PHE B O 1
ATOM 2951 N N . LYS B 1 36 ? -5.836 24.969 24.922 1 95.62 36 LYS B N 1
ATOM 2952 C CA . LYS B 1 36 ? -6.668 23.828 24.547 1 95.62 36 LYS B CA 1
ATOM 2953 C C . LYS B 1 36 ? -7.777 23.609 25.562 1 95.62 36 LYS B C 1
ATOM 2955 O O . LYS B 1 36 ? -8.93 23.375 25.203 1 95.62 36 LYS B O 1
ATOM 2960 N N . ASN B 1 37 ? -7.469 23.672 26.812 1 94.06 37 ASN B N 1
ATOM 2961 C CA . ASN B 1 37 ? -8.422 23.453 27.906 1 94.06 37 ASN B CA 1
ATOM 2962 C C . ASN B 1 37 ? -9.445 24.594 27.984 1 94.06 37 ASN B C 1
ATOM 2964 O O . ASN B 1 37 ? -10.633 24.344 28.203 1 94.06 37 ASN B O 1
ATOM 2968 N N . ALA B 1 38 ? -9 25.797 27.797 1 94.56 38 ALA B N 1
ATOM 2969 C CA . ALA B 1 38 ? -9.852 26.984 27.953 1 94.56 38 ALA B CA 1
ATOM 2970 C C . ALA B 1 38 ? -10.734 27.188 26.734 1 94.56 38 ALA B C 1
ATOM 2972 O O . ALA B 1 38 ? -11.867 27.672 26.844 1 94.56 38 ALA B O 1
ATOM 2973 N N . PHE B 1 39 ? -10.18 26.766 25.547 1 96.38 39 PHE B N 1
ATOM 2974 C CA . PHE B 1 39 ? -10.883 27.016 24.281 1 96.38 39 PHE B CA 1
ATOM 2975 C C . PHE B 1 39 ? -10.828 25.781 23.391 1 96.38 39 PHE B C 1
ATOM 2977 O O . PHE B 1 39 ? -10.219 25.797 22.328 1 96.38 39 PHE B O 1
ATOM 2984 N N . PRO B 1 40 ? -11.57 24.75 23.672 1 95.31 40 PRO B N 1
ATOM 2985 C CA . PRO B 1 40 ? -11.531 23.5 22.922 1 95.31 40 PRO B CA 1
ATOM 2986 C C . PRO B 1 40 ? -11.914 23.688 21.453 1 95.31 40 PRO B C 1
ATOM 2988 O O . PRO B 1 40 ? -11.406 22.969 20.578 1 95.31 40 PRO B O 1
ATOM 2991 N N . ALA B 1 41 ? -12.805 24.625 21.188 1 94.75 41 ALA B N 1
ATOM 2992 C CA . ALA B 1 41 ? -13.195 24.875 19.797 1 94.75 41 ALA B CA 1
ATOM 2993 C C . ALA B 1 41 ? -12.023 25.422 18.984 1 94.75 41 ALA B C 1
ATOM 2995 O O . ALA B 1 41 ? -11.867 25.094 17.812 1 94.75 41 ALA B O 1
ATOM 2996 N N . ASN B 1 42 ? -11.266 26.297 19.609 1 96.88 42 ASN B N 1
ATOM 2997 C CA . ASN B 1 42 ? -10.055 26.797 18.969 1 96.88 42 ASN B CA 1
ATOM 2998 C C . ASN B 1 42 ? -9.086 25.656 18.641 1 96.88 42 ASN B C 1
ATOM 3000 O O . ASN B 1 42 ? -8.492 25.641 17.562 1 96.88 42 ASN B O 1
ATOM 3004 N N . PHE B 1 43 ? -8.93 24.719 19.547 1 96.56 43 PHE B N 1
ATOM 3005 C CA . PHE B 1 43 ? -8.016 23.594 19.328 1 96.56 43 PHE B CA 1
ATOM 3006 C C . PHE B 1 43 ? -8.477 22.75 18.156 1 96.56 43 PHE B C 1
ATOM 3008 O O . PHE B 1 43 ? -7.672 22.375 17.297 1 96.56 43 PHE B O 1
ATOM 3015 N N . LYS B 1 44 ? -9.711 22.453 18.156 1 92 44 LYS B N 1
ATOM 3016 C CA . LYS B 1 44 ? -10.258 21.641 17.078 1 92 44 LYS B CA 1
ATOM 3017 C C . LYS B 1 44 ? -10.039 22.312 15.719 1 92 44 LYS B C 1
ATOM 3019 O O . LYS B 1 44 ? -9.656 21.656 14.75 1 92 44 LYS B O 1
ATOM 3024 N N . ALA B 1 45 ? -10.305 23.594 15.688 1 93.44 45 ALA B N 1
ATOM 3025 C CA . ALA B 1 45 ? -10.117 24.344 14.445 1 93.44 45 ALA B CA 1
ATOM 3026 C C . ALA B 1 45 ? -8.648 24.391 14.039 1 93.44 45 ALA B C 1
ATOM 3028 O O . ALA B 1 45 ? -8.32 24.234 12.859 1 93.44 45 ALA B O 1
ATOM 3029 N N . TYR B 1 46 ? -7.812 24.609 14.984 1 95.62 46 TYR B N 1
ATOM 3030 C CA . TYR B 1 46 ? -6.367 24.656 14.773 1 95.62 46 TYR B CA 1
ATOM 3031 C C . TYR B 1 46 ? -5.852 23.328 14.242 1 95.62 46 TYR B C 1
ATOM 3033 O O . TYR B 1 46 ? -5.09 23.297 13.273 1 95.62 46 TYR B O 1
ATOM 3041 N N . GLU B 1 47 ? -6.254 22.266 14.883 1 92 47 GLU B N 1
ATOM 3042 C CA . GLU B 1 47 ? -5.84 20.922 14.469 1 92 47 GLU B CA 1
ATOM 3043 C C . GLU B 1 47 ? -6.242 20.641 13.023 1 92 47 GLU B C 1
ATOM 3045 O O . GLU B 1 47 ? -5.449 20.125 12.234 1 92 47 GLU B O 1
ATOM 3050 N N . ALA B 1 48 ? -7.43 21 12.719 1 87 48 ALA B N 1
ATOM 3051 C CA . ALA B 1 48 ? -7.93 20.828 11.359 1 87 48 ALA B CA 1
ATOM 3052 C C . ALA B 1 48 ? -7.133 21.672 10.367 1 87 48 ALA B C 1
ATOM 3054 O O . ALA B 1 48 ? -6.84 21.219 9.258 1 87 48 ALA B O 1
ATOM 3055 N N . ALA B 1 49 ? -6.848 22.891 10.719 1 92.12 49 ALA B N 1
ATOM 3056 C CA . ALA B 1 49 ? -6.074 23.781 9.867 1 92.12 49 ALA B CA 1
ATOM 3057 C C . ALA B 1 49 ? -4.68 23.234 9.609 1 92.12 49 ALA B C 1
ATOM 3059 O O . ALA B 1 49 ? -4.137 23.375 8.508 1 92.12 49 ALA B O 1
ATOM 3060 N N . CYS B 1 50 ? -4.07 22.672 10.594 1 92.69 50 CYS B N 1
ATOM 3061 C CA . CYS B 1 50 ? -2.754 22.062 10.438 1 92.69 50 CYS B CA 1
ATOM 3062 C C . CYS B 1 50 ? -2.799 20.906 9.438 1 92.69 50 CYS B C 1
ATOM 3064 O O . CYS B 1 50 ? -1.898 20.766 8.609 1 92.69 50 CYS B O 1
ATOM 3066 N N . LYS B 1 51 ? -3.869 20.188 9.539 1 84.69 51 LYS B N 1
ATOM 3067 C CA . LYS B 1 51 ? -4.035 19.047 8.633 1 84.69 51 LYS B CA 1
ATOM 3068 C C . LYS B 1 51 ? -4.207 19.516 7.195 1 84.69 51 LYS B C 1
ATOM 3070 O O . LYS B 1 51 ? -3.971 18.766 6.254 1 84.69 51 LYS B O 1
ATOM 3075 N N . ARG B 1 52 ? -4.613 20.812 7.047 1 84.69 52 ARG B N 1
ATOM 3076 C CA . ARG B 1 52 ? -4.77 21.406 5.723 1 84.69 52 ARG B CA 1
ATOM 3077 C C . ARG B 1 52 ? -3.537 22.219 5.34 1 84.69 52 ARG B C 1
ATOM 3079 O O . ARG B 1 52 ? -3.572 23 4.375 1 84.69 52 ARG B O 1
ATOM 3086 N N . ASP B 1 53 ? -2.537 22.125 6.121 1 85.25 53 ASP B N 1
ATOM 3087 C CA . ASP B 1 53 ? -1.29 22.844 5.895 1 85.25 53 ASP B CA 1
ATOM 3088 C C . ASP B 1 53 ? -1.527 24.359 5.867 1 85.25 53 ASP B C 1
ATOM 3090 O O . ASP B 1 53 ? -0.901 25.078 5.086 1 85.25 53 ASP B O 1
ATOM 3094 N N . GLU B 1 54 ? -2.506 24.75 6.691 1 90.94 54 GLU B N 1
ATOM 3095 C CA . GLU B 1 54 ? -2.875 26.172 6.727 1 90.94 54 GLU B CA 1
ATOM 3096 C C . GLU B 1 54 ? -2.145 26.906 7.844 1 90.94 54 GLU B C 1
ATOM 3098 O O . GLU B 1 54 ? -2.166 28.125 7.902 1 90.94 54 GLU B O 1
ATOM 3103 N N . VAL B 1 55 ? -1.526 26.141 8.703 1 93.56 55 VAL B N 1
ATOM 3104 C CA . VAL B 1 55 ? -0.722 26.719 9.773 1 93.56 55 VAL B CA 1
ATOM 3105 C C . VAL B 1 55 ? 0.762 26.562 9.445 1 93.56 55 VAL B C 1
ATOM 3107 O O . VAL B 1 55 ? 1.318 25.469 9.562 1 93.56 55 VAL B O 1
ATOM 3110 N N . GLN B 1 56 ? 1.344 27.672 9 1 92.5 56 GLN B N 1
ATOM 3111 C CA . GLN B 1 56 ? 2.736 27.703 8.57 1 92.5 56 GLN B CA 1
ATOM 3112 C C . GLN B 1 56 ? 3.48 28.875 9.211 1 92.5 56 GLN B C 1
ATOM 3114 O O . GLN B 1 56 ? 2.863 29.844 9.641 1 92.5 56 GLN B O 1
ATOM 3119 N N . PRO B 1 57 ? 4.816 28.703 9.273 1 91.31 57 PRO B N 1
ATOM 3120 C CA . PRO B 1 57 ? 5.535 29.891 9.75 1 91.31 57 PRO B CA 1
ATOM 3121 C C . PRO B 1 57 ? 5.215 31.141 8.938 1 91.31 57 PRO B C 1
ATOM 3123 O O . PRO B 1 57 ? 5.156 31.094 7.707 1 91.31 57 PRO B O 1
ATOM 3126 N N . GLY B 1 58 ? 4.902 32.188 9.656 1 93.69 58 GLY B N 1
ATOM 3127 C CA . GLY B 1 58 ? 4.621 33.438 8.977 1 93.69 58 GLY B CA 1
ATOM 3128 C C . GLY B 1 58 ? 3.158 33.594 8.602 1 93.69 58 GLY B C 1
ATOM 3129 O O . GLY B 1 58 ? 2.787 34.562 7.93 1 93.69 58 GLY B O 1
ATOM 3130 N N . LYS B 1 59 ? 2.389 32.656 8.961 1 94.5 59 LYS B N 1
ATOM 3131 C CA . LYS B 1 59 ? 0.95 32.719 8.711 1 94.5 59 LYS B CA 1
ATOM 3132 C C . LYS B 1 59 ? 0.161 32.469 9.992 1 94.5 59 LYS B C 1
ATOM 3134 O O . LYS B 1 59 ? 0.325 31.406 10.617 1 94.5 59 LYS B O 1
ATOM 3139 N N . MET B 1 60 ? -0.692 33.438 10.336 1 96.19 60 MET B N 1
ATOM 3140 C CA . MET B 1 60 ? -1.482 33.281 11.555 1 96.19 60 MET B CA 1
ATOM 3141 C C . MET B 1 60 ? -2.736 32.469 11.289 1 96.19 60 MET B C 1
ATOM 3143 O O . MET B 1 60 ? -3.297 32.531 10.188 1 96.19 60 MET B O 1
ATOM 3147 N N . PHE B 1 61 ? -3.125 31.672 12.258 1 97.25 61 PHE B N 1
ATOM 3148 C CA . PHE B 1 61 ? -4.465 31.109 12.281 1 97.25 61 PHE B CA 1
ATOM 3149 C C . PHE B 1 61 ? -5.332 31.797 13.328 1 97.25 61 PHE B C 1
ATOM 3151 O O . PHE B 1 61 ? -5.117 31.641 14.531 1 97.25 61 PHE B O 1
ATOM 3158 N N . VAL B 1 62 ? -6.312 32.562 12.844 1 98 62 VAL B N 1
ATOM 3159 C CA . VAL B 1 62 ? -7.129 33.375 13.742 1 98 62 VAL B CA 1
ATOM 3160 C C . VAL B 1 62 ? -8.477 32.688 13.977 1 98 62 VAL B C 1
ATOM 3162 O O . VAL B 1 62 ? -9.172 32.344 13.023 1 98 62 VAL B O 1
ATOM 3165 N N . PHE B 1 63 ? -8.781 32.375 15.211 1 97.56 63 PHE B N 1
ATOM 3166 C CA . PHE B 1 63 ? -10.062 31.812 15.609 1 97.56 63 PHE B CA 1
ATOM 3167 C C . PHE B 1 63 ? -10.961 32.875 16.234 1 97.56 63 PHE B C 1
ATOM 3169 O O . PHE B 1 63 ? -10.594 33.5 17.234 1 97.56 63 PHE B O 1
ATOM 3176 N N . ASP B 1 64 ? -12.086 33.094 15.602 1 96.62 64 ASP B N 1
ATOM 3177 C CA . ASP B 1 64 ? -13.102 34 16.156 1 96.62 64 ASP B CA 1
ATOM 3178 C C . ASP B 1 64 ? -13.945 33.281 17.203 1 96.62 64 ASP B C 1
ATOM 3180 O O . ASP B 1 64 ? -14.633 32.312 16.906 1 96.62 64 ASP B O 1
ATOM 3184 N N . THR B 1 65 ? -13.938 33.75 18.406 1 94.25 65 THR B N 1
ATOM 3185 C CA . THR B 1 65 ? -14.633 33.062 19.5 1 94.25 65 THR B CA 1
ATOM 3186 C C . THR B 1 65 ? -16.141 33.25 19.391 1 94.25 65 THR B C 1
ATOM 3188 O O . THR B 1 65 ? -16.922 32.531 20.016 1 94.25 65 THR B O 1
ATOM 3191 N N . GLY B 1 66 ? -16.562 34.25 18.656 1 91.69 66 GLY B N 1
ATOM 3192 C CA . GLY B 1 66 ? -17.984 34.5 18.438 1 91.69 66 GLY B CA 1
ATOM 3193 C C . GLY B 1 66 ? -18.656 35.156 19.609 1 91.69 66 GLY B C 1
ATOM 3194 O O . GLY B 1 66 ? -19.891 35.188 19.688 1 91.69 66 GLY B O 1
ATOM 3195 N N . THR B 1 67 ? -17.906 35.656 20.531 1 88.94 67 THR B N 1
ATOM 3196 C CA . THR B 1 67 ? -18.469 36.312 21.703 1 88.94 67 THR B CA 1
ATOM 3197 C C . THR B 1 67 ? -18.312 37.812 21.625 1 88.94 67 THR B C 1
ATOM 3199 O O . THR B 1 67 ? -17.5 38.312 20.844 1 88.94 67 THR B O 1
ATOM 3202 N N . PHE B 1 68 ? -19.109 38.469 22.484 1 88.38 68 PHE B N 1
ATOM 3203 C CA . PHE B 1 68 ? -19.031 39.938 22.547 1 88.38 68 PHE B CA 1
ATOM 3204 C C . PHE B 1 68 ? -18.094 40.375 23.672 1 88.38 68 PHE B C 1
ATOM 3206 O O . PHE B 1 68 ? -17.75 41.562 23.766 1 88.38 68 PHE B O 1
ATOM 3213 N N . THR B 1 69 ? -17.734 39.406 24.469 1 91.19 69 THR B N 1
ATOM 3214 C CA . THR B 1 69 ? -16.781 39.688 25.531 1 91.19 69 THR B CA 1
ATOM 3215 C C . THR B 1 69 ? -15.383 39.25 25.156 1 91.19 69 THR B C 1
ATOM 3217 O O . THR B 1 69 ? -15.219 38.406 24.266 1 91.19 69 THR B O 1
ATOM 3220 N N . ASN B 1 70 ? -14.391 39.812 25.719 1 94.06 70 ASN B N 1
ATOM 3221 C CA . ASN B 1 70 ? -13.008 39.438 25.453 1 94.06 70 ASN B CA 1
ATOM 3222 C C . ASN B 1 70 ? -12.703 38.031 25.969 1 94.06 70 ASN B C 1
ATOM 3224 O O . ASN B 1 70 ? -13.242 37.625 26.984 1 94.06 70 ASN B O 1
ATOM 3228 N N . PRO B 1 71 ? -11.898 37.344 25.266 1 96.88 71 PRO B N 1
ATOM 3229 C CA . PRO B 1 71 ? -11.266 37.688 23.984 1 96.88 71 PRO B CA 1
ATOM 3230 C C . PRO B 1 71 ? -12.156 37.375 22.797 1 96.88 71 PRO B C 1
ATOM 3232 O O . PRO B 1 71 ? -12.812 36.344 22.75 1 96.88 71 PRO B O 1
ATOM 3235 N N . LYS B 1 72 ? -12.219 38.25 21.844 1 97.06 72 LYS B N 1
ATOM 3236 C CA . LYS B 1 72 ? -12.961 38.031 20.609 1 97.06 72 LYS B CA 1
ATOM 3237 C C . LYS B 1 72 ? -12.188 37.156 19.641 1 97.06 72 LYS B C 1
ATOM 3239 O O . LYS B 1 72 ? -12.781 36.438 18.844 1 97.06 72 LYS B O 1
ATOM 3244 N N . TYR B 1 73 ? -10.844 37.281 19.703 1 97.88 73 TYR B N 1
ATOM 3245 C CA . TYR B 1 73 ? -10 36.5 18.781 1 97.88 73 TYR B CA 1
ATOM 3246 C C . TYR B 1 73 ? -8.922 35.75 19.547 1 97.88 73 TYR B C 1
ATOM 3248 O O . TYR B 1 73 ? -8.352 36.281 20.516 1 97.88 73 TYR B O 1
ATOM 3256 N N . ILE B 1 74 ? -8.773 34.531 19.219 1 98.25 74 ILE B N 1
ATOM 3257 C CA . ILE B 1 74 ? -7.582 33.781 19.562 1 98.25 74 ILE B CA 1
ATOM 3258 C C . ILE B 1 74 ? -6.668 33.656 18.359 1 98.25 74 ILE B C 1
ATOM 3260 O O . ILE B 1 74 ? -7.062 33.062 17.328 1 98.25 74 ILE B O 1
ATOM 3264 N N . ILE B 1 75 ? -5.477 34.188 18.422 1 98.38 75 ILE B N 1
ATOM 3265 C CA . ILE B 1 75 ? -4.547 34.125 17.312 1 98.38 75 ILE B CA 1
ATOM 3266 C C . ILE B 1 75 ? -3.482 33.062 17.562 1 98.38 75 ILE B C 1
ATOM 3268 O O . ILE B 1 75 ? -2.621 33.219 18.422 1 98.38 75 ILE B O 1
ATOM 3272 N N . ASN B 1 76 ? -3.566 32 16.828 1 98.25 76 ASN B N 1
ATOM 3273 C CA . ASN B 1 76 ? -2.568 30.938 16.922 1 98.25 76 ASN B CA 1
ATOM 3274 C C . ASN B 1 76 ? -1.321 31.266 16.109 1 98.25 76 ASN B C 1
ATOM 3276 O O . ASN B 1 76 ? -1.375 31.328 14.875 1 98.25 76 ASN B O 1
ATOM 3280 N N . PHE B 1 77 ? -0.254 31.547 16.781 1 97.88 77 PHE B N 1
ATOM 3281 C CA . PHE B 1 77 ? 1.029 31.984 16.234 1 97.88 77 PHE B CA 1
ATOM 3282 C C . PHE B 1 77 ? 2.004 30.828 16.141 1 97.88 77 PHE B C 1
ATOM 3284 O O . PHE B 1 77 ? 2.518 30.344 17.156 1 97.88 77 PHE B O 1
ATOM 3291 N N . PRO B 1 78 ? 2.244 30.297 14.914 1 96.5 78 PRO B N 1
ATOM 3292 C CA . PRO B 1 78 ? 3.203 29.188 14.797 1 96.5 78 PRO B CA 1
ATOM 3293 C C . PRO B 1 78 ? 4.633 29.609 15.125 1 96.5 78 PRO B C 1
ATOM 3295 O O . PRO B 1 78 ? 5.297 30.234 14.297 1 96.5 78 PRO B O 1
ATOM 3298 N N . THR B 1 79 ? 5.113 29.234 16.297 1 94.31 79 THR B N 1
ATOM 3299 C CA . THR B 1 79 ? 6.477 29.547 16.703 1 94.31 79 THR B CA 1
ATOM 3300 C C . THR B 1 79 ? 7.414 28.375 16.438 1 94.31 79 THR B C 1
ATOM 3302 O O . THR B 1 79 ? 8.633 28.531 16.422 1 94.31 79 THR B O 1
ATOM 3305 N N . LYS B 1 80 ? 6.777 27.188 16.359 1 90.81 80 LYS B N 1
ATOM 3306 C CA . LYS B 1 80 ? 7.508 25.969 16.031 1 90.81 80 LYS B CA 1
ATOM 3307 C C . LYS B 1 80 ? 6.895 25.266 14.82 1 90.81 80 LYS B C 1
ATOM 3309 O O . LYS B 1 80 ? 5.672 25.25 14.664 1 90.81 80 LYS B O 1
ATOM 3314 N N . ARG B 1 81 ? 7.746 24.703 14.047 1 91.12 81 ARG B N 1
ATOM 3315 C CA . ARG B 1 81 ? 7.25 23.938 12.906 1 91.12 81 ARG B CA 1
ATOM 3316 C C . ARG B 1 81 ? 6.777 22.547 13.344 1 91.12 81 ARG B C 1
ATOM 3318 O O . ARG B 1 81 ? 5.832 22 12.773 1 91.12 81 ARG B O 1
ATOM 3325 N N . HIS B 1 82 ? 7.473 21.969 14.305 1 88.5 82 HIS B N 1
ATOM 3326 C CA . HIS B 1 82 ? 7.137 20.703 14.945 1 88.5 82 HIS B CA 1
ATOM 3327 C C . HIS B 1 82 ? 7.332 20.797 16.453 1 88.5 82 HIS B C 1
ATOM 3329 O O . HIS B 1 82 ? 8.25 21.469 16.938 1 88.5 82 HIS B O 1
ATOM 3335 N N . TRP B 1 83 ? 6.582 20.062 17.188 1 83.44 83 TRP B N 1
ATOM 3336 C CA . TRP B 1 83 ? 6.59 20.203 18.641 1 83.44 83 TRP B CA 1
ATOM 3337 C C . TRP B 1 83 ? 7.898 19.688 19.234 1 83.44 83 TRP B C 1
ATOM 3339 O O . TRP B 1 83 ? 8.312 20.125 20.312 1 83.44 83 TRP B O 1
ATOM 3349 N N . ARG B 1 84 ? 8.547 18.828 18.531 1 79.25 84 ARG B N 1
ATOM 3350 C CA . ARG B 1 84 ? 9.805 18.266 19 1 79.25 84 ARG B CA 1
ATOM 3351 C C . ARG B 1 84 ? 10.984 19.172 18.656 1 79.25 84 ARG B C 1
ATOM 3353 O O . ARG B 1 84 ? 12.086 18.984 19.172 1 79.25 84 ARG B O 1
ATOM 3360 N N . GLY B 1 85 ? 10.773 20.125 17.812 1 83.19 85 GLY B N 1
ATOM 3361 C CA . GLY B 1 85 ? 11.844 21.016 17.375 1 83.19 85 GLY B CA 1
ATOM 3362 C C . GLY B 1 85 ? 11.906 22.297 18.172 1 83.19 85 GLY B C 1
ATOM 3363 O O . GLY B 1 85 ? 11.07 22.547 19.047 1 83.19 85 GLY B O 1
ATOM 3364 N N . LYS B 1 86 ? 12.875 23.125 17.844 1 87.44 86 LYS B N 1
ATOM 3365 C CA . LYS B 1 86 ? 13.039 24.422 18.469 1 87.44 86 LYS B CA 1
ATOM 3366 C C . LYS B 1 86 ? 12.422 25.531 17.594 1 87.44 86 LYS B C 1
ATOM 3368 O O . LYS B 1 86 ? 12.25 25.359 16.391 1 87.44 86 LYS B O 1
ATOM 3373 N N . SER B 1 87 ? 12.047 26.594 18.234 1 90.88 87 SER B N 1
ATOM 3374 C CA . SER B 1 87 ? 11.609 27.781 17.516 1 90.88 87 SER B CA 1
ATOM 3375 C C . SER B 1 87 ? 12.773 28.438 16.781 1 90.88 87 SER B C 1
ATOM 3377 O O . SER B 1 87 ? 13.938 28.234 17.125 1 90.88 87 SER B O 1
ATOM 3379 N N . ARG B 1 88 ? 12.461 29.094 15.766 1 91.88 88 ARG B N 1
ATOM 3380 C CA . ARG B 1 88 ? 13.43 29.844 14.961 1 91.88 88 ARG B CA 1
ATOM 3381 C C . ARG B 1 88 ? 13.102 31.328 14.938 1 91.88 88 ARG B C 1
ATOM 3383 O O . ARG B 1 88 ? 11.93 31.703 14.844 1 91.88 88 ARG B O 1
ATOM 3390 N N . MET B 1 89 ? 14.18 32.125 15.031 1 92.94 89 MET B N 1
ATOM 3391 C CA . MET B 1 89 ? 13.969 33.594 15 1 92.94 89 MET B CA 1
ATOM 3392 C C . MET B 1 89 ? 13.312 34 13.695 1 92.94 89 MET B C 1
ATOM 3394 O O . MET B 1 89 ? 12.477 34.906 13.68 1 92.94 89 MET B O 1
ATOM 3398 N N . ASP B 1 90 ? 13.711 33.312 12.609 1 92.69 90 ASP B N 1
ATOM 3399 C CA . ASP B 1 90 ? 13.125 33.625 11.312 1 92.69 90 ASP B CA 1
ATOM 3400 C C . ASP B 1 90 ? 11.617 33.406 11.32 1 92.69 90 ASP B C 1
ATOM 3402 O O . ASP B 1 90 ? 10.867 34.125 10.68 1 92.69 90 ASP B O 1
ATOM 3406 N N . ASP B 1 91 ? 11.219 32.438 11.984 1 94.5 91 ASP B N 1
ATOM 3407 C CA . ASP B 1 91 ? 9.797 32.125 12.086 1 94.5 91 ASP B CA 1
ATOM 3408 C C . ASP B 1 91 ? 9.078 33.188 12.945 1 94.5 91 ASP B C 1
ATOM 3410 O O . ASP B 1 91 ? 7.938 33.531 12.664 1 94.5 91 ASP B O 1
ATOM 3414 N N . ILE B 1 92 ? 9.742 33.656 13.992 1 96.06 92 ILE B N 1
ATOM 3415 C CA . ILE B 1 92 ? 9.195 34.719 14.836 1 96.06 92 ILE B CA 1
ATOM 3416 C C . ILE B 1 92 ? 9.047 36 14.023 1 96.06 92 ILE B C 1
ATOM 3418 O O . ILE B 1 92 ? 7.992 36.656 14.047 1 96.06 92 ILE B O 1
ATOM 3422 N N . ASP B 1 93 ? 10.07 36.312 13.258 1 96.44 93 ASP B N 1
ATOM 3423 C CA . ASP B 1 93 ? 10.07 37.531 12.469 1 96.44 93 ASP B CA 1
ATOM 3424 C C . ASP B 1 93 ? 8.938 37.531 11.445 1 96.44 93 ASP B C 1
ATOM 3426 O O . ASP B 1 93 ? 8.164 38.469 11.359 1 96.44 93 ASP B O 1
ATOM 3430 N N . SER B 1 94 ? 8.891 36.469 10.719 1 95.94 94 SER B N 1
ATOM 3431 C CA . SER B 1 94 ? 7.844 36.344 9.703 1 95.94 94 SER B CA 1
ATOM 3432 C C . SER B 1 94 ? 6.457 36.312 10.336 1 95.94 94 SER B C 1
ATOM 3434 O O . SER B 1 94 ? 5.504 36.875 9.797 1 95.94 94 SER B O 1
ATOM 3436 N N . GLY B 1 95 ? 6.352 35.688 11.43 1 97.25 95 GLY B N 1
ATOM 3437 C CA . GLY B 1 95 ? 5.09 35.625 12.156 1 97.25 95 GLY B CA 1
ATOM 3438 C C . GLY B 1 95 ? 4.633 37 12.664 1 97.25 95 GLY B C 1
ATOM 3439 O O . GLY B 1 95 ? 3.439 37.312 12.617 1 97.25 95 GLY B O 1
ATOM 3440 N N . LEU B 1 96 ? 5.543 37.781 13.133 1 97.62 96 LEU B N 1
ATOM 3441 C CA . LEU B 1 96 ? 5.215 39.094 13.664 1 97.62 96 LEU B CA 1
ATOM 3442 C C . LEU B 1 96 ? 4.703 40.031 12.562 1 97.62 96 LEU B C 1
ATOM 3444 O O . LEU B 1 96 ? 3.811 40.844 12.789 1 97.62 96 LEU B O 1
ATOM 3448 N N . VAL B 1 97 ? 5.297 39.875 11.375 1 97.06 97 VAL B N 1
ATOM 3449 C CA . VAL B 1 97 ? 4.801 40.625 10.227 1 97.06 97 VAL B CA 1
ATOM 3450 C C . VAL B 1 97 ? 3.35 40.25 9.945 1 97.06 97 VAL B C 1
ATOM 3452 O O . VAL B 1 97 ? 2.494 41.094 9.75 1 97.06 97 VAL B O 1
ATOM 3455 N N . ALA B 1 98 ? 3.127 38.969 9.945 1 97.25 98 ALA B N 1
ATOM 3456 C CA . ALA B 1 98 ? 1.785 38.438 9.695 1 97.25 98 ALA B CA 1
ATOM 3457 C C . ALA B 1 98 ? 0.819 38.875 10.797 1 97.25 98 ALA B C 1
ATOM 3459 O O . ALA B 1 98 ? -0.348 39.156 10.531 1 97.25 98 ALA B O 1
ATOM 3460 N N . LEU B 1 99 ? 1.268 38.844 12.031 1 97.69 99 LEU B N 1
ATOM 3461 C CA . LEU B 1 99 ? 0.436 39.25 13.164 1 97.69 99 LEU B CA 1
ATOM 3462 C C . LEU B 1 99 ? -0.002 40.688 13.039 1 97.69 99 LEU B C 1
ATOM 3464 O O . LEU B 1 99 ? -1.172 41.031 13.266 1 97.69 99 LEU B O 1
ATOM 3468 N N . ALA B 1 100 ? 0.917 41.562 12.68 1 97.44 100 ALA B N 1
ATOM 3469 C CA . ALA B 1 100 ? 0.609 42.969 12.492 1 97.44 100 ALA B CA 1
ATOM 3470 C C . ALA B 1 100 ? -0.459 43.156 11.422 1 97.44 100 ALA B C 1
ATOM 3472 O O . ALA B 1 100 ? -1.348 44 11.57 1 97.44 100 ALA B O 1
ATOM 3473 N N . GLU B 1 101 ? -0.277 42.406 10.406 1 96.94 101 GLU B N 1
ATOM 3474 C CA . GLU B 1 101 ? -1.249 42.5 9.32 1 96.94 101 GLU B CA 1
ATOM 3475 C C . GLU B 1 101 ? -2.641 42.062 9.797 1 96.94 101 GLU B C 1
ATOM 3477 O O . GLU B 1 101 ? -3.639 42.688 9.406 1 96.94 101 GLU B O 1
ATOM 3482 N N . GLU B 1 102 ? -2.738 41.031 10.562 1 97.12 102 GLU B N 1
ATOM 3483 C CA . GLU B 1 102 ? -4.016 40.562 11.102 1 97.12 102 GLU B CA 1
ATOM 3484 C C . GLU B 1 102 ? -4.645 41.625 12.008 1 97.12 102 GLU B C 1
ATOM 3486 O O . GLU B 1 102 ? -5.859 41.812 11.992 1 97.12 102 GLU B O 1
ATOM 3491 N N . VAL B 1 103 ? -3.869 42.25 12.82 1 97.06 103 VAL B N 1
ATOM 3492 C CA . VAL B 1 103 ? -4.336 43.281 13.734 1 97.06 103 VAL B CA 1
ATOM 3493 C C . VAL B 1 103 ? -4.934 44.438 12.93 1 97.06 103 VAL B C 1
ATOM 3495 O O . VAL B 1 103 ? -6.004 44.969 13.266 1 97.06 103 VAL B O 1
ATOM 3498 N N . ARG B 1 104 ? -4.242 44.812 11.859 1 96.19 104 ARG B N 1
ATOM 3499 C CA . ARG B 1 104 ? -4.707 45.875 11 1 96.19 104 ARG B CA 1
ATOM 3500 C C . ARG B 1 104 ? -6.012 45.5 10.297 1 96.19 104 ARG B C 1
ATOM 3502 O O . ARG B 1 104 ? -6.977 46.281 10.32 1 96.19 104 ARG B O 1
ATOM 3509 N N . GLN B 1 105 ? -6.031 44.375 9.727 1 95.81 105 GLN B N 1
ATOM 3510 C CA . GLN B 1 105 ? -7.152 43.938 8.906 1 95.81 105 GLN B CA 1
ATOM 3511 C C . GLN B 1 105 ? -8.414 43.781 9.742 1 95.81 105 GLN B C 1
ATOM 3513 O O . GLN B 1 105 ? -9.523 44 9.258 1 95.81 105 GLN B O 1
ATOM 3518 N N . ARG B 1 106 ? -8.242 43.406 10.961 1 95.69 106 ARG B N 1
ATOM 3519 C CA . ARG B 1 106 ? -9.398 43.125 11.805 1 95.69 106 ARG B CA 1
ATOM 3520 C C . ARG B 1 106 ? -9.664 44.281 12.766 1 95.69 106 ARG B C 1
ATOM 3522 O O . ARG B 1 106 ? -10.594 44.219 13.57 1 95.69 106 ARG B O 1
ATOM 3529 N N . SER B 1 107 ? -8.836 45.312 12.711 1 95.5 107 SER B N 1
ATOM 3530 C CA . SER B 1 107 ? -8.961 46.5 13.539 1 95.5 107 SER B CA 1
ATOM 3531 C C . SER B 1 107 ? -8.984 46.156 15.016 1 95.5 107 SER B C 1
ATOM 3533 O O . SER B 1 107 ? -9.852 46.594 15.766 1 95.5 107 SER B O 1
ATOM 3535 N N . ILE B 1 108 ? -8.109 45.281 15.359 1 96.5 108 ILE B N 1
ATOM 3536 C CA . ILE B 1 108 ? -7.988 44.875 16.766 1 96.5 108 ILE B CA 1
ATOM 3537 C C . ILE B 1 108 ? -7.43 46.031 17.594 1 96.5 108 ILE B C 1
ATOM 3539 O O . ILE B 1 108 ? -6.461 46.688 17.188 1 96.5 108 ILE B O 1
ATOM 3543 N N . ARG B 1 109 ? -7.992 46.281 18.766 1 96.5 109 ARG B N 1
ATOM 3544 C CA . ARG B 1 109 ? -7.621 47.438 19.547 1 96.5 109 ARG B CA 1
ATOM 3545 C C . ARG B 1 109 ? -6.766 47.062 20.75 1 96.5 109 ARG B C 1
ATOM 3547 O O . ARG B 1 109 ? -6.105 47.906 21.344 1 96.5 109 ARG B O 1
ATOM 3554 N N . SER B 1 110 ? -6.832 45.812 21.172 1 97.5 110 SER B N 1
ATOM 3555 C CA . SER B 1 110 ? -5.98 45.344 22.266 1 97.5 110 SER B CA 1
ATOM 3556 C C . SER B 1 110 ? -5.578 43.875 22.047 1 97.5 110 SER B C 1
ATOM 3558 O O . SER B 1 110 ? -6.379 43.062 21.562 1 97.5 110 SER B O 1
ATOM 3560 N N . ILE B 1 111 ? -4.352 43.562 22.344 1 98.31 111 ILE B N 1
ATOM 3561 C CA . ILE B 1 111 ? -3.85 42.219 22.094 1 98.31 111 ILE B CA 1
ATOM 3562 C C . ILE B 1 111 ? -2.883 41.812 23.203 1 98.31 111 ILE B C 1
ATOM 3564 O O . ILE B 1 111 ? -2.1 42.625 23.688 1 98.31 111 ILE B O 1
ATOM 3568 N N . ALA B 1 112 ? -3.035 40.594 23.719 1 98.12 112 ALA B N 1
ATOM 3569 C CA . ALA B 1 112 ? -2.102 40 24.688 1 98.12 112 ALA B CA 1
ATOM 3570 C C . ALA B 1 112 ? -1.156 39.031 24 1 98.12 112 ALA B C 1
ATOM 3572 O O . ALA B 1 112 ? -1.596 38.156 23.25 1 98.12 112 ALA B O 1
ATOM 3573 N N . ILE B 1 113 ? 0.137 39.125 24.219 1 97.75 113 ILE B N 1
ATOM 3574 C CA . ILE B 1 113 ? 1.151 38.344 23.516 1 97.75 113 ILE B CA 1
ATOM 3575 C C . ILE B 1 113 ? 2.055 37.656 24.531 1 97.75 113 ILE B C 1
ATOM 3577 O O . ILE B 1 113 ? 2.617 38.312 25.422 1 97.75 113 ILE B O 1
ATOM 3581 N N . PRO B 1 114 ? 2.148 36.375 24.422 1 96.31 114 PRO B N 1
ATOM 3582 C CA . PRO B 1 114 ? 3.105 35.625 25.25 1 96.31 114 PRO B CA 1
ATOM 3583 C C . PRO B 1 114 ? 4.547 35.781 24.766 1 96.31 114 PRO B C 1
ATOM 3585 O O . PRO B 1 114 ? 4.789 36.406 23.719 1 96.31 114 PRO B O 1
ATOM 3588 N N . PRO B 1 115 ? 5.531 35.312 25.594 1 93.75 115 PRO B N 1
ATOM 3589 C CA . PRO B 1 115 ? 6.914 35.344 25.125 1 93.75 115 PRO B CA 1
ATOM 3590 C C . PRO B 1 115 ? 7.176 34.375 23.969 1 93.75 115 PRO B C 1
ATOM 3592 O O . PRO B 1 115 ? 7.688 33.281 24.203 1 93.75 115 PRO B O 1
ATOM 3595 N N . LEU B 1 116 ? 6.953 34.844 22.828 1 94.56 116 LEU B N 1
ATOM 3596 C CA . LEU B 1 116 ? 6.961 34.031 21.609 1 94.56 116 LEU B CA 1
ATOM 3597 C C . LEU B 1 116 ? 8.25 33.219 21.516 1 94.56 116 LEU B C 1
ATOM 3599 O O . LEU B 1 116 ? 9.336 33.781 21.406 1 94.56 116 LEU B O 1
ATOM 3603 N N . GLY B 1 117 ? 8.094 31.938 21.609 1 90.75 117 GLY B N 1
ATOM 3604 C CA . GLY B 1 117 ? 9.195 31.016 21.359 1 90.75 117 GLY B CA 1
ATOM 3605 C C . GLY B 1 117 ? 10.227 31 22.469 1 90.75 117 GLY B C 1
ATOM 3606 O O . GLY B 1 117 ? 11.242 30.312 22.391 1 90.75 117 GLY B O 1
ATOM 3607 N N . SER B 1 118 ? 10.133 31.734 23.562 1 86.94 118 SER B N 1
ATOM 3608 C CA . SER B 1 118 ? 11.172 31.922 24.562 1 86.94 118 SER B CA 1
ATOM 3609 C C . SER B 1 118 ? 10.945 31.016 25.766 1 86.94 118 SER B C 1
ATOM 3611 O O . SER B 1 118 ? 11.711 31.062 26.734 1 86.94 118 SER B O 1
ATOM 3613 N N . GLY B 1 119 ? 10.164 30.141 25.781 1 80.75 119 GLY B N 1
ATOM 3614 C CA . GLY B 1 119 ? 9.969 29.094 26.766 1 80.75 119 GLY B CA 1
ATOM 3615 C C . GLY B 1 119 ? 10.383 27.719 26.266 1 80.75 119 GLY B C 1
ATOM 3616 O O . GLY B 1 119 ? 11.57 27.453 26.078 1 80.75 119 GLY B O 1
ATOM 3617 N N . LEU B 1 120 ? 9.453 26.984 26.016 1 76.25 120 LEU B N 1
ATOM 3618 C CA . LEU B 1 120 ? 9.68 25.641 25.516 1 76.25 120 LEU B CA 1
ATOM 3619 C C . LEU B 1 120 ? 10.312 25.688 24.125 1 76.25 120 LEU B C 1
ATOM 3621 O O . LEU B 1 120 ? 10.883 24.703 23.656 1 76.25 120 LEU B O 1
ATOM 3625 N N . GLY B 1 121 ? 10.266 26.891 23.531 1 84.94 121 GLY B N 1
ATOM 3626 C CA . GLY B 1 121 ? 10.797 27.047 22.188 1 84.94 121 GLY B CA 1
ATOM 3627 C C . GLY B 1 121 ? 12.297 27.297 22.172 1 84.94 121 GLY B C 1
ATOM 3628 O O . GLY B 1 121 ? 12.945 27.141 21.125 1 84.94 121 GLY B O 1
ATOM 3629 N N . GLY B 1 122 ? 12.906 27.828 23.297 1 83.56 122 GLY B N 1
ATOM 3630 C CA . GLY B 1 122 ? 14.344 27.875 23.469 1 83.56 122 GLY B CA 1
ATOM 3631 C C . GLY B 1 122 ? 14.953 29.203 23.031 1 83.56 122 GLY B C 1
ATOM 3632 O O . GLY B 1 122 ? 16.156 29.406 23.172 1 83.56 122 GLY B O 1
ATOM 3633 N N . LEU B 1 123 ? 14.18 30.141 22.531 1 90.69 123 LEU B N 1
ATOM 3634 C CA . LEU B 1 123 ? 14.727 31.422 22.094 1 90.69 123 LEU B CA 1
ATOM 3635 C C . LEU B 1 123 ? 15.016 32.312 23.297 1 90.69 123 LEU B C 1
ATOM 3637 O O . LEU B 1 123 ? 14.398 32.188 24.359 1 90.69 123 LEU B O 1
ATOM 3641 N N . ASN B 1 124 ? 16 33.188 23.125 1 90.5 124 ASN B N 1
ATOM 3642 C CA . ASN B 1 124 ? 16.328 34.156 24.141 1 90.5 124 ASN B CA 1
ATOM 3643 C C . ASN B 1 124 ? 15.336 35.312 24.156 1 90.5 124 ASN B C 1
ATOM 3645 O O . ASN B 1 124 ? 15.219 36.031 23.172 1 90.5 124 ASN B O 1
ATOM 3649 N N . TRP B 1 125 ? 14.719 35.531 25.266 1 92.81 125 TRP B N 1
ATOM 3650 C CA . TRP B 1 125 ? 13.703 36.562 25.406 1 92.81 125 TRP B CA 1
ATOM 3651 C C . TRP B 1 125 ? 14.266 37.938 25.062 1 92.81 125 TRP B C 1
ATOM 3653 O O . TRP B 1 125 ? 13.57 38.75 24.469 1 92.81 125 TRP B O 1
ATOM 3663 N N . GLU B 1 126 ? 15.477 38.125 25.391 1 93.12 126 GLU B N 1
ATOM 3664 C CA . GLU B 1 126 ? 16.109 39.438 25.141 1 93.12 126 GLU B CA 1
ATOM 3665 C C . GLU B 1 126 ? 16.219 39.688 23.641 1 93.12 126 GLU B C 1
ATOM 3667 O O . GLU B 1 126 ? 16.328 40.844 23.219 1 93.12 126 GLU B O 1
ATOM 3672 N N . ASP B 1 127 ? 16.203 38.625 22.891 1 94.88 127 ASP B N 1
ATOM 3673 C CA . ASP B 1 127 ? 16.25 38.781 21.438 1 94.88 127 ASP B CA 1
ATOM 3674 C C . ASP B 1 127 ? 14.836 38.938 20.859 1 94.88 127 ASP B C 1
ATOM 3676 O O . ASP B 1 127 ? 14.641 39.625 19.859 1 94.88 127 ASP B O 1
ATOM 3680 N N . VAL B 1 128 ? 13.836 38.312 21.453 1 96.06 128 VAL B N 1
ATOM 3681 C CA . VAL B 1 128 ? 12.477 38.25 20.922 1 96.06 128 VAL B CA 1
ATOM 3682 C C . VAL B 1 128 ? 11.727 39.531 21.266 1 96.06 128 VAL B C 1
ATOM 3684 O O . VAL B 1 128 ? 10.984 40.062 20.438 1 96.06 128 VAL B O 1
ATOM 3687 N N . ARG B 1 129 ? 11.953 40.062 22.438 1 95.62 129 ARG B N 1
ATOM 3688 C CA . ARG B 1 129 ? 11.234 41.219 22.953 1 95.62 129 ARG B CA 1
ATOM 3689 C C . ARG B 1 129 ? 11.328 42.406 21.984 1 95.62 129 ARG B C 1
ATOM 3691 O O . ARG B 1 129 ? 10.312 42.969 21.578 1 95.62 129 ARG B O 1
ATOM 3698 N N . PRO B 1 130 ? 12.562 42.75 21.547 1 96.19 130 PRO B N 1
ATOM 3699 C CA . PRO B 1 130 ? 12.656 43.906 20.641 1 96.19 130 PRO B CA 1
ATOM 3700 C C . PRO B 1 130 ? 11.953 43.656 19.312 1 96.19 130 PRO B C 1
ATOM 3702 O O . PRO B 1 130 ? 11.492 44.594 18.672 1 96.19 130 PRO B O 1
ATOM 3705 N N . ARG B 1 131 ? 11.852 42.406 18.875 1 96.81 131 ARG B N 1
ATOM 3706 C CA . ARG B 1 131 ? 11.172 42.094 17.625 1 96.81 131 ARG B CA 1
ATOM 3707 C C . ARG B 1 131 ? 9.664 42.312 17.75 1 96.81 131 ARG B C 1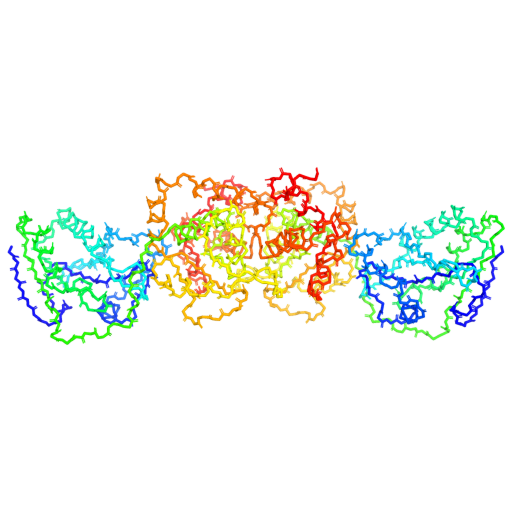
ATOM 3709 O O . ARG B 1 131 ? 9.023 42.781 16.797 1 96.81 131 ARG B O 1
ATOM 3716 N N . ILE B 1 132 ? 9.109 42 18.875 1 97 132 ILE B N 1
ATOM 3717 C CA . ILE B 1 132 ? 7.695 42.25 19.125 1 97 132 ILE B CA 1
ATOM 3718 C C . ILE B 1 132 ? 7.41 43.75 19.109 1 97 132 ILE B C 1
ATOM 3720 O O . ILE B 1 132 ? 6.465 44.188 18.453 1 97 132 ILE B O 1
ATOM 3724 N N . GLU B 1 133 ? 8.234 44.5 19.797 1 96.44 133 GLU B N 1
ATOM 3725 C CA . GLU B 1 133 ? 8.07 45.938 19.859 1 96.44 133 GLU B CA 1
ATOM 3726 C C . GLU B 1 133 ? 8.148 46.562 18.469 1 96.44 133 GLU B C 1
ATOM 3728 O O . GLU B 1 133 ? 7.301 47.406 18.125 1 96.44 133 GLU B O 1
ATOM 3733 N N . ALA B 1 134 ? 9.156 46.125 17.766 1 96.06 134 ALA B N 1
ATOM 3734 C CA . ALA B 1 134 ? 9.383 46.719 16.438 1 96.06 134 ALA B CA 1
ATOM 3735 C C . ALA B 1 134 ? 8.203 46.438 15.508 1 96.06 134 ALA B C 1
ATOM 3737 O O . ALA B 1 134 ? 7.848 47.281 14.68 1 96.06 134 ALA B O 1
ATOM 3738 N N . ALA B 1 135 ? 7.586 45.281 15.609 1 95.94 135 ALA B N 1
ATOM 3739 C CA . ALA B 1 135 ? 6.531 44.844 14.688 1 95.94 135 ALA B CA 1
ATOM 3740 C C . ALA B 1 135 ? 5.207 45.531 15.016 1 95.94 135 ALA B C 1
ATOM 3742 O O . ALA B 1 135 ? 4.391 45.781 14.125 1 95.94 135 ALA B O 1
ATOM 3743 N N . LEU B 1 136 ? 4.984 45.938 16.312 1 95.5 136 LEU B N 1
ATOM 3744 C CA . LEU B 1 136 ? 3.639 46.375 16.703 1 95.5 136 LEU B CA 1
ATOM 3745 C C . LEU B 1 136 ? 3.619 47.812 17.141 1 95.5 136 LEU B C 1
ATOM 3747 O O . LEU B 1 136 ? 2.549 48.406 17.281 1 95.5 136 LEU B O 1
ATOM 3751 N N . ARG B 1 137 ? 4.734 48.469 17.25 1 91.38 137 ARG B N 1
ATOM 3752 C CA . ARG B 1 137 ? 4.844 49.812 17.812 1 91.38 137 ARG B CA 1
ATOM 3753 C C . ARG B 1 137 ? 4.145 50.844 16.922 1 91.38 137 ARG B C 1
ATOM 3755 O O . ARG B 1 137 ? 3.621 51.844 17.422 1 91.38 137 ARG B O 1
ATOM 3762 N N . ASP B 1 138 ? 4.059 50.625 15.609 1 90.62 138 ASP B N 1
ATOM 3763 C CA . ASP B 1 138 ? 3.564 51.656 14.695 1 90.62 138 ASP B CA 1
ATOM 3764 C C . ASP B 1 138 ? 2.08 51.469 14.406 1 90.62 138 ASP B C 1
ATOM 3766 O O . ASP B 1 138 ? 1.486 52.219 13.641 1 90.62 138 ASP B O 1
ATOM 3770 N N . LEU B 1 139 ? 1.512 50.469 14.992 1 92.94 139 LEU B N 1
ATOM 3771 C CA . LEU B 1 139 ? 0.087 50.25 14.766 1 92.94 139 LEU B CA 1
ATOM 3772 C C . LEU B 1 139 ? -0.75 51.219 15.602 1 92.94 139 LEU B C 1
ATOM 3774 O O . LEU B 1 139 ? -0.639 51.25 16.828 1 92.94 139 LEU B O 1
ATOM 3778 N N . PRO B 1 140 ? -1.522 51.969 14.906 1 89.44 140 PRO B N 1
ATOM 3779 C CA . PRO B 1 140 ? -2.285 53 15.625 1 89.44 140 PRO B CA 1
ATOM 3780 C C . PRO B 1 140 ? -3.391 52.406 16.5 1 89.44 140 PRO B C 1
ATOM 3782 O O . PRO B 1 140 ? -4.012 51.406 16.125 1 89.44 140 PRO B O 1
ATOM 3785 N N . ASP B 1 141 ? -3.709 52.969 17.609 1 91.88 141 ASP B N 1
ATOM 3786 C CA . ASP B 1 141 ? -4.848 52.688 18.484 1 91.88 141 ASP B CA 1
ATOM 3787 C C . ASP B 1 141 ? -4.824 51.25 18.953 1 91.88 141 ASP B C 1
ATOM 3789 O O . ASP B 1 141 ? -5.859 50.562 18.953 1 91.88 141 ASP B O 1
ATOM 3793 N N . LEU B 1 142 ? -3.654 50.688 19.094 1 96.12 142 LEU B N 1
ATOM 3794 C CA . LEU B 1 142 ? -3.512 49.312 19.562 1 96.12 142 LEU B CA 1
ATOM 3795 C C . LEU B 1 142 ? -2.867 49.281 20.953 1 96.12 142 LEU B C 1
ATOM 3797 O O . LEU B 1 142 ? -1.798 49.844 21.156 1 96.12 142 LEU B O 1
ATOM 3801 N N . ASP B 1 143 ? -3.533 48.688 21.906 1 96.81 143 ASP B N 1
ATOM 3802 C CA . ASP B 1 143 ? -2.973 48.406 23.219 1 96.81 143 ASP B CA 1
ATOM 3803 C C . ASP B 1 143 ? -2.35 47 23.266 1 96.81 143 ASP B C 1
ATOM 3805 O O . ASP B 1 143 ? -3.055 46 23.141 1 96.81 143 ASP B O 1
ATOM 3809 N N . VAL B 1 144 ? -1.047 46.938 23.422 1 97.69 144 VAL B N 1
ATOM 3810 C CA . VAL B 1 144 ? -0.339 45.656 23.391 1 97.69 144 VAL B CA 1
ATOM 3811 C C . VAL B 1 144 ? 0.089 45.25 24.812 1 97.69 144 VAL B C 1
ATOM 3813 O O . VAL B 1 144 ? 0.796 46.031 25.469 1 97.69 144 VAL B O 1
ATOM 3816 N N . ILE B 1 145 ? -0.367 44.125 25.266 1 97.31 145 ILE B N 1
ATOM 3817 C CA . ILE B 1 145 ? 0.041 43.562 26.547 1 97.31 145 ILE B CA 1
ATOM 3818 C C . ILE B 1 145 ? 1.007 42.406 26.328 1 97.31 145 ILE B C 1
ATOM 3820 O O . ILE B 1 145 ? 0.6 41.312 25.891 1 97.31 145 ILE B O 1
ATOM 3824 N N . VAL B 1 146 ? 2.232 42.594 26.656 1 96.94 146 VAL B N 1
ATOM 3825 C CA . VAL B 1 146 ? 3.236 41.562 26.453 1 96.94 146 VAL B CA 1
ATOM 3826 C C . VAL B 1 146 ? 3.508 40.844 27.781 1 96.94 146 VAL B C 1
ATOM 3828 O O . VAL B 1 146 ? 3.861 41.469 28.781 1 96.94 146 VAL B O 1
ATOM 3831 N N . PHE B 1 147 ? 3.299 39.562 27.766 1 95.12 147 PHE B N 1
ATOM 3832 C CA . PHE B 1 147 ? 3.607 38.75 28.938 1 95.12 147 PHE B CA 1
ATOM 3833 C C . PHE B 1 147 ? 5.066 38.312 28.922 1 95.12 147 PHE B C 1
ATOM 3835 O O . PHE B 1 147 ? 5.52 37.688 27.953 1 95.12 147 PHE B O 1
ATOM 3842 N N . GLU B 1 148 ? 5.781 38.594 29.906 1 92.06 148 GLU B N 1
ATOM 3843 C CA . GLU B 1 148 ? 7.191 38.219 30.016 1 92.06 148 GLU B CA 1
ATOM 3844 C C . GLU B 1 148 ? 7.348 36.812 30.609 1 92.06 148 GLU B C 1
ATOM 3846 O O . GLU B 1 148 ? 6.477 36.344 31.344 1 92.06 148 GLU B O 1
ATOM 3851 N N . PRO B 1 149 ? 8.422 36.125 30.141 1 87.12 149 PRO B N 1
ATOM 3852 C CA . PRO B 1 149 ? 8.633 34.781 30.703 1 87.12 149 PRO B CA 1
ATOM 3853 C C . PRO B 1 149 ? 8.82 34.812 32.219 1 87.12 149 PRO B C 1
ATOM 3855 O O . PRO B 1 149 ? 9.32 35.812 32.781 1 87.12 149 PRO B O 1
ATOM 3858 N N . ASN B 1 150 ? 8.25 33.719 32.719 1 73.75 150 ASN B N 1
ATOM 3859 C CA . ASN B 1 150 ? 8.555 33.594 34.156 1 73.75 150 ASN B CA 1
ATOM 3860 C C . ASN B 1 150 ? 10.023 33.25 34.375 1 73.75 150 ASN B C 1
ATOM 3862 O O . ASN B 1 150 ? 10.664 32.656 33.531 1 73.75 150 ASN B O 1
ATOM 3866 N N . ASN B 1 151 ? 10.891 33.969 35.125 1 59.34 151 ASN B N 1
ATOM 3867 C CA . ASN B 1 151 ? 12.312 33.844 35.406 1 59.34 151 ASN B CA 1
ATOM 3868 C C . ASN B 1 151 ? 12.758 32.375 35.406 1 59.34 151 ASN B C 1
ATOM 3870 O O . ASN B 1 151 ? 13.945 32.094 35.594 1 59.34 151 ASN B O 1
ATOM 3874 N N . ALA B 1 152 ? 11.828 31.344 35.156 1 50.06 152 ALA B N 1
ATOM 3875 C CA . ALA B 1 152 ? 12.445 30.031 35.312 1 50.06 152 ALA B CA 1
ATOM 3876 C C . ALA B 1 152 ? 12.914 29.484 33.969 1 50.06 152 ALA B C 1
ATOM 3878 O O . ALA B 1 152 ? 12.156 29.453 33 1 50.06 152 ALA B O 1
ATOM 3879 N N . PRO B 1 153 ? 14.336 29.453 34.031 1 50.12 153 PRO B N 1
ATOM 3880 C CA . PRO B 1 153 ? 14.859 28.812 32.844 1 50.12 153 PRO B CA 1
ATOM 3881 C C . PRO B 1 153 ? 14.125 27.516 32.469 1 50.12 153 PRO B C 1
ATOM 3883 O O . PRO B 1 153 ? 13.906 26.672 33.344 1 50.12 153 PRO B O 1
ATOM 3886 N N . VAL B 1 154 ? 13.273 27.469 31.484 1 52.16 154 VAL B N 1
ATOM 3887 C CA . VAL B 1 154 ? 12.656 26.203 31.125 1 52.16 154 VAL B CA 1
ATOM 3888 C C . VAL B 1 154 ? 13.633 25.359 30.297 1 52.16 154 VAL B C 1
ATOM 3890 O O . VAL B 1 154 ? 14.219 25.859 29.344 1 52.16 154 VAL B O 1
ATOM 3893 N N . THR B 1 155 ? 14.25 24.344 30.969 1 49.31 155 THR B N 1
ATOM 3894 C CA . THR B 1 155 ? 15.102 23.391 30.266 1 49.31 155 THR B CA 1
ATOM 3895 C C . THR B 1 155 ? 14.344 22.75 29.109 1 49.31 155 THR B C 1
ATOM 3897 O O . THR B 1 155 ? 13.312 22.109 29.328 1 49.31 155 THR B O 1
ATOM 3900 N N . THR B 1 156 ? 14.461 23.281 27.922 1 54.59 156 THR B N 1
ATOM 3901 C CA . THR B 1 156 ? 13.852 22.641 26.766 1 54.59 156 THR B CA 1
ATOM 3902 C C . THR B 1 156 ? 14.648 21.406 26.344 1 54.59 156 THR B C 1
ATOM 3904 O O . THR B 1 156 ? 15.883 21.422 26.375 1 54.59 156 THR B O 1
ATOM 3907 N N . LYS B 1 157 ? 14.109 20.312 26.328 1 55.31 157 LYS B N 1
ATOM 3908 C CA . LYS B 1 157 ? 14.711 19.078 25.828 1 55.31 157 LYS B CA 1
ATOM 3909 C C . LYS B 1 157 ? 14.891 19.125 24.312 1 55.31 157 LYS B C 1
ATOM 3911 O O . LYS B 1 157 ? 15.219 18.109 23.688 1 55.31 157 LYS B O 1
ATOM 3916 N N . SER B 1 158 ? 14.711 20.391 23.844 1 61.38 158 SER B N 1
ATOM 3917 C CA . SER B 1 158 ? 14.656 20.406 22.391 1 61.38 158 SER B CA 1
ATOM 3918 C C . SER B 1 158 ? 16.047 20.469 21.781 1 61.38 158 SER B C 1
ATOM 3920 O O . SER B 1 158 ? 16.953 21.094 22.359 1 61.38 158 SER B O 1
ATOM 3922 N N . GLN B 1 159 ? 16.266 19.656 20.703 1 66.94 159 GLN B N 1
ATOM 3923 C CA . GLN B 1 159 ? 17.531 19.625 19.969 1 66.94 159 GLN B CA 1
ATOM 3924 C C . GLN B 1 159 ? 17.734 20.922 19.188 1 66.94 159 GLN B C 1
ATOM 3926 O O . GLN B 1 159 ? 16.766 21.578 18.797 1 66.94 159 GLN B O 1
ATOM 3931 N N . GLU B 1 160 ? 18.969 21.375 19.125 1 79.69 160 GLU B N 1
ATOM 3932 C CA . GLU B 1 160 ? 19.328 22.547 18.344 1 79.69 160 GLU B CA 1
ATOM 3933 C C . GLU B 1 160 ? 18.891 22.391 16.891 1 79.69 160 GLU B C 1
ATOM 3935 O O . GLU B 1 160 ? 18.859 21.281 16.359 1 79.69 160 GLU B O 1
ATOM 3940 N N . VAL B 1 161 ? 18.5 23.453 16.297 1 83.75 161 VAL B N 1
ATOM 3941 C CA . VAL B 1 161 ? 18.125 23.453 14.891 1 83.75 161 VAL B CA 1
ATOM 3942 C C . VAL B 1 161 ? 19.344 23.031 14.047 1 83.75 161 VAL B C 1
ATOM 3944 O O . VAL B 1 161 ? 20.391 23.672 14.117 1 83.75 161 VAL B O 1
ATOM 3947 N N . PRO B 1 162 ? 19.125 22.047 13.367 1 89.5 162 PRO B N 1
ATOM 3948 C CA . PRO B 1 162 ? 20.266 21.609 12.547 1 89.5 162 PRO B CA 1
ATOM 3949 C C . PRO B 1 162 ? 20.547 22.578 11.391 1 89.5 162 PRO B C 1
ATOM 3951 O O . PRO B 1 162 ? 19.625 23.141 10.805 1 89.5 162 PRO B O 1
ATOM 3954 N N . THR B 1 163 ? 21.859 22.734 11.148 1 91.38 163 THR B N 1
ATOM 3955 C CA . THR B 1 163 ? 22.234 23.484 9.961 1 91.38 163 THR B CA 1
ATOM 3956 C C . THR B 1 163 ? 21.875 22.719 8.688 1 91.38 163 THR B C 1
ATOM 3958 O O . THR B 1 163 ? 22.031 21.5 8.625 1 91.38 163 THR B O 1
ATOM 3961 N N . MET B 1 164 ? 21.453 23.484 7.711 1 94.31 164 MET B N 1
ATOM 3962 C CA . MET B 1 164 ? 21.141 22.844 6.434 1 94.31 164 MET B CA 1
ATOM 3963 C C . MET B 1 164 ? 22.422 22.531 5.668 1 94.31 164 MET B C 1
ATOM 3965 O O . MET B 1 164 ? 23.344 23.359 5.609 1 94.31 164 MET B O 1
ATOM 3969 N N . SER B 1 165 ? 22.625 21.375 5.297 1 95.12 165 SER B N 1
ATOM 3970 C CA . SER B 1 165 ? 23.703 20.922 4.422 1 95.12 165 SER B CA 1
ATOM 3971 C C . SER B 1 165 ? 23.156 20.375 3.107 1 95.12 165 SER B C 1
ATOM 3973 O O . SER B 1 165 ? 21.953 20.125 2.984 1 95.12 165 SER B O 1
ATOM 3975 N N . PRO B 1 166 ? 23.938 20.312 2.094 1 94.75 166 PRO B N 1
ATOM 3976 C CA . PRO B 1 166 ? 23.469 19.719 0.842 1 94.75 166 PRO B CA 1
ATOM 3977 C C . PRO B 1 166 ? 22.859 18.328 1.039 1 94.75 166 PRO B C 1
ATOM 3979 O O . PRO B 1 166 ? 21.844 18.016 0.436 1 94.75 166 PRO B O 1
ATOM 3982 N N . GLY B 1 167 ? 23.5 17.578 1.898 1 96.12 167 GLY B N 1
ATOM 3983 C CA . GLY B 1 167 ? 22.984 16.234 2.186 1 96.12 167 GLY B CA 1
ATOM 3984 C C . GLY B 1 167 ? 21.609 16.25 2.828 1 96.12 167 GLY B C 1
ATOM 3985 O O . GLY B 1 167 ? 20.734 15.477 2.438 1 96.12 167 GLY B O 1
ATOM 3986 N N . ARG B 1 168 ? 21.406 17.078 3.795 1 97.25 168 ARG B N 1
ATOM 3987 C CA . ARG B 1 168 ? 20.109 17.188 4.469 1 97.25 168 ARG B CA 1
ATOM 3988 C C . ARG B 1 168 ? 19.047 17.734 3.525 1 97.25 168 ARG B C 1
ATOM 3990 O O . ARG B 1 168 ? 17.906 17.266 3.533 1 97.25 168 ARG B O 1
ATOM 3997 N N . ALA B 1 169 ? 19.406 18.734 2.758 1 97.88 169 ALA B N 1
ATOM 3998 C CA . ALA B 1 169 ? 18.484 19.281 1.771 1 97.88 169 ALA B CA 1
ATOM 3999 C C . ALA B 1 169 ? 18.078 18.219 0.752 1 97.88 169 ALA B C 1
ATOM 4001 O O . ALA B 1 169 ? 16.906 18.125 0.386 1 97.88 169 ALA B O 1
ATOM 4002 N N . ALA B 1 170 ? 19.062 17.453 0.308 1 97.44 170 ALA B N 1
ATOM 4003 C CA . ALA B 1 170 ? 18.781 16.375 -0.644 1 97.44 170 ALA B CA 1
ATOM 4004 C C . ALA B 1 170 ? 17.812 15.359 -0.056 1 97.44 170 ALA B C 1
ATOM 4006 O O . ALA B 1 170 ? 16.922 14.883 -0.749 1 97.44 170 ALA B O 1
ATOM 4007 N N . LEU B 1 171 ? 18.047 15.008 1.175 1 97.94 171 LEU B N 1
ATOM 4008 C CA . LEU B 1 171 ? 17.156 14.078 1.876 1 97.94 171 LEU B CA 1
ATOM 4009 C C . LEU B 1 171 ? 15.719 14.57 1.844 1 97.94 171 LEU B C 1
ATOM 4011 O O . LEU B 1 171 ? 14.812 13.828 1.46 1 97.94 171 LEU B O 1
ATOM 4015 N N . VAL B 1 172 ? 15.461 15.828 2.146 1 97.94 172 VAL B N 1
ATOM 4016 C CA . VAL B 1 172 ? 14.133 16.422 2.227 1 97.94 172 VAL B CA 1
ATOM 4017 C C . VAL B 1 172 ? 13.5 16.469 0.836 1 97.94 172 VAL B C 1
ATOM 4019 O O . VAL B 1 172 ? 12.352 16.062 0.657 1 97.94 172 VAL B O 1
ATOM 4022 N N . VAL B 1 173 ? 14.273 16.938 -0.121 1 97.75 173 VAL B N 1
ATOM 4023 C CA . VAL B 1 173 ? 13.742 17.109 -1.466 1 97.75 173 VAL B CA 1
ATOM 4024 C C . VAL B 1 173 ? 13.461 15.75 -2.096 1 97.75 173 VAL B C 1
ATOM 4026 O O . VAL B 1 173 ? 12.461 15.578 -2.797 1 97.75 173 VAL B O 1
ATOM 4029 N N . LEU B 1 174 ? 14.32 14.805 -1.884 1 97 174 LEU B N 1
ATOM 4030 C CA . LEU B 1 174 ? 14.109 13.461 -2.412 1 97 174 LEU B CA 1
ATOM 4031 C C . LEU B 1 174 ? 12.852 12.836 -1.822 1 97 174 LEU B C 1
ATOM 4033 O O . LEU B 1 174 ? 12.062 12.219 -2.543 1 97 174 LEU B O 1
ATOM 4037 N N . MET B 1 175 ? 12.68 12.922 -0.499 1 96.5 175 MET B N 1
ATOM 4038 C CA . MET B 1 175 ? 11.453 12.445 0.141 1 96.5 175 MET B CA 1
ATOM 4039 C C . MET B 1 175 ? 10.219 13.086 -0.487 1 96.5 175 MET B C 1
ATOM 4041 O O . MET B 1 175 ? 9.25 12.391 -0.807 1 96.5 175 MET B O 1
ATOM 4045 N N . ASN B 1 176 ? 10.297 14.391 -0.652 1 95.94 176 ASN B N 1
ATOM 4046 C CA . ASN B 1 176 ? 9.172 15.133 -1.204 1 95.94 176 ASN B CA 1
ATOM 4047 C C . ASN B 1 176 ? 8.82 14.664 -2.613 1 95.94 176 ASN B C 1
ATOM 4049 O O . ASN B 1 176 ? 7.652 14.461 -2.936 1 95.94 176 ASN B O 1
ATOM 4053 N N . ARG B 1 177 ? 9.82 14.508 -3.424 1 93.94 177 ARG B N 1
ATOM 4054 C CA . ARG B 1 177 ? 9.609 14.078 -4.801 1 93.94 177 ARG B CA 1
ATOM 4055 C C . ARG B 1 177 ? 9.062 12.656 -4.852 1 93.94 177 ARG B C 1
ATOM 4057 O O . ARG B 1 177 ? 8.18 12.352 -5.66 1 93.94 177 ARG B O 1
ATOM 4064 N N . TYR B 1 178 ? 9.672 11.836 -4.016 1 93.94 178 TYR B N 1
ATOM 4065 C CA . TYR B 1 178 ? 9.234 10.445 -3.949 1 93.94 178 TYR B CA 1
ATOM 4066 C C . TYR B 1 178 ? 7.758 10.359 -3.58 1 93.94 178 TYR B C 1
ATOM 4068 O O . TYR B 1 178 ? 7.016 9.547 -4.137 1 93.94 178 TYR B O 1
ATOM 4076 N N . LEU B 1 179 ? 7.312 11.203 -2.68 1 90.31 179 LEU B N 1
ATOM 4077 C CA . LEU B 1 179 ? 5.945 11.219 -2.168 1 90.31 179 LEU B CA 1
ATOM 4078 C C . LEU B 1 179 ? 4.992 11.852 -3.174 1 90.31 179 LEU B C 1
ATOM 4080 O O . LEU B 1 179 ? 3.791 11.586 -3.15 1 90.31 179 LEU B O 1
ATOM 4084 N N . GLY B 1 180 ? 5.422 12.734 -3.992 1 84.62 180 GLY B N 1
ATOM 4085 C CA . GLY B 1 180 ? 4.602 13.508 -4.91 1 84.62 180 GLY B CA 1
ATOM 4086 C C . GLY B 1 180 ? 3.738 12.648 -5.812 1 84.62 180 GLY B C 1
ATOM 4087 O O . GLY B 1 180 ? 2.646 13.055 -6.211 1 84.62 180 GLY B O 1
ATOM 4088 N N . GLY B 1 181 ? 4.117 11.508 -6.133 1 75.56 181 GLY B N 1
ATOM 4089 C CA . GLY B 1 181 ? 3.348 10.641 -7.012 1 75.56 181 GLY B CA 1
ATOM 4090 C C . GLY B 1 181 ? 2.422 9.695 -6.266 1 75.56 181 GLY B C 1
ATOM 4091 O O . GLY B 1 181 ? 1.687 8.922 -6.883 1 75.56 181 GLY B O 1
ATOM 4092 N N . LEU B 1 182 ? 2.438 9.828 -4.973 1 80.88 182 LEU B N 1
ATOM 4093 C CA . LEU B 1 182 ? 1.656 8.93 -4.133 1 80.88 182 LEU B CA 1
ATOM 4094 C C . LEU B 1 182 ? 0.75 9.711 -3.191 1 80.88 182 LEU B C 1
ATOM 4096 O O . LEU B 1 182 ? 0.879 10.93 -3.074 1 80.88 182 LEU B O 1
ATOM 4100 N N . MET B 1 183 ? -0.179 9.102 -2.615 1 86.06 183 MET B N 1
ATOM 4101 C CA . MET B 1 183 ? -1.061 9.742 -1.643 1 86.06 183 MET B CA 1
ATOM 4102 C C . MET B 1 183 ? -0.509 9.594 -0.229 1 86.06 183 MET B C 1
ATOM 4104 O O . MET B 1 183 ? -0.908 10.328 0.678 1 86.06 183 MET B O 1
ATOM 4108 N N . ASP B 1 184 ? 0.501 8.82 -0.132 1 88.5 184 ASP B N 1
ATOM 4109 C CA . ASP B 1 184 ? 1.073 8.547 1.183 1 88.5 184 ASP B CA 1
ATOM 4110 C C . ASP B 1 184 ? 1.752 9.789 1.753 1 88.5 184 ASP B C 1
ATOM 4112 O O . ASP B 1 184 ? 2.451 10.508 1.034 1 88.5 184 ASP B O 1
ATOM 4116 N N . PRO B 1 185 ? 1.61 10.07 2.996 1 88.44 185 PRO B N 1
ATOM 4117 C CA . PRO B 1 185 ? 2.246 11.234 3.619 1 88.44 185 PRO B CA 1
ATOM 4118 C C . PRO B 1 185 ? 3.607 10.906 4.23 1 88.44 185 PRO B C 1
ATOM 4120 O O . PRO B 1 185 ? 4.195 11.742 4.918 1 88.44 185 PRO B O 1
ATOM 4123 N N . PHE B 1 186 ? 4.031 9.664 4.074 1 93 186 PHE B N 1
ATOM 4124 C CA . PHE B 1 186 ? 5.273 9.242 4.715 1 93 186 PHE B CA 1
ATOM 4125 C C . PHE B 1 186 ? 6.086 8.352 3.789 1 93 186 PHE B C 1
ATOM 4127 O O . PHE B 1 186 ? 5.559 7.82 2.809 1 93 186 PHE B O 1
ATOM 4134 N N . VAL B 1 187 ? 7.324 8.289 3.994 1 95.62 187 VAL B N 1
ATOM 4135 C CA . VAL B 1 187 ? 8.219 7.273 3.447 1 95.62 187 VAL B CA 1
ATOM 4136 C C . VAL B 1 187 ? 8.672 6.328 4.559 1 95.62 187 VAL B C 1
ATOM 4138 O O . VAL B 1 187 ? 8.734 6.719 5.727 1 95.62 187 VAL B O 1
ATOM 4141 N N . THR B 1 188 ? 8.914 5.102 4.281 1 96.06 188 THR B N 1
ATOM 4142 C CA . THR B 1 188 ? 9.453 4.191 5.289 1 96.06 188 THR B CA 1
ATOM 4143 C C . THR B 1 188 ? 10.961 4.344 5.402 1 96.06 188 THR B C 1
ATOM 4145 O O . THR B 1 188 ? 11.609 4.867 4.492 1 96.06 188 THR B O 1
ATOM 4148 N N . LEU B 1 189 ? 11.461 3.914 6.539 1 97.56 189 LEU B N 1
ATOM 4149 C CA . LEU B 1 189 ? 12.906 3.957 6.754 1 97.56 189 LEU B CA 1
ATOM 4150 C C . LEU B 1 189 ? 13.641 3.164 5.676 1 97.56 189 LEU B C 1
ATOM 4152 O O . LEU B 1 189 ? 14.703 3.576 5.215 1 97.56 189 LEU B O 1
ATOM 4156 N N . LEU B 1 190 ? 13.109 2.033 5.234 1 97.88 190 LEU B N 1
ATOM 4157 C CA . LEU B 1 190 ? 13.695 1.224 4.172 1 97.88 190 LEU B CA 1
ATOM 4158 C C . LEU B 1 190 ? 13.812 2.027 2.879 1 97.88 190 LEU B C 1
ATOM 4160 O O . LEU B 1 190 ? 14.875 2.049 2.254 1 97.88 190 LEU B O 1
ATOM 4164 N N . GLU B 1 191 ? 12.75 2.662 2.521 1 97.62 191 GLU B N 1
ATOM 4165 C CA . GLU B 1 191 ? 12.727 3.461 1.301 1 97.62 191 GLU B CA 1
ATOM 4166 C C . GLU B 1 191 ? 13.75 4.59 1.362 1 97.62 191 GLU B C 1
ATOM 4168 O O . GLU B 1 191 ? 14.453 4.852 0.385 1 97.62 191 GLU B O 1
ATOM 4173 N N . LEU B 1 192 ? 13.805 5.211 2.533 1 98.25 192 LEU B N 1
ATOM 4174 C CA . LEU B 1 192 ? 14.719 6.332 2.678 1 98.25 192 LEU B CA 1
ATOM 4175 C C . LEU B 1 192 ? 16.172 5.871 2.533 1 98.25 192 LEU B C 1
ATOM 4177 O O . LEU B 1 192 ? 16.984 6.559 1.913 1 98.25 192 LEU B O 1
ATOM 4181 N N . HIS B 1 193 ? 16.5 4.727 3.131 1 98.44 193 HIS B N 1
ATOM 4182 C CA . HIS B 1 193 ? 17.844 4.18 2.988 1 98.44 193 HIS B CA 1
ATOM 4183 C C . HIS B 1 193 ? 18.203 3.967 1.52 1 98.44 193 HIS B C 1
ATOM 4185 O O . HIS B 1 193 ? 19.312 4.273 1.096 1 98.44 193 HIS B O 1
ATOM 4191 N N . LYS B 1 194 ? 17.25 3.475 0.734 1 98.75 194 LYS B N 1
ATOM 4192 C CA . LYS B 1 194 ? 17.5 3.207 -0.677 1 98.75 194 LYS B CA 1
ATOM 4193 C C . LYS B 1 194 ? 17.641 4.504 -1.47 1 98.75 194 LYS B C 1
ATOM 4195 O O . LYS B 1 194 ? 18.484 4.613 -2.359 1 98.75 194 LYS B O 1
ATOM 4200 N N . LEU B 1 195 ? 16.797 5.465 -1.13 1 98.44 195 LEU B N 1
ATOM 4201 C CA . LEU B 1 195 ? 16.859 6.758 -1.803 1 98.44 195 LEU B CA 1
ATOM 4202 C C . LEU B 1 195 ? 18.188 7.438 -1.557 1 98.44 195 LEU B C 1
ATOM 4204 O O . LEU B 1 195 ? 18.828 7.934 -2.494 1 98.44 195 LEU B O 1
ATOM 4208 N N . MET B 1 196 ? 18.641 7.426 -0.301 1 98.62 196 MET B N 1
ATOM 4209 C CA . MET B 1 196 ? 19.922 8.047 0.049 1 98.62 196 MET B CA 1
ATOM 4210 C C . MET B 1 196 ? 21.094 7.27 -0.545 1 98.62 196 MET B C 1
ATOM 4212 O O . MET B 1 196 ? 22.109 7.859 -0.923 1 98.62 196 MET B O 1
ATOM 4216 N N . TYR B 1 197 ? 20.938 5.965 -0.714 1 98.75 197 TYR B N 1
ATOM 4217 C CA . TYR B 1 197 ? 21.938 5.137 -1.388 1 98.75 197 TYR B CA 1
ATOM 4218 C C . TYR B 1 197 ? 22.141 5.598 -2.826 1 98.75 197 TYR B C 1
ATOM 4220 O O . TYR B 1 197 ? 23.281 5.844 -3.248 1 98.75 197 TYR B O 1
ATOM 4228 N N . PHE B 1 198 ? 21.078 5.773 -3.492 1 98.81 198 PHE B N 1
ATOM 4229 C CA . PHE B 1 198 ? 21.172 6.156 -4.895 1 98.81 198 PHE B CA 1
ATOM 4230 C C . PHE B 1 198 ? 21.641 7.602 -5.027 1 98.81 198 PHE B C 1
ATOM 4232 O O . PHE B 1 198 ? 22.359 7.945 -5.973 1 98.81 198 PHE B O 1
ATOM 4239 N N . MET B 1 199 ? 21.266 8.438 -4.043 1 98.62 199 MET B N 1
ATOM 4240 C CA . MET B 1 199 ? 21.766 9.812 -4.055 1 98.62 199 MET B CA 1
ATOM 4241 C C . MET B 1 199 ? 23.281 9.844 -3.963 1 98.62 199 MET B C 1
ATOM 4243 O O . MET B 1 199 ? 23.938 10.617 -4.656 1 98.62 199 MET B O 1
ATOM 4247 N N . GLN B 1 200 ? 23.828 9 -3.098 1 98.5 200 GLN B N 1
ATOM 4248 C CA . GLN B 1 200 ? 25.281 8.906 -2.979 1 98.5 200 GLN B CA 1
ATOM 4249 C C . GLN B 1 200 ? 25.906 8.297 -4.23 1 98.5 200 GLN B C 1
ATOM 4251 O O . GLN B 1 200 ? 26.938 8.758 -4.703 1 98.5 200 GLN B O 1
ATOM 4256 N N . GLU B 1 201 ? 25.234 7.301 -4.812 1 98.06 201 GLU B N 1
ATOM 4257 C CA . GLU B 1 201 ? 25.734 6.656 -6.023 1 98.06 201 GLU B CA 1
ATOM 4258 C C . GLU B 1 201 ? 25.672 7.598 -7.223 1 98.06 201 GLU B C 1
ATOM 4260 O O . GLU B 1 201 ? 26.438 7.453 -8.18 1 98.06 201 GLU B O 1
ATOM 4265 N N . ALA B 1 202 ? 24.766 8.531 -7.125 1 97.81 202 ALA B N 1
ATOM 4266 C CA . ALA B 1 202 ? 24.672 9.547 -8.172 1 97.81 202 ALA B CA 1
ATOM 4267 C C . ALA B 1 202 ? 25.797 10.562 -8.055 1 97.81 202 ALA B C 1
ATOM 4269 O O . ALA B 1 202 ? 26 11.383 -8.953 1 97.81 202 ALA B O 1
ATOM 4270 N N . GLY B 1 203 ? 26.531 10.547 -6.957 1 97.31 203 GLY B N 1
ATOM 4271 C CA . GLY B 1 203 ? 27.719 11.383 -6.84 1 97.31 203 GLY B CA 1
ATOM 4272 C C . GLY B 1 203 ? 27.625 12.383 -5.703 1 97.31 203 GLY B C 1
ATOM 4273 O O . GLY B 1 203 ? 28.562 13.148 -5.473 1 97.31 203 GLY B O 1
ATOM 4274 N N . GLU B 1 204 ? 26.5 12.43 -4.934 1 97.19 204 GLU B N 1
ATOM 4275 C CA . GLU B 1 204 ? 26.391 13.336 -3.793 1 97.19 204 GLU B CA 1
ATOM 4276 C C . GLU B 1 204 ? 27.297 12.891 -2.65 1 97.19 204 GLU B C 1
ATOM 4278 O O . GLU B 1 204 ? 27.266 11.719 -2.246 1 97.19 204 GLU B O 1
ATOM 4283 N N . PRO B 1 205 ? 28.156 13.711 -2.23 1 96.62 205 PRO B N 1
ATOM 4284 C CA . PRO B 1 205 ? 29.109 13.32 -1.196 1 96.62 205 PRO B CA 1
ATOM 4285 C C . PRO B 1 205 ? 28.469 13.219 0.189 1 96.62 205 PRO B C 1
ATOM 4287 O O . PRO B 1 205 ? 28.828 13.992 1.089 1 96.62 205 PRO B O 1
ATOM 4290 N N . LEU B 1 206 ? 27.719 12.203 0.486 1 97.12 206 LEU B N 1
ATOM 4291 C CA . LEU B 1 206 ? 26.969 12.039 1.723 1 97.12 206 LEU B CA 1
ATOM 4292 C C . LEU B 1 206 ? 27.797 11.344 2.789 1 97.12 206 LEU B C 1
ATOM 4294 O O . LEU B 1 206 ? 27.469 11.398 3.977 1 97.12 206 LEU B O 1
ATOM 4298 N N . ARG B 1 207 ? 28.875 10.656 2.332 1 96.62 207 ARG B N 1
ATOM 4299 C CA . ARG B 1 207 ? 29.797 9.953 3.217 1 96.62 207 ARG B CA 1
ATOM 4300 C C . ARG B 1 207 ? 29.062 8.906 4.051 1 96.62 207 ARG B C 1
ATOM 4302 O O . ARG B 1 207 ? 29.375 8.711 5.227 1 96.62 207 ARG B O 1
ATOM 4309 N N . LEU B 1 208 ? 27.969 8.359 3.57 1 97.94 208 LEU B N 1
ATOM 4310 C CA . LEU B 1 208 ? 27.297 7.234 4.207 1 97.94 208 LEU B CA 1
ATOM 4311 C C . LEU B 1 208 ? 28.047 5.93 3.961 1 97.94 208 LEU B C 1
ATOM 4313 O O . LEU B 1 208 ? 28.547 5.699 2.861 1 97.94 208 LEU B O 1
ATOM 4317 N N . LYS B 1 209 ? 28.188 5.141 5.004 1 98.19 209 LYS B N 1
ATOM 4318 C CA . LYS B 1 209 ? 28.938 3.891 4.926 1 98.19 209 LYS B CA 1
ATOM 4319 C C . LYS B 1 209 ? 28.016 2.705 4.703 1 98.19 209 LYS B C 1
ATOM 4321 O O . LYS B 1 209 ? 27.641 2.01 5.652 1 98.19 209 LYS B O 1
ATOM 4326 N N . TYR B 1 210 ? 27.812 2.377 3.451 1 98 210 TYR B N 1
ATOM 4327 C CA . TYR B 1 210 ? 26.875 1.319 3.111 1 98 210 TYR B CA 1
ATOM 4328 C C . TYR B 1 210 ? 27.531 -0.051 3.191 1 98 210 TYR B C 1
ATOM 4330 O O . TYR B 1 210 ? 28.703 -0.208 2.816 1 98 210 TYR B O 1
ATOM 4338 N N . ALA B 1 211 ? 26.844 -0.977 3.73 1 98.06 211 ALA B N 1
ATOM 4339 C CA . ALA B 1 211 ? 27.188 -2.395 3.781 1 98.06 211 ALA B CA 1
ATOM 4340 C C . ALA B 1 211 ? 25.969 -3.266 3.455 1 98.06 211 ALA B C 1
ATOM 4342 O O . ALA B 1 211 ? 24.828 -2.791 3.471 1 98.06 211 ALA B O 1
ATOM 4343 N N . LYS B 1 212 ? 26.188 -4.531 3.125 1 97.5 212 LYS B N 1
ATOM 4344 C CA . LYS B 1 212 ? 25.094 -5.469 2.91 1 97.5 212 LYS B CA 1
ATOM 4345 C C . LYS B 1 212 ? 24.297 -5.684 4.195 1 97.5 212 LYS B C 1
ATOM 4347 O O . LYS B 1 212 ? 24.875 -5.859 5.266 1 97.5 212 LYS B O 1
ATOM 4352 N N . ALA B 1 213 ? 23.062 -5.574 4.047 1 97.19 213 ALA B N 1
ATOM 4353 C CA . ALA B 1 213 ? 22.141 -5.844 5.148 1 97.19 213 ALA B CA 1
ATOM 4354 C C . ALA B 1 213 ? 20.906 -6.594 4.66 1 97.19 213 ALA B C 1
ATOM 4356 O O . ALA B 1 213 ? 20.75 -6.824 3.459 1 97.19 213 ALA B O 1
ATOM 4357 N N . PRO B 1 214 ? 20.062 -7.039 5.445 1 95.88 214 PRO B N 1
ATOM 4358 C CA . PRO B 1 214 ? 18.953 -7.93 5.074 1 95.88 214 PRO B CA 1
ATOM 4359 C C . PRO B 1 214 ? 18.078 -7.363 3.957 1 95.88 214 PRO B C 1
ATOM 4361 O O . PRO B 1 214 ? 17.609 -8.109 3.102 1 95.88 214 PRO B O 1
ATOM 4364 N N . TYR B 1 215 ? 17.875 -6.078 3.896 1 97.56 215 TYR B N 1
ATOM 4365 C CA . TYR B 1 215 ? 16.953 -5.496 2.924 1 97.56 215 TYR B CA 1
ATOM 4366 C C . TYR B 1 215 ? 17.703 -4.777 1.817 1 97.56 215 TYR B C 1
ATOM 4368 O O . TYR B 1 215 ? 17.125 -3.984 1.07 1 97.56 215 TYR B O 1
ATOM 4376 N N . GLY B 1 216 ? 19.047 -4.992 1.728 1 98.06 216 GLY B N 1
ATOM 4377 C CA . GLY B 1 216 ? 19.875 -4.32 0.748 1 98.06 216 GLY B CA 1
ATOM 4378 C C . GLY B 1 216 ? 20.922 -3.418 1.376 1 98.06 216 GLY B C 1
ATOM 4379 O O . GLY B 1 216 ? 21.219 -3.543 2.564 1 98.06 216 GLY B O 1
ATOM 4380 N N . PRO B 1 217 ? 21.531 -2.568 0.542 1 98.44 217 PRO B N 1
ATOM 4381 C CA . PRO B 1 217 ? 22.547 -1.661 1.104 1 98.44 217 PRO B CA 1
ATOM 4382 C C . PRO B 1 217 ? 22 -0.826 2.262 1 98.44 217 PRO B C 1
ATOM 4384 O O . PRO B 1 217 ? 20.906 -0.258 2.16 1 98.44 217 PRO B O 1
ATOM 4387 N N . TYR B 1 218 ? 22.719 -0.793 3.371 1 98 218 TYR B N 1
ATOM 4388 C CA . TYR B 1 218 ? 22.312 -0.16 4.621 1 98 218 TYR B CA 1
ATOM 4389 C C . TYR B 1 218 ? 23.453 0.639 5.227 1 98 218 TYR B C 1
ATOM 4391 O O . TYR B 1 218 ? 24.578 0.141 5.328 1 98 218 TYR B O 1
ATOM 4399 N N . ALA B 1 219 ? 23.203 1.864 5.523 1 98 219 ALA B N 1
ATOM 4400 C CA . ALA B 1 219 ? 24.203 2.707 6.184 1 98 219 ALA B CA 1
ATOM 4401 C C . ALA B 1 219 ? 23.797 3.014 7.621 1 98 219 ALA B C 1
ATOM 4403 O O . ALA B 1 219 ? 22.891 3.826 7.855 1 98 219 ALA B O 1
ATOM 4404 N N . GLU B 1 220 ? 24.453 2.473 8.516 1 95.56 220 GLU B N 1
ATOM 4405 C CA . GLU B 1 220 ? 24.156 2.664 9.93 1 95.56 220 GLU B CA 1
ATOM 4406 C C . GLU B 1 220 ? 24.266 4.137 10.32 1 95.56 220 GLU B C 1
ATOM 4408 O O . GLU B 1 220 ? 23.484 4.621 11.148 1 95.56 220 GLU B O 1
ATOM 4413 N N . ASN B 1 221 ? 25.188 4.848 9.773 1 97 221 ASN B N 1
ATOM 4414 C CA . ASN B 1 221 ? 25.453 6.219 10.195 1 97 221 ASN B CA 1
ATOM 4415 C C . ASN B 1 221 ? 24.406 7.184 9.656 1 97 221 ASN B C 1
ATOM 4417 O O . ASN B 1 221 ? 24.438 8.375 9.969 1 97 221 ASN B O 1
ATOM 4421 N N . LEU B 1 222 ? 23.453 6.695 8.852 1 97.25 222 LEU B N 1
ATOM 4422 C CA . LEU B 1 222 ? 22.328 7.543 8.5 1 97.25 222 LEU B CA 1
ATOM 4423 C C . LEU B 1 222 ? 21.516 7.918 9.734 1 97.25 222 LEU B C 1
ATOM 4425 O O . LEU B 1 222 ? 20.875 8.969 9.766 1 97.25 222 LEU B O 1
ATOM 4429 N N . ARG B 1 223 ? 21.594 7.039 10.742 1 95.94 223 ARG B N 1
ATOM 4430 C CA . ARG B 1 223 ? 20.859 7.281 11.984 1 95.94 223 ARG B CA 1
ATOM 4431 C C . ARG B 1 223 ? 21.266 8.617 12.602 1 95.94 223 ARG B C 1
ATOM 4433 O O . ARG B 1 223 ? 20.438 9.297 13.211 1 95.94 223 ARG B O 1
ATOM 4440 N N . HIS B 1 224 ? 22.531 9.008 12.461 1 94.62 224 HIS B N 1
ATOM 4441 C CA . HIS B 1 224 ? 23 10.273 13.016 1 94.62 224 HIS B CA 1
ATOM 4442 C C . HIS B 1 224 ? 22.328 11.461 12.328 1 94.62 224 HIS B C 1
ATOM 4444 O O . HIS B 1 224 ? 21.969 12.438 12.992 1 94.62 224 HIS B O 1
ATOM 4450 N N . VAL B 1 225 ? 22.156 11.344 11.055 1 95.75 225 VAL B N 1
ATOM 4451 C CA . VAL B 1 225 ? 21.484 12.391 10.297 1 95.75 225 VAL B CA 1
ATOM 4452 C C . VAL B 1 225 ? 20.016 12.469 10.727 1 95.75 225 VAL B C 1
ATOM 4454 O O . VAL B 1 225 ? 19.5 13.555 11 1 95.75 225 VAL B O 1
ATOM 4457 N N . LEU B 1 226 ? 19.375 11.305 10.812 1 95.75 226 LEU B N 1
ATOM 4458 C CA . LEU B 1 226 ? 17.969 11.258 11.141 1 95.75 226 LEU B CA 1
ATOM 4459 C C . LEU B 1 226 ? 17.703 11.781 12.547 1 95.75 226 LEU B C 1
ATOM 4461 O O . LEU B 1 226 ? 16.703 12.461 12.789 1 95.75 226 LEU B O 1
ATOM 4465 N N . HIS B 1 227 ? 18.672 11.453 13.406 1 92.38 227 HIS B N 1
ATOM 4466 C CA . HIS B 1 227 ? 18.562 11.992 14.758 1 92.38 227 HIS B CA 1
ATOM 4467 C C . HIS B 1 227 ? 18.703 13.508 14.758 1 92.38 227 HIS B C 1
ATOM 4469 O O . HIS B 1 227 ? 17.984 14.203 15.477 1 92.38 227 HIS B O 1
ATOM 4475 N N . ALA B 1 228 ? 19.562 14.008 13.992 1 91.69 228 ALA B N 1
ATOM 4476 C CA . ALA B 1 228 ? 19.859 15.438 13.953 1 91.69 228 ALA B CA 1
ATOM 4477 C C . ALA B 1 228 ? 18.688 16.219 13.367 1 91.69 228 ALA B C 1
ATOM 4479 O O . ALA B 1 228 ? 18.422 17.344 13.781 1 91.69 2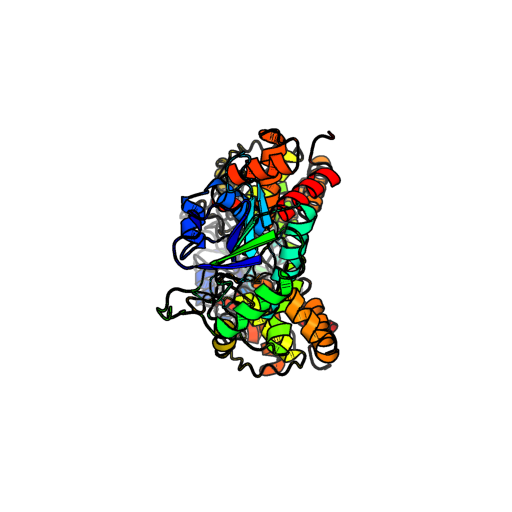28 ALA B O 1
ATOM 4480 N N . VAL B 1 229 ? 18.016 15.602 12.43 1 94.44 229 VAL B N 1
ATOM 4481 C CA . VAL B 1 229 ? 17 16.375 11.719 1 94.44 229 VAL B CA 1
ATOM 4482 C C . VAL B 1 229 ? 15.625 16.109 12.32 1 94.44 229 VAL B C 1
ATOM 4484 O O . VAL B 1 229 ? 14.648 16.781 11.969 1 94.44 229 VAL B O 1
ATOM 4487 N N . GLU B 1 230 ? 15.492 15.156 13.188 1 93.06 230 GLU B N 1
ATOM 4488 C CA . GLU B 1 230 ? 14.227 14.797 13.82 1 93.06 230 GLU B CA 1
ATOM 4489 C C . GLU B 1 230 ? 13.578 16.016 14.484 1 93.06 230 GLU B C 1
ATOM 4491 O O . GLU B 1 230 ? 14.227 16.719 15.258 1 93.06 230 GLU B O 1
ATOM 4496 N N . GLY B 1 231 ? 12.32 16.266 14.125 1 89.94 231 GLY B N 1
ATOM 4497 C CA . GLY B 1 231 ? 11.562 17.375 14.695 1 89.94 231 GLY B CA 1
ATOM 4498 C C . GLY B 1 231 ? 11.781 18.688 13.977 1 89.94 231 GLY B C 1
ATOM 4499 O O . GLY B 1 231 ? 11.039 19.641 14.188 1 89.94 231 GLY B O 1
ATOM 4500 N N . HIS B 1 232 ? 12.727 18.766 13.016 1 91.31 232 HIS B N 1
ATOM 4501 C CA . HIS B 1 232 ? 13.055 20.016 12.336 1 91.31 232 HIS B CA 1
ATOM 4502 C C . HIS B 1 232 ? 12.82 19.906 10.836 1 91.31 232 HIS B C 1
ATOM 4504 O O . HIS B 1 232 ? 12.289 20.828 10.211 1 91.31 232 HIS B O 1
ATOM 4510 N N . LEU B 1 233 ? 13.273 18.812 10.289 1 93.69 233 LEU B N 1
ATOM 4511 C CA . LEU B 1 233 ? 13.078 18.578 8.859 1 93.69 233 LEU B CA 1
ATOM 4512 C C . LEU B 1 233 ? 12.195 17.359 8.617 1 93.69 233 LEU B C 1
ATOM 4514 O O . LEU B 1 233 ? 11.375 17.359 7.699 1 93.69 233 LEU B O 1
ATOM 4518 N N . VAL B 1 234 ? 12.414 16.344 9.445 1 94.12 234 VAL B N 1
ATOM 4519 C CA . VAL B 1 234 ? 11.703 15.086 9.367 1 94.12 234 VAL B CA 1
ATOM 4520 C C . VAL B 1 234 ? 11.172 14.695 10.75 1 94.12 234 VAL B C 1
ATOM 4522 O O . VAL B 1 234 ? 11.727 15.109 11.766 1 94.12 234 VAL B O 1
ATOM 4525 N N . SER B 1 235 ? 10.094 14.023 10.781 1 92.81 235 SER B N 1
ATOM 4526 C CA . SER B 1 235 ? 9.547 13.469 12.016 1 92.81 235 SER B CA 1
ATOM 4527 C C . SER B 1 235 ? 9.281 11.977 11.883 1 92.81 235 SER B C 1
ATOM 4529 O O . SER B 1 235 ? 9.008 11.484 10.789 1 92.81 235 SER B O 1
ATOM 4531 N N . GLY B 1 236 ? 9.414 11.219 13.055 1 91.75 236 GLY B N 1
ATOM 4532 C CA . GLY B 1 236 ? 9.102 9.797 13.078 1 91.75 236 GLY B CA 1
ATOM 4533 C C . GLY B 1 236 ? 10.266 8.938 13.523 1 91.75 236 GLY B C 1
ATOM 4534 O O . GLY B 1 236 ? 10.125 7.727 13.688 1 91.75 236 GLY B O 1
ATOM 4535 N N . TYR B 1 237 ? 11.398 9.539 13.789 1 92.5 237 TYR B N 1
ATOM 4536 C CA . TYR B 1 237 ? 12.594 8.773 14.125 1 92.5 237 TYR B CA 1
ATOM 4537 C C . TYR B 1 237 ? 13.008 9.023 15.57 1 92.5 237 TYR B C 1
ATOM 4539 O O . TYR B 1 237 ? 14.148 8.75 15.953 1 92.5 237 TYR B O 1
ATOM 4547 N N . ALA B 1 238 ? 12.203 9.508 16.406 1 86.5 238 ALA B N 1
ATOM 4548 C CA . ALA B 1 238 ? 12.508 9.906 17.781 1 86.5 238 ALA B CA 1
ATOM 4549 C C . ALA B 1 238 ? 13.023 8.727 18.594 1 86.5 238 ALA B C 1
ATOM 4551 O O . ALA B 1 238 ? 13.922 8.875 19.422 1 86.5 238 ALA B O 1
ATOM 4552 N N . ASP B 1 239 ? 12.477 7.613 18.406 1 85.5 239 ASP B N 1
ATOM 4553 C CA . ASP B 1 239 ? 12.828 6.426 19.172 1 85.5 239 ASP B CA 1
ATOM 4554 C C . ASP B 1 239 ? 13.992 5.68 18.547 1 85.5 239 ASP B C 1
ATOM 4556 O O . ASP B 1 239 ? 14.445 4.656 19.062 1 85.5 239 ASP B O 1
ATOM 4560 N N . GLY B 1 240 ? 14.422 6.27 17.516 1 89.94 240 GLY B N 1
ATOM 4561 C CA . GLY B 1 240 ? 15.461 5.562 16.781 1 89.94 240 GLY B CA 1
ATOM 4562 C C . GLY B 1 240 ? 15.016 4.207 16.281 1 89.94 240 GLY B C 1
ATOM 4563 O O . GLY B 1 240 ? 13.875 4.047 15.836 1 89.94 240 GLY B O 1
ATOM 4564 N N . GLY B 1 241 ? 15.891 3.328 16.172 1 88.12 241 GLY B N 1
ATOM 4565 C CA . GLY B 1 241 ? 15.562 1.984 15.719 1 88.12 241 GLY B CA 1
ATOM 4566 C C . GLY B 1 241 ? 15.758 1.8 14.227 1 88.12 241 GLY B C 1
ATOM 4567 O O . GLY B 1 241 ? 15.953 2.773 13.492 1 88.12 241 GLY B O 1
ATOM 4568 N N . ASP B 1 242 ? 15.617 0.523 13.836 1 90.38 242 ASP B N 1
ATOM 4569 C CA . ASP B 1 242 ? 15.969 0.197 12.453 1 90.38 242 ASP B CA 1
ATOM 4570 C C . ASP B 1 242 ? 14.859 -0.601 11.781 1 90.38 242 ASP B C 1
ATOM 4572 O O . ASP B 1 242 ? 15.102 -1.294 10.789 1 90.38 242 ASP B O 1
ATOM 4576 N N . ALA B 1 243 ? 13.688 -0.521 12.391 1 93.06 243 ALA B N 1
ATOM 4577 C CA . ALA B 1 243 ? 12.578 -1.213 11.75 1 93.06 243 ALA B CA 1
ATOM 4578 C C . ALA B 1 243 ? 12.359 -0.689 10.328 1 93.06 243 ALA B C 1
ATOM 4580 O O . ALA B 1 243 ? 12.172 0.513 10.133 1 93.06 243 ALA B O 1
ATOM 4581 N N . PRO B 1 244 ? 12.297 -1.557 9.336 1 94.31 244 PRO B N 1
ATOM 4582 C CA . PRO B 1 244 ? 12.242 -1.11 7.941 1 94.31 244 PR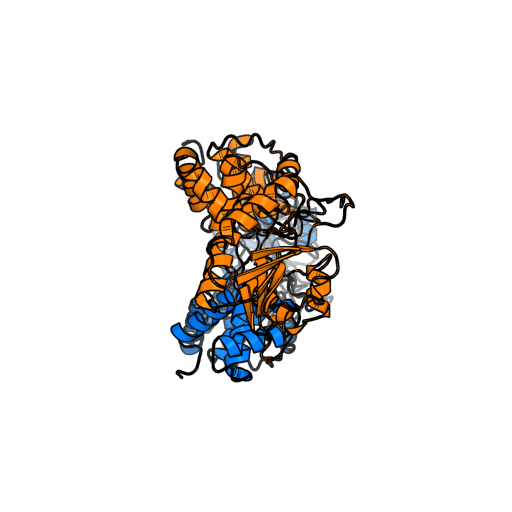O B CA 1
ATOM 4583 C C . PRO B 1 244 ? 10.938 -0.392 7.605 1 94.31 244 PRO B C 1
ATOM 4585 O O . PRO B 1 244 ? 10.906 0.458 6.711 1 94.31 244 PRO B O 1
ATOM 4588 N N . ASP B 1 245 ? 9.852 -0.663 8.367 1 92.75 245 ASP B N 1
ATOM 4589 C CA . ASP B 1 245 ? 8.539 -0.095 8.047 1 92.75 245 ASP B CA 1
ATOM 4590 C C . ASP B 1 245 ? 8.273 1.159 8.875 1 92.75 245 ASP B C 1
ATOM 4592 O O . ASP B 1 245 ? 7.156 1.688 8.867 1 92.75 245 ASP B O 1
ATOM 4596 N N . LYS B 1 246 ? 9.305 1.653 9.594 1 94.12 246 LYS B N 1
ATOM 4597 C CA . LYS B 1 246 ? 9.156 2.914 10.312 1 94.12 246 LYS B CA 1
ATOM 4598 C C . LYS B 1 246 ? 8.766 4.047 9.367 1 94.12 246 LYS B C 1
ATOM 4600 O O . LYS B 1 246 ? 9.359 4.195 8.289 1 94.12 246 LYS B O 1
ATOM 4605 N N . GLN B 1 247 ? 7.816 4.836 9.797 1 94 247 GLN B N 1
ATOM 4606 C CA . GLN B 1 247 ? 7.262 5.875 8.938 1 94 247 GLN B CA 1
ATOM 4607 C C . GLN B 1 247 ? 7.879 7.234 9.258 1 94 247 GLN B C 1
ATOM 4609 O O . GLN B 1 247 ? 7.941 7.641 10.414 1 94 247 GLN B O 1
ATOM 4614 N N . LEU B 1 248 ? 8.367 7.926 8.25 1 95.44 248 LEU B N 1
ATOM 4615 C CA . LEU B 1 248 ? 8.961 9.25 8.367 1 95.44 248 LEU B CA 1
ATOM 4616 C C . LEU B 1 248 ? 8.172 10.273 7.555 1 95.44 248 LEU B C 1
ATOM 4618 O O . LEU B 1 248 ? 7.773 10 6.422 1 95.44 248 LEU B O 1
ATOM 4622 N N . GLU B 1 249 ? 7.945 11.398 8.148 1 93.88 249 GLU B N 1
ATOM 4623 C CA . GLU B 1 249 ? 7.188 12.469 7.508 1 93.88 249 GLU B CA 1
ATOM 4624 C C . GLU B 1 249 ? 8 13.766 7.453 1 93.88 249 GLU B C 1
ATOM 4626 O O . GLU B 1 249 ? 8.859 14 8.305 1 93.88 249 GLU B O 1
ATOM 4631 N N . LEU B 1 250 ? 7.715 14.57 6.484 1 93.62 250 LEU B N 1
ATOM 4632 C CA . LEU B 1 250 ? 8.352 15.875 6.387 1 93.62 250 LEU B CA 1
ATOM 4633 C C . LEU B 1 250 ? 7.691 16.875 7.328 1 93.62 250 LEU B C 1
ATOM 4635 O O . LEU B 1 250 ? 6.469 16.891 7.473 1 93.62 250 LEU B O 1
ATOM 4639 N N . VAL B 1 251 ? 8.516 17.609 7.98 1 91.81 251 VAL B N 1
ATOM 4640 C CA . VAL B 1 251 ? 8.031 18.672 8.844 1 91.81 251 VAL B CA 1
ATOM 4641 C C . VAL B 1 251 ? 7.633 19.891 8.008 1 91.81 251 VAL B C 1
ATOM 4643 O O . VAL B 1 251 ? 8.305 20.219 7.023 1 91.81 251 VAL B O 1
ATOM 4646 N N . PRO B 1 252 ? 6.527 20.578 8.344 1 88.69 252 PRO B N 1
ATOM 4647 C CA . PRO B 1 252 ? 6.098 21.75 7.578 1 88.69 252 PRO B CA 1
ATOM 4648 C C . PRO B 1 252 ? 7.211 22.781 7.406 1 88.69 252 PRO B C 1
ATOM 4650 O O . PRO B 1 252 ? 7.938 23.078 8.359 1 88.69 252 PRO B O 1
ATOM 4653 N N . GLY B 1 253 ? 7.387 23.25 6.207 1 89.25 253 GLY B N 1
ATOM 4654 C CA . GLY B 1 253 ? 8.383 24.266 5.906 1 89.25 253 GLY B CA 1
ATOM 4655 C C . GLY B 1 253 ? 9.719 23.672 5.48 1 89.25 253 GLY B C 1
ATOM 4656 O O . GLY B 1 253 ? 10.547 24.375 4.887 1 89.25 253 GLY B O 1
ATOM 4657 N N . ALA B 1 254 ? 9.922 22.375 5.727 1 92.62 254 ALA B N 1
ATOM 4658 C CA . ALA B 1 254 ? 11.203 21.734 5.441 1 92.62 254 ALA B CA 1
ATOM 4659 C C . ALA B 1 254 ? 11.508 21.766 3.947 1 92.62 254 ALA B C 1
ATOM 4661 O O . ALA B 1 254 ? 12.648 22.016 3.541 1 92.62 254 ALA B O 1
ATOM 4662 N N . VAL B 1 255 ? 10.523 21.531 3.152 1 94.44 255 VAL B N 1
ATOM 4663 C CA . VAL B 1 255 ? 10.711 21.453 1.706 1 94.44 255 VAL B CA 1
ATOM 4664 C C . VAL B 1 255 ? 11.133 22.828 1.166 1 94.44 255 VAL B C 1
ATOM 4666 O O . VAL B 1 255 ? 12.07 22.922 0.378 1 94.44 255 VAL B O 1
ATOM 4669 N N . LYS B 1 256 ? 10.461 23.844 1.61 1 92.12 256 LYS B N 1
ATOM 4670 C CA . LYS B 1 256 ? 10.789 25.203 1.183 1 92.12 256 LYS B CA 1
ATOM 4671 C C . LYS B 1 256 ? 12.227 25.562 1.557 1 92.12 256 LYS B C 1
ATOM 4673 O O . LYS B 1 256 ? 12.961 26.125 0.743 1 92.12 256 LYS B O 1
ATOM 4678 N N . ASP B 1 257 ? 12.625 25.234 2.779 1 93.38 257 ASP B N 1
ATOM 4679 C CA . ASP B 1 257 ? 13.977 25.5 3.25 1 93.38 257 ASP B CA 1
ATOM 4680 C C . ASP B 1 257 ? 15.008 24.766 2.396 1 93.38 257 ASP B C 1
ATOM 4682 O O . ASP B 1 257 ? 16.016 25.359 1.994 1 93.38 257 ASP B O 1
ATOM 4686 N N . ALA B 1 258 ? 14.672 23.516 2.156 1 96.62 258 ALA B N 1
ATOM 4687 C CA . ALA B 1 258 ? 15.617 22.672 1.417 1 96.62 258 ALA B CA 1
ATOM 4688 C C . ALA B 1 258 ? 15.742 23.141 -0.032 1 96.62 258 ALA B C 1
ATOM 4690 O O . ALA B 1 258 ? 16.844 23.219 -0.571 1 96.62 258 ALA B O 1
ATOM 4691 N N . GLU B 1 259 ? 14.664 23.469 -0.638 1 96.12 259 GLU B N 1
ATOM 4692 C CA . GLU B 1 259 ? 14.664 23.938 -2.018 1 96.12 259 GLU B CA 1
ATOM 4693 C C . GLU B 1 259 ? 15.383 25.281 -2.139 1 96.12 259 GLU B C 1
ATOM 4695 O O . GLU B 1 259 ? 16.109 25.516 -3.098 1 96.12 259 GLU B O 1
ATOM 4700 N N . SER B 1 260 ? 15.109 26.156 -1.189 1 95.38 260 SER B N 1
ATOM 4701 C CA . SER B 1 260 ? 15.797 27.453 -1.165 1 95.38 260 SER B CA 1
ATOM 4702 C C . SER B 1 260 ? 17.312 27.266 -1.035 1 95.38 260 SER B C 1
ATOM 4704 O O . SER B 1 260 ? 18.078 27.953 -1.711 1 95.38 260 SER B O 1
ATOM 4706 N N . PHE B 1 261 ? 17.703 26.391 -0.178 1 96.62 261 PHE B N 1
ATOM 4707 C CA . PHE B 1 261 ? 19.109 26.125 0.028 1 96.62 261 PHE B CA 1
ATOM 4708 C C . PHE B 1 261 ? 19.75 25.578 -1.244 1 96.62 261 PHE B C 1
ATOM 4710 O O . PHE B 1 261 ? 20.891 25.906 -1.563 1 96.62 261 PHE B O 1
ATOM 4717 N N . LEU B 1 262 ? 19 24.766 -2.018 1 97.06 262 LEU B N 1
ATOM 4718 C CA . LEU B 1 262 ? 19.547 24.078 -3.186 1 97.06 262 LEU B CA 1
ATOM 4719 C C . LEU B 1 262 ? 19.422 24.953 -4.434 1 97.06 262 LEU B C 1
ATOM 4721 O O . LEU B 1 262 ? 19.875 24.562 -5.512 1 97.06 262 LEU B O 1
ATOM 4725 N N . SER B 1 263 ? 18.844 26.125 -4.34 1 95.5 263 SER B N 1
ATOM 4726 C CA . SER B 1 263 ? 18.531 26.984 -5.48 1 95.5 263 SER B CA 1
ATOM 4727 C C . SER B 1 263 ? 19.781 27.281 -6.297 1 95.5 263 SER B C 1
ATOM 4729 O O . SER B 1 263 ? 19.703 27.469 -7.512 1 95.5 263 SER B O 1
ATOM 4731 N N . ASP B 1 264 ? 20.922 27.328 -5.664 1 94.75 264 ASP B N 1
ATOM 4732 C CA . ASP B 1 264 ? 22.156 27.656 -6.375 1 94.75 264 ASP B CA 1
ATOM 4733 C C . ASP B 1 264 ? 23.078 26.438 -6.465 1 94.75 264 ASP B C 1
ATOM 4735 O O . ASP B 1 264 ? 24.266 26.578 -6.754 1 94.75 264 ASP B O 1
ATOM 4739 N N . LYS B 1 265 ? 22.625 25.297 -6.109 1 96.06 265 LYS B N 1
ATOM 4740 C CA . LYS B 1 265 ? 23.391 24.062 -6.168 1 96.06 265 LYS B CA 1
ATOM 4741 C C . LYS B 1 265 ? 22.922 23.172 -7.312 1 96.06 265 LYS B C 1
ATOM 4743 O O . LYS B 1 265 ? 22.312 22.125 -7.078 1 96.06 265 LYS B O 1
ATOM 4748 N N . GLN B 1 266 ? 23.328 23.453 -8.469 1 95.12 266 GLN B N 1
ATOM 4749 C CA . GLN B 1 266 ? 22.859 22.812 -9.695 1 95.12 266 GLN B CA 1
ATOM 4750 C C . GLN B 1 266 ? 23.281 21.344 -9.75 1 95.12 266 GLN B C 1
ATOM 4752 O O . GLN B 1 266 ? 22.531 20.5 -10.242 1 95.12 266 GLN B O 1
ATOM 4757 N N . ASP B 1 267 ? 24.484 21.078 -9.25 1 96.69 267 ASP B N 1
ATOM 4758 C CA . ASP B 1 267 ? 24.969 19.703 -9.266 1 96.69 267 ASP B CA 1
ATOM 4759 C C . ASP B 1 267 ? 24.062 18.797 -8.43 1 96.69 267 ASP B C 1
ATOM 4761 O O . ASP B 1 267 ? 23.672 17.719 -8.883 1 96.69 267 ASP B O 1
ATOM 4765 N N . THR B 1 268 ? 23.734 19.25 -7.242 1 96.94 268 THR B N 1
ATOM 4766 C CA . THR B 1 268 ? 22.875 18.469 -6.363 1 96.94 268 THR B CA 1
ATOM 4767 C C . THR B 1 268 ? 21.484 18.297 -6.988 1 96.94 268 THR B C 1
ATOM 4769 O O . THR B 1 268 ? 20.922 17.203 -6.938 1 96.94 268 THR B O 1
ATOM 4772 N N . THR B 1 269 ? 20.938 19.266 -7.574 1 96.62 269 THR B N 1
ATOM 4773 C CA . THR B 1 269 ? 19.625 19.219 -8.203 1 96.62 269 THR B CA 1
ATOM 4774 C C . THR B 1 269 ? 19.625 18.234 -9.367 1 96.62 269 THR B C 1
ATOM 4776 O O . THR B 1 269 ? 18.656 17.484 -9.555 1 96.62 269 THR B O 1
ATOM 4779 N N . ALA B 1 270 ? 20.703 18.266 -10.133 1 97.5 270 ALA B N 1
ATOM 4780 C CA . ALA B 1 270 ? 20.812 17.312 -11.242 1 97.5 270 ALA B CA 1
ATOM 4781 C C . ALA B 1 270 ? 20.828 15.875 -10.734 1 97.5 270 ALA B C 1
ATOM 4783 O O . ALA B 1 270 ? 20.25 14.984 -11.352 1 97.5 270 ALA B O 1
ATOM 4784 N N . ARG B 1 271 ? 21.531 15.672 -9.641 1 98.06 271 ARG B N 1
ATOM 4785 C CA . ARG B 1 271 ? 21.594 14.336 -9.055 1 98.06 271 ARG B CA 1
ATOM 4786 C C . ARG B 1 271 ? 20.234 13.906 -8.523 1 98.06 271 ARG B C 1
ATOM 4788 O O . ARG B 1 271 ? 19.859 12.742 -8.633 1 98.06 271 ARG B O 1
ATOM 4795 N N . LEU B 1 272 ? 19.5 14.859 -7.941 1 97.81 272 LEU B N 1
ATOM 4796 C CA . LEU B 1 272 ? 18.141 14.594 -7.496 1 97.81 272 LEU B CA 1
ATOM 4797 C C . LEU B 1 272 ? 17.266 14.148 -8.664 1 97.81 272 LEU B C 1
ATOM 4799 O O . LEU B 1 272 ? 16.484 13.195 -8.531 1 97.81 272 LEU B O 1
ATOM 4803 N N . ASP B 1 273 ? 17.391 14.805 -9.758 1 97.12 273 ASP B N 1
ATOM 4804 C CA . ASP B 1 273 ? 16.641 14.453 -10.961 1 97.12 273 ASP B CA 1
ATOM 4805 C C . ASP B 1 273 ? 16.984 13.055 -11.445 1 97.12 273 ASP B C 1
ATOM 4807 O O . ASP B 1 273 ? 16.109 12.289 -11.844 1 97.12 273 ASP B O 1
ATOM 4811 N N . ARG B 1 274 ? 18.234 12.734 -11.406 1 97.81 274 ARG B N 1
ATOM 4812 C CA . ARG B 1 274 ? 18.703 11.422 -11.836 1 97.81 274 ARG B CA 1
ATOM 4813 C C . ARG B 1 274 ? 18.109 10.32 -10.961 1 97.81 274 ARG B C 1
ATOM 4815 O O . ARG B 1 274 ? 17.672 9.281 -11.477 1 97.81 274 ARG B O 1
ATOM 4822 N N . VAL B 1 275 ? 18.062 10.555 -9.656 1 98.38 275 VAL B N 1
ATOM 4823 C CA . VAL B 1 275 ? 17.516 9.555 -8.734 1 98.38 275 VAL B CA 1
ATOM 4824 C C . VAL B 1 275 ? 16.016 9.43 -8.93 1 98.38 275 VAL B C 1
ATOM 4826 O O . VAL B 1 275 ? 15.477 8.32 -8.953 1 98.38 275 VAL B O 1
ATOM 4829 N N . ALA B 1 276 ? 15.328 10.57 -9.062 1 95.62 276 ALA B N 1
ATOM 4830 C CA . ALA B 1 276 ? 13.883 10.57 -9.266 1 95.62 276 ALA B CA 1
ATOM 4831 C C . ALA B 1 276 ? 13.508 9.781 -10.523 1 95.62 276 ALA B C 1
ATOM 4833 O O . ALA B 1 276 ? 12.539 9.023 -10.523 1 95.62 276 ALA B O 1
ATOM 4834 N N . GLU B 1 277 ? 14.281 9.977 -11.555 1 96.5 277 GLU B N 1
ATOM 4835 C CA . GLU B 1 277 ? 14.055 9.258 -12.805 1 96.5 277 GLU B CA 1
ATOM 4836 C C . GLU B 1 277 ? 14.32 7.77 -12.641 1 96.5 277 GLU B C 1
ATOM 4838 O O . GLU B 1 277 ? 13.578 6.938 -13.172 1 96.5 277 GLU B O 1
ATOM 4843 N N . LEU B 1 278 ? 15.32 7.434 -11.914 1 97.81 278 LEU B N 1
ATOM 4844 C CA . LEU B 1 278 ? 15.711 6.039 -11.742 1 97.81 278 LEU B CA 1
ATOM 4845 C C . LEU B 1 278 ? 14.609 5.246 -11.047 1 97.81 278 LEU B C 1
ATOM 4847 O O . LEU B 1 278 ? 14.328 4.105 -11.422 1 97.81 278 LEU B O 1
ATOM 4851 N N . VAL B 1 279 ? 13.992 5.859 -10.016 1 95.25 279 VAL B N 1
ATOM 4852 C CA . VAL B 1 279 ? 13.141 5.062 -9.133 1 95.25 279 VAL B CA 1
ATOM 4853 C C . VAL B 1 279 ? 11.727 4.98 -9.711 1 95.25 279 VAL B C 1
ATOM 4855 O O . VAL B 1 279 ? 10.867 4.281 -9.164 1 95.25 279 VAL B O 1
ATOM 4858 N N . GLU B 1 280 ? 11.5 5.707 -10.82 1 91.62 280 GLU B N 1
ATOM 4859 C CA . GLU B 1 280 ? 10.211 5.574 -11.484 1 91.62 280 GLU B CA 1
ATOM 4860 C C . GLU B 1 280 ? 9.906 4.113 -11.812 1 91.62 280 GLU B C 1
ATOM 4862 O O . GLU B 1 280 ? 10.711 3.428 -12.438 1 91.62 280 GLU B O 1
ATOM 4867 N N . GLY B 1 281 ? 8.789 3.645 -11.359 1 87.88 281 GLY B N 1
ATOM 4868 C CA . GLY B 1 281 ? 8.398 2.262 -11.562 1 87.88 281 GLY B CA 1
ATOM 4869 C C . GLY B 1 281 ? 8.781 1.351 -10.414 1 87.88 281 GLY B C 1
ATOM 4870 O O . GLY B 1 281 ? 8.344 0.2 -10.352 1 87.88 281 GLY B O 1
ATOM 4871 N N . PHE B 1 282 ? 9.578 1.865 -9.477 1 93.69 282 PHE B N 1
ATOM 4872 C CA . PHE B 1 282 ? 10.07 1.083 -8.344 1 93.69 282 PHE B CA 1
ATOM 4873 C C . PHE B 1 282 ? 9.68 1.736 -7.027 1 93.69 282 PHE B C 1
ATOM 4875 O O . PHE B 1 282 ? 10.336 1.53 -6.008 1 93.69 282 PHE B O 1
ATOM 4882 N N . GLU B 1 283 ? 8.594 2.533 -7.023 1 91.38 283 GLU B N 1
ATOM 4883 C CA . GLU B 1 283 ? 8.281 3.42 -5.906 1 91.38 283 GLU B CA 1
ATOM 4884 C C . GLU B 1 283 ? 7.508 2.684 -4.816 1 91.38 283 GLU B C 1
ATOM 4886 O O . GLU B 1 283 ? 6.449 3.141 -4.383 1 91.38 283 GLU B O 1
ATOM 4891 N N . THR B 1 284 ? 8.062 1.577 -4.332 1 93.31 284 THR B N 1
ATOM 4892 C CA . THR B 1 284 ? 7.613 0.789 -3.188 1 93.31 284 THR B CA 1
ATOM 4893 C C . THR B 1 284 ? 8.805 0.244 -2.406 1 93.31 284 THR B C 1
ATOM 4895 O O . THR B 1 284 ? 9.93 0.203 -2.92 1 93.31 284 THR B O 1
ATOM 4898 N N . PRO B 1 285 ? 8.578 -0.101 -1.128 1 94.62 285 PRO B N 1
ATOM 4899 C CA . PRO B 1 285 ? 9.672 -0.739 -0.397 1 94.62 285 PRO B CA 1
ATOM 4900 C C . PRO B 1 285 ? 10.25 -1.947 -1.132 1 94.62 285 PRO B C 1
ATOM 4902 O O . PRO B 1 285 ? 11.469 -2.125 -1.177 1 94.62 285 PRO B O 1
ATOM 4905 N N . PHE B 1 286 ? 9.406 -2.742 -1.765 1 95.38 286 PHE B N 1
ATOM 4906 C CA . PHE B 1 286 ? 9.82 -3.916 -2.525 1 95.38 286 PHE B CA 1
ATOM 4907 C C . PHE B 1 286 ? 10.648 -3.512 -3.74 1 95.38 286 PHE B C 1
ATOM 4909 O O . PHE B 1 286 ? 11.734 -4.051 -3.965 1 95.38 286 PHE B O 1
ATOM 4916 N N . GLY B 1 287 ? 10.133 -2.607 -4.457 1 96.12 287 GLY B N 1
ATOM 4917 C CA . GLY B 1 287 ? 10.805 -2.16 -5.664 1 96.12 287 GLY B CA 1
ATOM 4918 C C . GLY B 1 287 ? 12.156 -1.537 -5.398 1 96.12 287 GLY B C 1
ATOM 4919 O O . GLY B 1 287 ? 13.125 -1.814 -6.109 1 96.12 287 GLY B O 1
ATOM 4920 N N . LEU B 1 288 ? 12.211 -0.717 -4.398 1 97.81 288 LEU B N 1
ATOM 4921 C CA . LEU B 1 288 ? 13.453 -0.034 -4.074 1 97.81 288 LEU B CA 1
ATOM 4922 C C . LEU B 1 288 ? 14.484 -1.015 -3.523 1 97.81 288 LEU B C 1
ATOM 4924 O O . LEU B 1 288 ? 15.68 -0.871 -3.777 1 97.81 288 LEU B O 1
ATOM 4928 N N . GLU B 1 289 ? 13.984 -1.953 -2.729 1 98.19 289 GLU B N 1
ATOM 4929 C CA . GLU B 1 289 ? 14.883 -3.004 -2.254 1 98.19 289 GLU B CA 1
ATOM 4930 C C . GLU B 1 289 ? 15.484 -3.785 -3.418 1 98.19 289 GLU B C 1
ATOM 4932 O O . GLU B 1 289 ? 16.688 -4.043 -3.443 1 98.19 289 GLU B O 1
ATOM 4937 N N . LEU B 1 290 ? 14.68 -4.129 -4.391 1 98.06 290 LEU B N 1
ATOM 4938 C CA . LEU B 1 290 ? 15.117 -4.848 -5.582 1 98.06 290 LEU B CA 1
ATOM 4939 C C . LEU B 1 290 ? 16.156 -4.047 -6.352 1 98.06 290 LEU B C 1
ATOM 4941 O O . LEU B 1 290 ? 17.25 -4.551 -6.652 1 98.06 290 LEU B O 1
ATOM 4945 N N . LEU B 1 291 ? 15.812 -2.812 -6.625 1 98.31 291 LEU B N 1
ATOM 4946 C CA . LEU B 1 291 ? 16.656 -1.941 -7.441 1 98.31 291 LEU B CA 1
ATOM 4947 C C . LEU B 1 291 ? 18.016 -1.733 -6.789 1 98.31 291 LEU B C 1
ATOM 4949 O O . LEU B 1 291 ? 19.047 -1.835 -7.457 1 98.31 291 LEU B O 1
ATOM 4953 N N . ALA B 1 292 ? 18.031 -1.467 -5.5 1 98.75 292 ALA B N 1
ATOM 4954 C CA . ALA B 1 292 ? 19.266 -1.206 -4.77 1 98.75 292 ALA B CA 1
ATOM 4955 C C . ALA B 1 292 ? 20.109 -2.471 -4.66 1 98.75 292 ALA B C 1
ATOM 4957 O O . ALA B 1 292 ? 21.344 -2.412 -4.754 1 98.75 292 ALA B O 1
ATOM 4958 N N . THR B 1 293 ? 19.469 -3.58 -4.43 1 98.69 293 THR B N 1
ATOM 4959 C CA . THR B 1 293 ? 20.172 -4.852 -4.328 1 98.69 293 THR B CA 1
ATOM 4960 C C . THR B 1 293 ? 20.859 -5.199 -5.645 1 98.69 293 THR B C 1
ATOM 4962 O O . THR B 1 293 ? 22.031 -5.586 -5.66 1 98.69 293 THR B O 1
ATOM 4965 N N . VAL B 1 294 ? 20.156 -5.039 -6.738 1 98.5 294 VAL B N 1
ATOM 4966 C CA . VAL B 1 294 ? 20.703 -5.352 -8.055 1 98.5 294 VAL B CA 1
ATOM 4967 C C . VAL B 1 294 ? 21.859 -4.398 -8.375 1 98.5 294 VAL B C 1
ATOM 4969 O O . VAL B 1 294 ? 22.891 -4.812 -8.914 1 98.5 294 VAL B O 1
ATOM 4972 N N . HIS B 1 295 ? 21.656 -3.139 -8.062 1 98.69 295 HIS B N 1
ATOM 4973 C CA . HIS B 1 295 ? 22.734 -2.182 -8.266 1 98.69 295 HIS B CA 1
ATOM 4974 C C . HIS B 1 295 ? 24 -2.604 -7.5 1 98.69 295 HIS B C 1
ATOM 4976 O O . HIS B 1 295 ? 25.094 -2.539 -8.039 1 98.69 295 HIS B O 1
ATOM 4982 N N . TRP B 1 296 ? 23.828 -2.998 -6.258 1 98.62 296 TRP B N 1
ATOM 4983 C CA . TRP B 1 296 ? 24.938 -3.383 -5.391 1 98.62 296 TRP B CA 1
ATOM 4984 C C . TRP B 1 296 ? 25.688 -4.574 -5.973 1 98.62 296 TRP B C 1
ATOM 4986 O O . TRP B 1 296 ? 26.922 -4.551 -6.074 1 98.62 296 TRP B O 1
ATOM 4996 N N . VAL B 1 297 ? 25.016 -5.617 -6.375 1 98.31 297 VAL B N 1
ATOM 4997 C CA . VAL B 1 297 ? 25.703 -6.828 -6.82 1 98.31 297 VAL B CA 1
ATOM 4998 C C . VAL B 1 297 ? 26.422 -6.559 -8.148 1 98.31 297 VAL B C 1
ATOM 5000 O O . VAL B 1 297 ? 27.469 -7.148 -8.43 1 98.31 297 VAL B O 1
ATOM 5003 N N . THR B 1 298 ? 25.859 -5.707 -8.883 1 97.62 298 THR B N 1
ATOM 5004 C CA . THR B 1 298 ? 26.484 -5.383 -10.164 1 97.62 298 THR B CA 1
ATOM 5005 C C . THR B 1 298 ? 27.719 -4.504 -9.969 1 97.62 298 THR B C 1
ATOM 5007 O O . THR B 1 298 ? 28.734 -4.711 -10.617 1 97.62 298 THR B O 1
ATOM 5010 N N . THR B 1 299 ? 27.688 -3.58 -9.094 1 97.25 299 THR B N 1
ATOM 5011 C CA . THR B 1 299 ? 28.734 -2.582 -8.984 1 97.25 299 THR B CA 1
ATOM 5012 C C . THR B 1 299 ? 29.766 -2.998 -7.93 1 97.25 299 THR B C 1
ATOM 5014 O O . THR B 1 299 ? 30.953 -2.697 -8.062 1 97.25 299 THR B O 1
ATOM 5017 N N . ARG B 1 300 ? 29.344 -3.666 -6.895 1 97.06 300 ARG B N 1
ATOM 5018 C CA . ARG B 1 300 ? 30.25 -3.998 -5.797 1 97.06 300 ARG B CA 1
ATOM 5019 C C . ARG B 1 300 ? 30.719 -5.449 -5.887 1 97.06 300 ARG B C 1
ATOM 5021 O O . ARG B 1 300 ? 31.797 -5.789 -5.426 1 97.06 300 ARG B O 1
ATOM 5028 N N . GLU B 1 301 ? 29.906 -6.219 -6.48 1 96.88 301 GLU B N 1
ATOM 5029 C CA . GLU B 1 301 ? 30.25 -7.633 -6.551 1 96.88 301 GLU B CA 1
ATOM 5030 C C . GLU B 1 301 ? 30.5 -8.07 -7.992 1 96.88 301 GLU B C 1
ATOM 5032 O O . GLU B 1 301 ? 30.609 -9.266 -8.273 1 96.88 301 GLU B O 1
ATOM 5037 N N . ASN B 1 302 ? 30.516 -7.227 -8.883 1 95 302 ASN B N 1
ATOM 5038 C CA . ASN B 1 302 ? 30.938 -7.402 -10.266 1 95 302 ASN B CA 1
ATOM 5039 C C . ASN B 1 302 ? 30.094 -8.445 -10.992 1 95 302 ASN B C 1
ATOM 5041 O O . ASN B 1 302 ? 30.625 -9.367 -11.609 1 95 302 ASN B O 1
ATOM 5045 N N . ALA B 1 303 ? 28.812 -8.359 -10.773 1 94.19 303 ALA B N 1
ATOM 5046 C CA . ALA B 1 303 ? 27.953 -9.188 -11.609 1 94.19 303 ALA B CA 1
ATOM 5047 C C . ALA B 1 303 ? 28.078 -8.797 -13.078 1 94.19 303 ALA B C 1
ATOM 5049 O O . ALA B 1 303 ? 27.922 -7.633 -13.438 1 94.19 303 ALA B O 1
ATOM 5050 N N . ILE B 1 304 ? 28.312 -9.734 -13.93 1 90.31 304 ILE B N 1
ATOM 5051 C CA . ILE B 1 304 ? 28.719 -9.43 -15.289 1 90.31 304 ILE B CA 1
ATOM 5052 C C . ILE B 1 304 ? 27.578 -9.75 -16.25 1 90.31 304 ILE B C 1
ATOM 5054 O O . ILE B 1 304 ? 27.656 -9.414 -17.438 1 90.31 304 ILE B O 1
ATOM 5058 N N . SER B 1 305 ? 26.562 -10.492 -15.766 1 91.38 305 SER B N 1
ATOM 5059 C CA . SER B 1 305 ? 25.406 -10.859 -16.578 1 91.38 305 SER B CA 1
ATOM 5060 C C . SER B 1 305 ? 24.141 -10.906 -15.727 1 91.38 305 SER B C 1
ATOM 5062 O O . SER B 1 305 ? 24.203 -10.828 -14.5 1 91.38 305 SER B O 1
ATOM 5064 N N . ALA B 1 306 ? 23.031 -10.977 -16.406 1 92 306 ALA B N 1
ATOM 5065 C CA . ALA B 1 306 ? 21.75 -11.109 -15.711 1 92 306 ALA B CA 1
ATOM 5066 C C . ALA B 1 306 ? 21.734 -12.359 -14.836 1 92 306 ALA B C 1
ATOM 5068 O O . ALA B 1 306 ? 21.203 -12.336 -13.719 1 92 306 ALA B O 1
ATOM 5069 N N . GLU B 1 307 ? 22.266 -13.414 -15.359 1 92.5 307 GLU B N 1
ATOM 5070 C CA . GLU B 1 307 ? 22.312 -14.672 -14.617 1 92.5 307 GLU B CA 1
ATOM 5071 C C . GLU B 1 307 ? 23.219 -14.555 -13.398 1 92.5 307 GLU B C 1
ATOM 5073 O O . GLU B 1 307 ? 22.891 -15.062 -12.32 1 92.5 307 GLU B O 1
ATOM 5078 N N . ASP B 1 308 ? 24.312 -13.883 -13.641 1 95.56 308 ASP B N 1
ATOM 5079 C CA . ASP B 1 308 ? 25.25 -13.656 -12.539 1 95.56 308 ASP B CA 1
ATOM 5080 C C . ASP B 1 308 ? 24.625 -12.766 -11.461 1 95.56 308 ASP B C 1
ATOM 5082 O O . ASP B 1 308 ? 24.781 -13.023 -10.266 1 95.56 308 ASP B O 1
ATOM 5086 N N . ALA B 1 309 ? 23.969 -11.75 -11.875 1 96.56 309 ALA B N 1
ATOM 5087 C CA . ALA B 1 309 ? 23.281 -10.867 -10.945 1 96.56 309 ALA B CA 1
ATOM 5088 C C . ALA B 1 309 ? 22.234 -11.633 -10.133 1 96.56 309 ALA B C 1
ATOM 5090 O O . ALA B 1 309 ? 22.125 -11.453 -8.922 1 96.56 309 ALA B O 1
ATOM 5091 N N . MET B 1 310 ? 21.5 -12.43 -10.844 1 95.38 310 MET B N 1
ATOM 5092 C CA . MET B 1 310 ? 20.484 -13.234 -10.18 1 95.38 310 MET B CA 1
ATOM 5093 C C . MET B 1 310 ? 21.109 -14.133 -9.117 1 95.38 310 MET B C 1
ATOM 5095 O O . MET B 1 310 ? 20.594 -14.211 -7.996 1 95.38 310 MET B O 1
ATOM 5099 N N . ALA B 1 311 ? 22.172 -14.844 -9.484 1 95.12 311 ALA B N 1
ATOM 5100 C CA . ALA B 1 311 ? 22.859 -15.742 -8.555 1 95.12 311 ALA B CA 1
ATOM 5101 C C . ALA B 1 311 ? 23.328 -14.992 -7.309 1 95.12 311 ALA B C 1
ATOM 5103 O O . ALA B 1 311 ? 23.172 -15.484 -6.188 1 95.12 311 ALA B O 1
ATOM 5104 N N . LYS B 1 312 ? 23.859 -13.859 -7.527 1 97.81 312 LYS B N 1
ATOM 5105 C CA . LYS B 1 312 ? 24.391 -13.07 -6.422 1 97.81 312 LYS B CA 1
ATOM 5106 C C . LYS B 1 312 ? 23.281 -12.484 -5.566 1 97.81 312 LYS B C 1
ATOM 5108 O O . LYS B 1 312 ? 23.422 -12.367 -4.348 1 97.81 312 LYS B O 1
ATOM 5113 N N . VAL B 1 313 ? 22.188 -12.062 -6.191 1 97.62 313 VAL B N 1
ATOM 5114 C CA . VAL B 1 313 ? 21.031 -11.594 -5.449 1 97.62 313 VAL B CA 1
ATOM 5115 C C . VAL B 1 313 ? 20.5 -12.711 -4.555 1 97.62 313 VAL B C 1
ATOM 5117 O O . VAL B 1 313 ? 20.234 -12.492 -3.369 1 97.62 313 VAL B O 1
ATOM 5120 N N . TYR B 1 314 ? 20.375 -13.906 -5.09 1 94.31 314 TYR B N 1
ATOM 5121 C CA . TYR B 1 314 ? 19.828 -15.031 -4.34 1 94.31 314 TYR B CA 1
ATOM 5122 C C . TYR B 1 314 ? 20.797 -15.477 -3.246 1 94.31 314 TYR B C 1
ATOM 5124 O O . TYR B 1 314 ? 20.375 -16.031 -2.229 1 94.31 314 TYR B O 1
ATOM 5132 N N . ALA B 1 315 ? 22.094 -15.227 -3.436 1 95.75 315 ALA B N 1
ATOM 5133 C CA . ALA B 1 315 ? 23.109 -15.578 -2.449 1 95.75 315 ALA B CA 1
ATOM 5134 C C . ALA B 1 315 ? 23.156 -14.555 -1.317 1 95.75 315 ALA B C 1
ATOM 5136 O O . ALA B 1 315 ? 23.766 -14.797 -0.271 1 95.75 315 ALA B O 1
ATOM 5137 N N . TRP B 1 316 ? 22.469 -13.367 -1.523 1 96.88 316 TRP B N 1
ATOM 5138 C CA . TRP B 1 316 ? 22.469 -12.297 -0.531 1 96.88 316 TRP B CA 1
ATOM 5139 C C . TRP B 1 316 ? 21.875 -12.781 0.79 1 96.88 316 TRP B C 1
ATOM 5141 O O . TRP B 1 316 ? 22.5 -12.656 1.842 1 96.88 316 TRP B O 1
ATOM 5151 N N . ASN B 1 317 ? 20.75 -13.352 0.812 1 94.06 317 ASN B N 1
ATOM 5152 C CA . ASN B 1 317 ? 20.047 -14.008 1.915 1 94.06 317 ASN B CA 1
ATOM 5153 C C . ASN B 1 317 ? 18.75 -14.656 1.454 1 94.06 317 ASN B C 1
ATOM 5155 O O . ASN B 1 317 ? 18.375 -14.539 0.285 1 94.06 317 ASN B O 1
ATOM 5159 N N . GLU B 1 318 ? 18.016 -15.383 2.273 1 90.56 318 GLU B N 1
ATOM 5160 C CA . GLU B 1 318 ? 16.812 -16.141 1.93 1 90.56 318 GLU B CA 1
ATOM 5161 C C . GLU B 1 318 ? 15.703 -15.203 1.455 1 90.56 318 GLU B C 1
ATOM 5163 O O . GLU B 1 318 ? 14.93 -15.562 0.564 1 90.56 318 GLU B O 1
ATOM 5168 N N . ARG B 1 319 ? 15.617 -14.031 1.921 1 91.62 319 ARG B N 1
ATOM 5169 C CA . ARG B 1 319 ? 14.586 -13.055 1.599 1 91.62 319 ARG B CA 1
ATOM 5170 C C . ARG B 1 319 ? 14.641 -12.656 0.128 1 91.62 319 ARG B C 1
ATOM 5172 O O . ARG B 1 319 ? 13.609 -12.438 -0.503 1 91.62 319 ARG B O 1
ATOM 5179 N N . LYS B 1 320 ? 15.844 -12.664 -0.427 1 95.5 320 LYS B N 1
ATOM 5180 C CA . LYS B 1 320 ? 16.031 -12.148 -1.78 1 95.5 320 LYS B CA 1
ATOM 5181 C C . LYS B 1 320 ? 15.461 -13.117 -2.818 1 95.5 320 LYS B C 1
ATOM 5183 O O . LYS B 1 320 ? 15.258 -12.742 -3.975 1 95.5 320 LYS B O 1
ATOM 5188 N N . LYS B 1 321 ? 15.133 -14.242 -2.361 1 88 321 LYS B N 1
ATOM 5189 C CA . LYS B 1 321 ? 14.531 -15.227 -3.264 1 88 321 LYS B CA 1
ATOM 5190 C C . LYS B 1 321 ? 13.102 -14.844 -3.627 1 88 321 LYS B C 1
ATOM 5192 O O . LYS B 1 321 ? 12.523 -15.391 -4.566 1 88 321 LYS B O 1
ATOM 5197 N N . ARG B 1 322 ? 12.594 -13.852 -2.98 1 87.75 322 ARG B N 1
ATOM 5198 C CA . ARG B 1 322 ? 11.266 -13.344 -3.297 1 87.75 322 ARG B CA 1
ATOM 5199 C C . ARG B 1 322 ? 11.266 -12.625 -4.641 1 87.75 322 ARG B C 1
ATOM 5201 O O . ARG B 1 322 ? 10.203 -12.445 -5.254 1 87.75 322 ARG B O 1
ATOM 5208 N N . PHE B 1 323 ? 12.445 -12.133 -5.113 1 93.75 323 PHE B N 1
ATOM 5209 C CA . PHE B 1 323 ? 12.555 -11.461 -6.402 1 93.75 323 PHE B CA 1
ATOM 5210 C C . PHE B 1 323 ? 12.602 -12.469 -7.539 1 93.75 323 PHE B C 1
ATOM 5212 O O . PHE B 1 323 ? 13.461 -13.352 -7.555 1 93.75 323 PHE B O 1
ATOM 5219 N N . SER B 1 324 ? 11.766 -12.305 -8.492 1 89 324 SER B N 1
ATOM 5220 C CA . SER B 1 324 ? 11.789 -13.195 -9.641 1 89 324 SER B CA 1
ATOM 5221 C C . SER B 1 324 ? 12.922 -12.844 -10.594 1 89 324 SER B C 1
ATOM 5223 O O . SER B 1 324 ? 13.422 -11.719 -10.586 1 89 324 SER B O 1
ATOM 5225 N N . PRO B 1 325 ? 13.344 -13.789 -11.398 1 90 325 PRO B N 1
ATOM 5226 C CA . PRO B 1 325 ? 14.367 -13.484 -12.398 1 90 325 PRO B CA 1
ATOM 5227 C C . PRO B 1 325 ? 13.953 -12.352 -13.336 1 90 325 PRO B C 1
ATOM 5229 O O . PRO B 1 325 ? 14.789 -11.523 -13.711 1 90 325 PRO B O 1
ATOM 5232 N N . ARG B 1 326 ? 12.703 -12.336 -13.648 1 88.19 326 ARG B N 1
ATOM 5233 C CA . ARG B 1 326 ? 12.195 -11.281 -14.516 1 88.19 326 ARG B CA 1
ATOM 5234 C C . ARG B 1 326 ? 12.344 -9.914 -13.859 1 88.19 326 ARG B C 1
ATOM 5236 O O . ARG B 1 326 ? 12.766 -8.953 -14.508 1 88.19 326 ARG B O 1
ATOM 5243 N N . GLN B 1 327 ? 12.047 -9.906 -12.625 1 92.94 327 GLN B N 1
ATOM 5244 C CA . GLN B 1 327 ? 12.148 -8.656 -11.891 1 92.94 327 GLN B CA 1
ATOM 5245 C C . GLN B 1 327 ? 13.594 -8.195 -11.789 1 92.94 327 GLN B C 1
ATOM 5247 O O . GLN B 1 327 ? 13.891 -7.004 -11.953 1 92.94 327 GLN B O 1
ATOM 5252 N N . ILE B 1 328 ? 14.477 -9.109 -11.484 1 96.06 328 ILE B N 1
ATOM 5253 C CA . ILE B 1 328 ? 15.898 -8.805 -11.422 1 96.06 328 ILE B CA 1
ATOM 5254 C C . ILE B 1 328 ? 16.375 -8.297 -12.781 1 96.06 328 ILE B C 1
ATOM 5256 O O . ILE B 1 328 ? 17.141 -7.332 -12.859 1 96.06 328 ILE B O 1
ATOM 5260 N N . GLY B 1 329 ? 15.852 -8.93 -13.812 1 94.38 329 GLY B N 1
ATOM 5261 C CA . GLY B 1 329 ? 16.188 -8.5 -15.164 1 94.38 329 GLY B CA 1
ATOM 5262 C C . GLY B 1 329 ? 15.711 -7.09 -15.477 1 94.38 329 GLY B C 1
ATOM 5263 O O . GLY B 1 329 ? 16.438 -6.309 -16.094 1 94.38 329 GLY B O 1
ATOM 5264 N N . ILE B 1 330 ? 14.484 -6.781 -15.062 1 94.06 330 ILE B N 1
ATOM 5265 C CA . ILE B 1 330 ? 13.922 -5.457 -15.289 1 94.06 330 ILE B CA 1
ATOM 5266 C C . ILE B 1 330 ? 14.75 -4.41 -14.555 1 94.06 330 ILE B C 1
ATOM 5268 O O . ILE B 1 330 ? 15.047 -3.346 -15.102 1 94.06 330 ILE B O 1
ATOM 5272 N N . ALA B 1 331 ? 15.117 -4.703 -13.305 1 97 331 ALA B N 1
ATOM 5273 C CA . ALA B 1 331 ? 15.938 -3.779 -12.523 1 97 331 ALA B CA 1
ATOM 5274 C C . ALA B 1 331 ? 17.297 -3.553 -13.195 1 97 331 ALA B C 1
ATOM 5276 O O . ALA B 1 331 ? 17.75 -2.416 -13.297 1 97 331 ALA B O 1
ATOM 5277 N N . LEU B 1 332 ? 17.891 -4.652 -13.641 1 97.06 332 LEU B N 1
ATOM 5278 C CA . LEU B 1 332 ? 19.188 -4.57 -14.305 1 97.06 332 LEU B CA 1
ATOM 5279 C C . LEU B 1 332 ? 19.094 -3.734 -15.578 1 97.06 332 LEU B C 1
ATOM 5281 O O . LEU B 1 332 ? 19.953 -2.877 -15.82 1 97.06 332 LEU B O 1
ATOM 5285 N N . GLN B 1 333 ? 18.094 -3.975 -16.344 1 95.94 333 GLN B N 1
ATOM 5286 C CA . GLN B 1 333 ? 17.891 -3.244 -17.594 1 95.94 333 GLN B CA 1
ATOM 5287 C C . GLN B 1 333 ? 17.641 -1.763 -17.328 1 95.94 333 GLN B C 1
ATOM 5289 O O . GLN B 1 333 ? 18.141 -0.901 -18.047 1 95.94 333 GLN B O 1
ATOM 5294 N N . THR B 1 334 ? 16.844 -1.496 -16.312 1 96.5 334 THR B N 1
ATOM 5295 C CA . THR B 1 334 ? 16.562 -0.115 -15.945 1 96.5 334 THR B CA 1
ATOM 5296 C C . THR B 1 334 ? 17.844 0.617 -15.547 1 96.5 334 THR B C 1
ATOM 5298 O O . THR B 1 334 ? 18.078 1.744 -15.984 1 96.5 334 THR B O 1
ATOM 5301 N N . LEU B 1 335 ? 18.625 -0.027 -14.711 1 98 335 LEU B N 1
ATOM 5302 C CA . LEU B 1 335 ? 19.906 0.551 -14.273 1 98 335 LEU B CA 1
ATOM 5303 C C . LEU B 1 335 ? 20.812 0.803 -15.469 1 98 335 LEU B C 1
ATOM 5305 O O . LEU B 1 335 ? 21.484 1.838 -15.539 1 98 335 LEU B O 1
ATOM 5309 N N . GLN B 1 336 ? 20.828 -0.091 -16.422 1 96.44 336 GLN B N 1
ATOM 5310 C CA . GLN B 1 336 ? 21.656 0.035 -17.625 1 96.44 336 GLN B CA 1
ATOM 5311 C C . GLN B 1 336 ? 21.156 1.152 -18.531 1 96.44 336 GLN B C 1
ATOM 5313 O O . GLN B 1 336 ? 21.922 2.018 -18.953 1 96.44 336 GLN B O 1
ATOM 5318 N N . ASN B 1 337 ? 19.844 1.121 -18.781 1 96.31 337 ASN B N 1
ATOM 5319 C CA . ASN B 1 337 ? 19.234 2.068 -19.703 1 96.31 337 ASN B CA 1
ATOM 5320 C C . ASN B 1 337 ? 19.344 3.502 -19.188 1 96.31 337 ASN B C 1
ATOM 5322 O O . ASN B 1 337 ? 19.469 4.441 -19.984 1 96.31 337 ASN B O 1
ATOM 5326 N N . LYS B 1 338 ? 19.297 3.584 -17.906 1 96.94 338 LYS B N 1
ATOM 5327 C CA . LYS B 1 338 ? 19.297 4.926 -17.328 1 96.94 338 LYS B CA 1
ATOM 5328 C C . LYS B 1 338 ? 20.703 5.352 -16.922 1 96.94 338 LYS B C 1
ATOM 5330 O O . LYS B 1 338 ? 20.875 6.363 -16.234 1 96.94 338 LYS B O 1
ATOM 5335 N N . GLY B 1 339 ? 21.719 4.578 -17.219 1 96.06 339 GLY B N 1
ATOM 5336 C CA . GLY B 1 339 ? 23.109 4.98 -17.125 1 96.06 339 GLY B CA 1
ATOM 5337 C C . GLY B 1 339 ? 23.688 4.824 -15.734 1 96.06 339 GLY B C 1
ATOM 5338 O O . GLY B 1 339 ? 24.547 5.602 -15.32 1 96.06 339 GLY B O 1
ATOM 5339 N N . TRP B 1 340 ? 23.203 3.877 -14.93 1 97.38 340 TRP B N 1
ATOM 5340 C CA . TRP B 1 340 ? 23.672 3.707 -13.562 1 97.38 340 TRP B CA 1
ATOM 5341 C C . TRP B 1 340 ? 24.703 2.596 -13.469 1 97.38 340 TRP B C 1
ATOM 5343 O O . TRP B 1 340 ? 25.266 2.34 -12.398 1 97.38 340 TRP B O 1
ATOM 5353 N N . LEU B 1 341 ? 24.906 1.954 -14.617 1 94.44 341 LEU B N 1
ATOM 5354 C CA . LEU B 1 341 ? 25.922 0.905 -14.688 1 94.44 341 LEU B CA 1
ATOM 5355 C C . LEU B 1 341 ? 26.984 1.241 -15.727 1 94.44 341 LEU B C 1
ATOM 5357 O O . LEU B 1 341 ? 26.703 1.919 -16.719 1 94.44 341 LEU B O 1
ATOM 5361 N N . ALA B 1 342 ? 28.219 0.943 -15.359 1 77.31 342 ALA B N 1
ATOM 5362 C CA . ALA B 1 342 ? 29.328 1.207 -16.281 1 77.31 342 ALA B CA 1
ATOM 5363 C C . ALA B 1 342 ? 29.109 0.477 -17.609 1 77.31 342 ALA B C 1
ATOM 5365 O O . ALA B 1 342 ? 28.516 -0.603 -17.641 1 77.31 342 ALA B O 1
ATOM 5366 N N . SER B 1 343 ? 28.891 1.187 -18.734 1 58.12 343 SER B N 1
ATOM 5367 C CA . SER B 1 343 ? 28.844 0.568 -20.047 1 58.12 343 SER B CA 1
ATOM 5368 C C . SER B 1 343 ? 29.797 -0.623 -20.141 1 58.12 343 SER B C 1
ATOM 5370 O O . SER B 1 343 ? 30.953 -0.538 -19.703 1 58.12 343 SER B O 1
ATOM 5372 N N . ALA B 1 344 ? 29.25 -1.711 -20.297 1 40.06 344 ALA B N 1
ATOM 5373 C CA . ALA B 1 344 ? 30.109 -2.84 -20.625 1 40.06 344 ALA B CA 1
ATOM 5374 C C . ALA B 1 344 ? 30.875 -2.584 -21.922 1 40.06 344 ALA B C 1
ATOM 5376 O O . ALA B 1 344 ? 30.359 -1.942 -22.844 1 40.06 344 ALA B O 1
#